Protein AF-A0A7S2K2I8-F1 (afdb_monomer_lite)

pLDDT: mean 87.07, std 15.79, range [25.47, 98.31]

Secondary structure (DSSP, 8-state):
---------S--PPPP---------------SS-HHHHHHHHHHHHH-B--SSSSSPPB-EEHHHHHHHHHHHHHTTSS----EEEEEEETTEEEEEEE-HHHHHHHHHHHHTTSEEEEEEE-TTS-EEEEEEE-HHHHHHHTTS-HHHHHHHHHHHB-TTT-PBEEEEE-SSSEEEEESSS--EEE-STT-PPP--EEEEE---GGG--S-SPPP--GGGTTGGG--S----S-S------EEES-EEEEEEE----HHHHHHHHHHTTTTSSS--EEE-----TTTTSS-----S--EEEEEEEEETTTEEEEEEEE-PPPPTT--EE--EEEEEETTSEEEEEEEEEEETTEESS-EEHHHHHHHHHHHHHHHHHHHHHHS-HHHHHHHHHHTTT-GGG---EEEEEESEEES---TTTT-SSSHHHHHHHHHH-S--EEEESSSS-EEEE-SSEEEEESTTGGGGHHHHHHHHHHHHHHHHHHHHHHHHHHHHHHHH-

Radius of gyration: 26.12 Å; chains: 1; bounding box: 78×54×84 Å

Organism: NCBI:txid163516

Sequence (502 aa):
MISWDKKFTENNKLPSTITEEIDDSSQEQNTNLTDNQNRLLYLVDLHTRSSEGNESAEKWIRKPALAVLIYEGVVSNAFDYDYAPQSALIENRRVWINISQEGQSDVEFLREEELLHGLQISSRSYKPVICYQLSPKGRGLLKKVPRNDREAVDDFAFKSDSKELLKPVWDGSEYWLHGSFSGHKQASTITDTEDVSYVSSAYIPQCLRYGGRPTMSNAHRAHESGEAARHNLRDQDLDEVITLNSVSVIVAEYIPFGANQIVQLNNNVGSTERVQGGFISPAVDDDAAGTSMELSPDLTSVEILDYTLTNHLNFEAEINLPEDPGIVQVETFGISLNAEGTCFYGMQIEAVMERIKDNISLDHLARILVDVQQDSSEIVDSVISNYQRDLLNIIFLGDAPNRNKVNLIIANEITPHLTAEEYMDKGEYENELQQVIGDAKAAYDISEHDTLIFGAHGLLVVGPNSRRHEPLLCAYLQFITIDIFLQNYFARLWMLNDDLSN

Foldseek 3Di:
DDDDDDDDDDDDDDPPDPPDPDDPDDDLLCLVDDLQLLLLLLLQAVQWDDDPDDPDDTGWAWPVQSQLLVVLLVLLVLDPFDWFWDFDCDQQFTATFTGGLVNVLSVVVCVVVVQKDWDWDADPLRDIIIIIHGDPVVVVSNVSRDPVSVVSSQVRQADPPPSFGWTWDDPPHFTWTAGPPPRDIDTRCRRVQFAFAFAKWADDQVLLDPFFDDTDDPLVVGCVRQVQPDDRDSDPDPPFDKWFFFKKKKKKAFFQAAQVQLLQLCVQQVVVPPDGWAWFALDDPPCPVDDDDDDDPFTKGWAWGDDDNGFKTWIKIDTDDDDDRRHHYHDIWTWIDTRLGMIMTMITTQHIHNRGRTRHTLSSVLSVVVVSLQVVLRVVSRRGDPVSVVVLCLLSVNNSSRAAIAMEMEGADMPPDDAQVVCVVSDDSVSSVCSNHNAWDGKHDPDPFWIWTHHPRYIYIYHNCRSVCVVVRVVVRSVVNVVSSVVSNVSSVVVVVVVVVD

InterPro domains:
  IPR059588 MJ1567-like domain [PF27231] (36-188)
  IPR059590 MJ1566-like, N-terminal domain [PF27230] (237-465)

Structure (mmCIF, N/CA/C/O backbone):
data_AF-A0A7S2K2I8-F1
#
_entry.id   AF-A0A7S2K2I8-F1
#
loop_
_atom_site.group_PDB
_atom_site.id
_atom_site.type_symbol
_atom_site.label_atom_id
_atom_site.label_alt_id
_atom_site.label_comp_id
_atom_site.label_asym_id
_atom_site.label_entity_id
_atom_site.label_seq_id
_atom_site.pdbx_PDB_ins_code
_atom_site.Cartn_x
_atom_site.Cartn_y
_atom_site.Cartn_z
_atom_site.occupancy
_atom_site.B_iso_or_equiv
_atom_site.auth_seq_id
_atom_site.auth_comp_id
_atom_site.auth_asym_id
_atom_site.auth_atom_id
_atom_site.pdbx_PDB_model_num
ATOM 1 N N . MET A 1 1 ? 23.294 15.154 52.394 1.00 35.03 1 MET A N 1
ATOM 2 C CA . MET A 1 1 ? 22.438 16.150 53.079 1.00 35.03 1 MET A CA 1
ATOM 3 C C . MET A 1 1 ? 21.564 16.749 51.993 1.00 35.03 1 MET A C 1
ATOM 5 O O . MET A 1 1 ? 22.086 17.500 51.194 1.00 35.03 1 MET A O 1
ATOM 9 N N . ILE A 1 2 ? 20.330 16.313 51.770 1.00 30.77 2 ILE A N 1
ATOM 10 C CA . ILE A 1 2 ? 19.184 16.334 52.689 1.00 30.77 2 ILE A CA 1
ATOM 11 C C . ILE A 1 2 ? 18.416 14.999 52.613 1.00 30.77 2 ILE A C 1
ATOM 13 O O . ILE A 1 2 ? 18.410 14.326 51.590 1.00 30.77 2 ILE A O 1
ATOM 17 N N . SER A 1 3 ? 17.873 14.610 53.765 1.00 25.47 3 SER A N 1
ATOM 18 C CA . SER A 1 3 ? 17.321 13.303 54.126 1.00 25.47 3 SER A CA 1
ATOM 19 C C . SER A 1 3 ? 15.985 12.993 53.452 1.00 25.47 3 SER A C 1
ATOM 21 O O . SER A 1 3 ? 15.069 13.810 53.486 1.00 25.47 3 SER A O 1
ATOM 23 N N . TRP A 1 4 ? 15.862 11.763 52.959 1.00 27.89 4 TRP A N 1
ATOM 24 C CA . TRP A 1 4 ? 14.600 11.031 52.885 1.00 27.89 4 TRP A CA 1
ATOM 25 C C . TRP A 1 4 ? 14.200 10.603 54.302 1.00 27.89 4 TRP A C 1
ATOM 27 O O . TRP A 1 4 ? 15.069 10.121 55.025 1.00 27.89 4 TRP A O 1
ATOM 37 N N . ASP A 1 5 ? 12.945 10.818 54.714 1.00 28.28 5 ASP A N 1
ATOM 38 C CA . ASP A 1 5 ? 12.161 9.822 55.465 1.00 28.28 5 ASP A CA 1
ATOM 39 C C . ASP A 1 5 ? 10.748 10.304 55.856 1.00 28.28 5 ASP A C 1
ATOM 41 O O . ASP A 1 5 ? 10.562 11.377 56.426 1.00 28.28 5 ASP A O 1
ATOM 45 N N . LYS A 1 6 ? 9.795 9.382 55.654 1.00 28.53 6 LYS A N 1
ATOM 46 C CA . LYS A 1 6 ? 8.524 9.173 56.379 1.00 28.53 6 LYS A CA 1
ATOM 47 C C . LYS A 1 6 ? 7.390 10.196 56.229 1.00 28.53 6 LYS A C 1
ATOM 49 O O . LYS A 1 6 ? 7.303 11.168 56.974 1.00 28.53 6 LYS A O 1
ATOM 54 N N . LYS A 1 7 ? 6.387 9.805 55.429 1.00 26.31 7 LYS A N 1
ATOM 55 C CA . LYS A 1 7 ? 5.009 9.495 55.889 1.00 26.31 7 LYS A CA 1
ATOM 56 C C . LYS A 1 7 ? 4.148 9.015 54.709 1.00 26.31 7 LYS A C 1
ATOM 58 O O . LYS A 1 7 ? 3.517 9.814 54.035 1.00 26.31 7 LYS A O 1
ATOM 63 N N . PHE A 1 8 ? 4.105 7.705 54.489 1.00 26.23 8 PHE A N 1
ATOM 64 C CA . PHE A 1 8 ? 3.016 7.048 53.765 1.00 26.23 8 PHE A CA 1
ATOM 65 C C . PHE A 1 8 ? 2.672 5.777 54.535 1.00 26.23 8 PHE A C 1
ATOM 67 O O . PHE A 1 8 ? 3.324 4.747 54.403 1.00 26.23 8 PHE A O 1
ATOM 74 N N . THR A 1 9 ? 1.677 5.892 55.403 1.00 26.56 9 THR A N 1
ATOM 75 C CA . THR A 1 9 ? 0.982 4.767 56.020 1.00 26.56 9 THR A CA 1
ATOM 76 C C . THR A 1 9 ? -0.501 5.093 55.991 1.00 26.56 9 THR A C 1
ATOM 78 O O . THR A 1 9 ? -0.890 6.181 56.406 1.00 26.56 9 THR A O 1
ATOM 81 N N . GLU A 1 10 ? -1.272 4.111 55.522 1.00 25.89 10 GLU A N 1
ATOM 82 C CA . GLU A 1 10 ? -2.716 3.941 55.719 1.00 25.89 10 GLU A CA 1
ATOM 83 C C . GLU A 1 10 ? -3.656 4.828 54.887 1.00 25.89 10 GLU A C 1
ATOM 85 O O . GLU A 1 10 ? -4.092 5.892 55.313 1.00 25.89 10 GLU A O 1
ATOM 90 N N . ASN A 1 11 ? -4.027 4.328 53.700 1.00 27.08 11 ASN A N 1
ATOM 91 C CA . ASN A 1 11 ? -5.423 4.023 53.332 1.00 27.08 11 ASN A CA 1
ATOM 92 C C . ASN A 1 11 ? -5.511 3.616 51.849 1.00 27.08 11 ASN A C 1
ATOM 94 O O . ASN A 1 11 ? -5.934 4.396 51.008 1.00 27.08 11 ASN A O 1
ATOM 98 N N . ASN A 1 12 ? -5.148 2.370 51.534 1.00 25.88 12 ASN A N 1
ATOM 99 C CA . ASN A 1 12 ? -5.577 1.718 50.295 1.00 25.88 12 ASN A CA 1
ATOM 100 C C . ASN A 1 12 ? -6.495 0.560 50.682 1.00 25.88 12 ASN A C 1
ATOM 102 O O . ASN A 1 12 ? -6.057 -0.571 50.886 1.00 25.88 12 ASN A O 1
ATOM 106 N N . LYS A 1 13 ? -7.784 0.869 50.845 1.00 26.58 13 LYS A N 1
ATOM 107 C CA . LYS A 1 13 ? -8.818 -0.157 50.735 1.00 26.58 13 LYS A CA 1
ATOM 108 C C . LYS A 1 13 ? -8.866 -0.571 49.267 1.00 26.58 13 LYS A C 1
ATOM 110 O O . LYS A 1 13 ? -8.938 0.293 48.397 1.00 26.58 13 LYS A O 1
ATOM 115 N N . LEU A 1 14 ? -8.792 -1.879 49.020 1.00 27.44 14 LEU A N 1
ATOM 116 C CA . LEU A 1 14 ? -9.088 -2.472 47.719 1.00 27.44 14 LEU A CA 1
ATOM 117 C C . LEU A 1 14 ? -10.418 -1.907 47.187 1.00 27.44 14 LEU A C 1
ATOM 119 O O . LEU A 1 14 ? -11.327 -1.693 48.000 1.00 27.44 14 LEU A O 1
ATOM 123 N N . PRO A 1 15 ? -10.576 -1.694 45.868 1.00 28.84 15 PRO A N 1
ATOM 124 C CA . PRO A 1 15 ? -11.894 -1.458 45.304 1.00 28.84 15 PRO A CA 1
ATOM 125 C C . PRO A 1 15 ? -12.763 -2.659 45.669 1.00 28.84 15 PRO A C 1
ATOM 127 O O . PRO A 1 15 ? -12.421 -3.801 45.362 1.00 28.84 15 PRO A O 1
ATOM 130 N N . SER A 1 16 ? -13.844 -2.402 46.397 1.00 27.33 16 SER A N 1
ATOM 131 C CA . SER A 1 16 ? -14.864 -3.397 46.685 1.00 27.33 16 SER A CA 1
ATOM 132 C C . SER A 1 16 ? -15.385 -3.938 45.362 1.00 27.33 16 SER A C 1
ATOM 134 O O . SER A 1 16 ? -15.955 -3.185 44.573 1.00 27.33 16 SER A O 1
ATOM 136 N N . THR A 1 17 ? -15.185 -5.232 45.143 1.00 27.81 17 THR A N 1
ATOM 137 C CA . THR A 1 17 ? -15.898 -6.028 44.153 1.00 27.81 17 THR A CA 1
ATOM 138 C C . THR A 1 17 ? -17.388 -5.755 44.338 1.00 27.81 17 THR A C 1
ATOM 140 O O . THR A 1 17 ? -17.969 -6.145 45.351 1.00 27.81 17 THR A O 1
ATOM 143 N N . ILE A 1 18 ? -17.994 -5.019 43.408 1.00 32.59 18 ILE A N 1
ATOM 144 C CA . ILE A 1 18 ? -19.447 -4.890 43.334 1.00 32.59 18 ILE A CA 1
ATOM 145 C C . ILE A 1 18 ? -19.935 -6.217 42.756 1.00 32.59 18 ILE A C 1
ATOM 147 O O . ILE A 1 18 ? -20.038 -6.390 41.548 1.00 32.59 18 ILE A O 1
ATOM 151 N N . THR A 1 19 ? -20.152 -7.196 43.630 1.00 30.81 19 THR A N 1
ATOM 152 C CA . THR A 1 19 ? -21.046 -8.319 43.352 1.00 30.81 19 THR A CA 1
ATOM 153 C C . THR A 1 19 ? -22.468 -7.807 43.550 1.00 30.81 19 THR A C 1
ATOM 155 O O . THR A 1 19 ? -23.037 -7.954 44.631 1.00 30.81 19 THR A O 1
ATOM 158 N N . GLU A 1 20 ? -23.012 -7.132 42.540 1.00 30.31 20 GLU A N 1
ATOM 159 C CA . GLU A 1 20 ? -24.462 -7.051 42.389 1.00 30.31 20 GLU A CA 1
ATOM 160 C C . GLU A 1 20 ? -24.904 -8.358 41.728 1.00 30.31 20 GLU A C 1
ATOM 162 O O . GLU A 1 20 ? -24.499 -8.675 40.611 1.00 30.31 20 GLU A O 1
ATOM 167 N N . GLU A 1 21 ? -25.667 -9.156 42.476 1.00 29.98 21 GLU A N 1
ATOM 168 C CA . GLU A 1 21 ? -26.416 -10.294 41.954 1.00 29.98 21 GLU A CA 1
ATOM 169 C C . GLU A 1 21 ? -27.370 -9.767 40.874 1.00 29.98 21 GLU A C 1
ATOM 171 O O . GLU A 1 21 ? -28.364 -9.105 41.175 1.00 29.98 21 GLU A O 1
ATOM 176 N N . ILE A 1 22 ? -27.025 -10.000 39.606 1.00 37.75 22 ILE A N 1
ATOM 177 C CA . ILE A 1 22 ? -27.904 -9.714 38.475 1.00 37.75 22 ILE A CA 1
ATOM 178 C C . ILE A 1 22 ? -28.904 -10.864 38.390 1.00 37.75 22 ILE A C 1
ATOM 180 O O . ILE A 1 22 ? -28.534 -12.016 38.172 1.00 37.75 22 ILE A O 1
ATOM 184 N N . ASP A 1 23 ? -30.162 -10.506 38.622 1.00 29.17 23 ASP A N 1
ATOM 185 C CA . ASP A 1 23 ? -31.353 -11.331 38.473 1.00 29.17 23 ASP A CA 1
ATOM 186 C C . ASP A 1 23 ? -31.401 -11.955 37.068 1.00 29.17 23 ASP A C 1
ATOM 188 O O . ASP A 1 23 ? -31.413 -11.251 36.054 1.00 29.17 23 ASP A O 1
ATOM 192 N N . ASP A 1 24 ? -31.399 -13.286 37.032 1.00 34.22 24 ASP A N 1
ATOM 193 C CA . ASP A 1 24 ? -31.353 -14.142 35.845 1.00 34.22 24 ASP A CA 1
ATOM 194 C C . ASP A 1 24 ? -32.738 -14.203 35.177 1.00 34.22 24 ASP A C 1
ATOM 196 O O . ASP A 1 24 ? -33.418 -15.231 35.140 1.00 34.22 24 ASP A O 1
ATOM 200 N N . SER A 1 25 ? -33.195 -13.048 34.687 1.00 33.25 25 SER A N 1
ATOM 201 C CA . SER A 1 25 ? -34.334 -12.958 33.779 1.00 33.25 25 SER A CA 1
ATOM 202 C C . SER A 1 25 ? -33.857 -12.459 32.420 1.00 33.25 25 SER A C 1
ATOM 204 O O . SER A 1 25 ? -33.592 -11.280 32.191 1.00 33.25 25 SER A O 1
ATOM 206 N N . SER A 1 26 ? -33.725 -13.422 31.517 1.00 39.03 26 SER A N 1
ATOM 207 C CA . SER A 1 26 ? -33.438 -13.302 30.094 1.00 39.03 26 SER A CA 1
ATOM 208 C C . SER A 1 26 ? -34.439 -12.388 29.376 1.00 39.03 26 SER A C 1
ATOM 210 O O . SER A 1 26 ? -35.390 -12.825 28.732 1.00 39.03 26 SER A O 1
ATOM 212 N N . GLN A 1 27 ? -34.212 -11.081 29.470 1.00 42.69 27 GLN A N 1
ATOM 213 C CA . GLN A 1 27 ? -34.575 -10.149 28.413 1.00 42.69 27 GLN A CA 1
ATOM 214 C C . GLN A 1 27 ? -33.313 -9.913 27.595 1.00 42.69 27 GLN A C 1
ATOM 216 O O . GLN A 1 27 ? -32.361 -9.333 28.110 1.00 42.69 27 GLN A O 1
ATOM 221 N N . GLU A 1 28 ? -33.296 -10.379 26.347 1.00 45.53 28 GLU A N 1
ATOM 222 C CA . GLU A 1 28 ? -32.308 -9.968 25.348 1.00 45.53 28 GLU A CA 1
ATOM 223 C C . GLU A 1 28 ? -32.259 -8.434 25.338 1.00 45.53 28 GLU A C 1
ATOM 225 O O . GLU A 1 28 ? -33.166 -7.760 24.842 1.00 45.53 28 GLU A O 1
ATOM 230 N N . GLN A 1 29 ? -31.244 -7.856 25.983 1.00 55.69 29 GLN A N 1
ATOM 231 C CA . GLN A 1 29 ? -31.059 -6.413 26.006 1.00 55.69 29 GLN A CA 1
ATOM 232 C C . GLN A 1 29 ? -30.447 -6.024 24.665 1.00 55.69 29 GLN A C 1
ATOM 234 O O . GLN A 1 29 ? -29.238 -5.907 24.535 1.00 55.69 29 GLN A O 1
ATOM 239 N N . ASN A 1 30 ? -31.297 -5.870 23.652 1.00 70.00 30 ASN A N 1
ATOM 240 C CA . ASN A 1 30 ? -30.849 -5.558 22.304 1.00 70.00 30 ASN A CA 1
ATOM 241 C C . ASN A 1 30 ? -30.191 -4.164 22.278 1.00 70.00 30 ASN A C 1
ATOM 243 O O . ASN A 1 30 ? -30.848 -3.145 22.531 1.00 70.00 30 ASN A O 1
ATOM 247 N N . THR A 1 31 ? -28.882 -4.126 22.028 1.00 77.81 31 THR A N 1
ATOM 248 C CA . THR A 1 31 ? -28.109 -2.893 21.834 1.00 77.81 31 THR A CA 1
ATOM 249 C C . THR A 1 31 ? -28.303 -2.307 20.435 1.00 77.81 31 THR A C 1
ATOM 251 O O . THR A 1 31 ? -27.935 -1.153 20.230 1.00 77.81 31 THR A O 1
ATOM 254 N N . ASN A 1 32 ? -28.928 -3.054 19.511 1.00 87.50 32 ASN A N 1
ATOM 255 C CA . ASN A 1 32 ? -28.979 -2.802 18.065 1.00 87.50 32 ASN A CA 1
ATOM 256 C C . ASN A 1 32 ? -27.590 -2.702 17.404 1.00 87.50 32 ASN A C 1
ATOM 258 O O . ASN A 1 32 ? -27.486 -2.160 16.309 1.00 87.50 32 ASN A O 1
ATOM 262 N N . LEU A 1 33 ? -26.545 -3.197 18.071 1.00 92.44 33 LEU A N 1
ATOM 263 C CA . LEU A 1 33 ? -25.184 -3.289 17.547 1.00 92.44 33 LEU A CA 1
ATOM 264 C C . LEU A 1 33 ? -24.860 -4.749 17.230 1.00 92.44 33 LEU A C 1
ATOM 266 O O . LEU A 1 33 ? -25.403 -5.646 17.883 1.00 92.44 33 LEU A O 1
ATOM 270 N N . THR A 1 34 ? -23.959 -4.973 16.276 1.00 94.62 34 THR A N 1
ATOM 271 C CA . THR A 1 34 ? -23.386 -6.305 16.028 1.00 94.62 34 THR A CA 1
ATOM 272 C C . THR A 1 34 ? -22.541 -6.765 17.223 1.00 94.62 34 THR A C 1
ATOM 274 O O . THR A 1 34 ? -22.152 -5.960 18.079 1.00 94.62 34 THR A O 1
ATOM 277 N N . ASP A 1 35 ? -22.238 -8.061 17.298 1.00 95.06 35 ASP A N 1
ATOM 278 C CA . ASP A 1 35 ? -21.373 -8.618 18.346 1.00 95.06 35 ASP A CA 1
ATOM 279 C C . ASP A 1 35 ? -19.990 -7.941 18.325 1.00 95.06 35 ASP A C 1
ATOM 281 O O . ASP A 1 35 ? -19.512 -7.456 19.352 1.00 95.06 35 ASP A O 1
ATOM 285 N N . ASN A 1 36 ? -19.404 -7.785 17.136 1.00 96.06 36 ASN A N 1
ATOM 286 C CA . ASN A 1 36 ? -18.148 -7.072 16.897 1.00 96.06 36 ASN A CA 1
ATOM 287 C C . ASN A 1 36 ? -18.184 -5.612 17.399 1.00 96.06 36 ASN A C 1
ATOM 289 O O . ASN A 1 36 ? -17.316 -5.194 18.175 1.00 96.06 36 ASN A O 1
ATOM 293 N N . GLN A 1 37 ? -19.243 -4.858 17.091 1.00 96.81 37 GLN A N 1
ATOM 294 C CA . GLN A 1 37 ? -19.430 -3.483 17.574 1.00 96.81 37 GLN A CA 1
ATOM 295 C C . GLN A 1 37 ? -19.596 -3.409 19.099 1.00 96.81 37 GLN A C 1
ATOM 297 O O . GLN A 1 37 ? -19.047 -2.513 19.749 1.00 96.81 37 GLN A O 1
ATOM 302 N N . ASN A 1 38 ? -20.329 -4.354 19.700 1.00 96.75 38 ASN A N 1
ATOM 303 C CA . ASN A 1 38 ? -20.480 -4.460 21.153 1.00 96.75 38 ASN A CA 1
ATOM 304 C C . ASN A 1 38 ? -19.128 -4.730 21.838 1.00 96.75 38 ASN A C 1
ATOM 306 O O . ASN A 1 38 ? -18.791 -4.070 22.830 1.00 96.75 38 ASN A O 1
ATOM 310 N N . ARG A 1 39 ? -18.342 -5.666 21.294 1.00 97.50 39 ARG A N 1
ATOM 311 C CA . ARG A 1 39 ? -16.996 -6.017 21.770 1.00 97.50 39 ARG A CA 1
ATOM 312 C C . ARG A 1 39 ? -16.036 -4.838 21.648 1.00 97.50 39 ARG A C 1
ATOM 314 O O . ARG A 1 39 ? -15.352 -4.501 22.614 1.00 97.50 39 ARG A O 1
ATOM 321 N N . LEU A 1 40 ? -16.047 -4.139 20.515 1.00 97.31 40 LEU A N 1
ATOM 322 C CA . LEU A 1 40 ? -15.222 -2.955 20.272 1.00 97.31 40 LEU A CA 1
ATOM 323 C C . LEU A 1 40 ? -15.557 -1.817 21.245 1.00 97.31 40 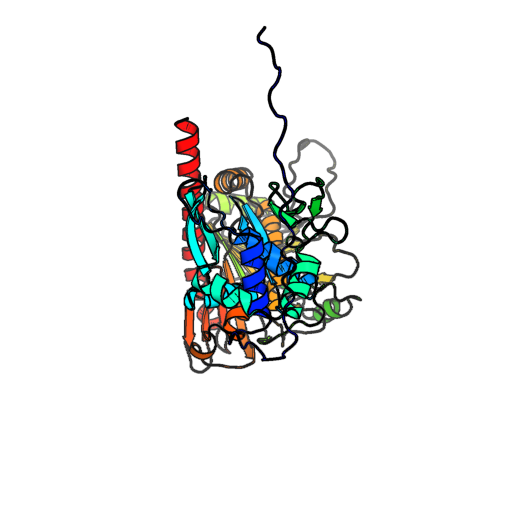LEU A C 1
ATOM 325 O O . LEU A 1 40 ? -14.659 -1.195 21.819 1.00 97.31 40 LEU A O 1
ATOM 329 N N . LEU A 1 41 ? -16.846 -1.567 21.490 1.00 96.44 41 LEU A N 1
ATOM 330 C CA . LEU A 1 41 ? -17.292 -0.563 22.454 1.00 96.44 41 LEU A CA 1
ATOM 331 C C . LEU A 1 41 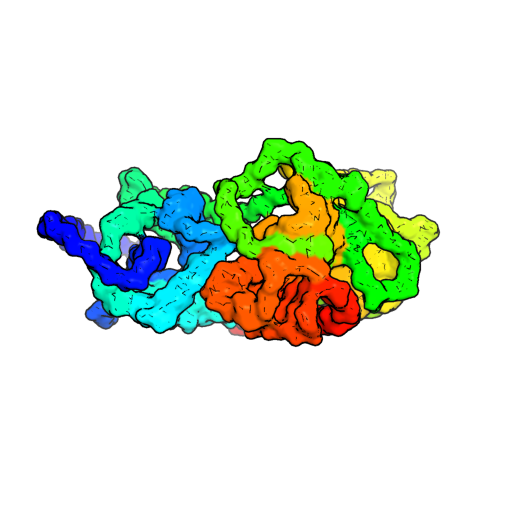? -16.783 -0.878 23.871 1.00 96.44 41 LEU A C 1
ATOM 333 O O . LEU A 1 41 ? -16.322 0.023 24.580 1.00 96.44 41 LEU A O 1
ATOM 337 N N . TYR A 1 42 ? -16.839 -2.153 24.273 1.00 97.12 42 TYR A N 1
ATOM 338 C CA . TYR A 1 42 ? -16.323 -2.610 25.562 1.00 97.12 42 TYR A CA 1
ATOM 339 C C . TYR A 1 42 ? -14.794 -2.507 25.650 1.00 97.12 42 TYR A C 1
ATOM 341 O O . TYR A 1 42 ? -14.271 -1.975 26.631 1.00 97.12 42 TYR A O 1
ATOM 349 N N . LEU A 1 43 ? -14.075 -2.906 24.600 1.00 97.19 43 LEU A N 1
ATOM 350 C CA . LEU A 1 43 ? -12.624 -2.761 24.501 1.00 97.19 43 LEU A CA 1
ATOM 351 C C . LEU A 1 43 ? -12.195 -1.295 24.683 1.00 97.19 43 LEU A C 1
ATOM 353 O O . LEU A 1 43 ? -11.308 -0.989 25.481 1.00 97.19 43 LEU A O 1
ATOM 357 N N . VAL A 1 44 ? -12.858 -0.348 24.012 1.00 96.94 44 VAL A N 1
ATOM 358 C CA . VAL A 1 44 ? -12.542 1.082 24.161 1.00 96.94 44 VAL A CA 1
ATOM 359 C C . VAL A 1 44 ? -12.795 1.576 25.594 1.00 96.94 44 VAL A C 1
ATOM 361 O O . VAL A 1 44 ? -12.007 2.380 26.104 1.00 96.94 44 VAL A O 1
ATOM 364 N N . ASP A 1 45 ? -13.830 1.089 26.287 1.00 95.44 45 ASP A N 1
ATOM 365 C CA . ASP A 1 45 ? -14.083 1.416 27.702 1.00 95.44 45 ASP A CA 1
ATOM 366 C C . ASP A 1 45 ? -12.940 0.958 28.615 1.00 95.44 45 ASP A C 1
ATOM 368 O O . ASP A 1 45 ? -12.431 1.757 29.404 1.00 95.44 45 ASP A O 1
ATOM 372 N N . LEU A 1 46 ? -12.452 -0.278 28.445 1.00 94.31 46 LEU A N 1
ATOM 373 C CA . LEU A 1 46 ? -11.331 -0.818 29.229 1.00 94.31 46 LEU A CA 1
ATOM 374 C C . LEU A 1 46 ? -10.085 0.081 29.149 1.00 94.31 46 LEU A C 1
ATOM 376 O O . LEU A 1 46 ? -9.352 0.271 30.131 1.00 94.31 46 LEU A O 1
ATOM 380 N N . HIS A 1 47 ? -9.847 0.685 27.983 1.00 93.62 47 HIS A N 1
ATOM 381 C CA . HIS A 1 47 ? -8.665 1.505 27.739 1.00 93.62 47 HIS A CA 1
ATOM 382 C C . HIS A 1 47 ? -8.848 3.000 28.007 1.00 93.62 47 HIS A C 1
ATOM 384 O O . HIS A 1 47 ? -7.835 3.713 28.070 1.00 93.62 47 HIS A O 1
ATOM 390 N N . THR A 1 48 ? -10.065 3.485 28.247 1.00 93.06 48 THR A N 1
ATOM 391 C CA . THR A 1 48 ? -10.366 4.922 28.345 1.00 93.06 48 THR A CA 1
ATOM 392 C C . THR A 1 48 ? -10.996 5.301 29.687 1.00 93.06 48 THR A C 1
ATOM 394 O O . THR A 1 48 ? -11.329 4.462 30.518 1.00 93.06 48 THR A O 1
ATOM 397 N N . ARG A 1 49 ? -11.045 6.603 29.991 1.00 88.69 49 ARG A N 1
ATOM 398 C CA . ARG A 1 49 ? -11.704 7.122 31.199 1.00 88.69 49 ARG A CA 1
ATOM 399 C C . ARG A 1 49 ? -12.092 8.581 30.996 1.00 88.69 49 ARG A C 1
ATOM 401 O O . ARG A 1 49 ? -11.213 9.440 30.988 1.00 88.69 49 ARG A O 1
ATOM 408 N N . SER A 1 50 ? -13.393 8.851 30.903 1.00 80.00 50 SER A N 1
ATOM 409 C CA . SER A 1 50 ? -13.932 10.213 31.022 1.00 80.00 50 SER A CA 1
ATOM 410 C C . SER A 1 50 ? -13.817 10.691 32.468 1.00 80.00 50 SER A C 1
ATOM 412 O O . SER A 1 50 ? -14.112 9.928 33.392 1.00 80.00 50 SER A O 1
ATOM 414 N N . SER A 1 51 ? -13.411 11.942 32.671 1.00 74.38 51 SER A N 1
ATOM 415 C CA . SER A 1 51 ? -13.408 12.552 33.998 1.00 74.38 51 SER A CA 1
ATOM 416 C C . SER A 1 51 ? -14.840 12.886 34.422 1.00 74.38 51 SER A C 1
ATOM 418 O O . SER A 1 51 ? -15.596 13.460 33.644 1.00 74.38 51 SER A O 1
ATOM 420 N N . GLU A 1 52 ? -15.221 12.542 35.653 1.00 64.69 52 GLU A N 1
ATOM 421 C CA . GLU A 1 52 ? -16.513 12.932 36.248 1.00 64.69 52 GLU A CA 1
ATOM 422 C C . GLU A 1 52 ? -16.367 14.163 37.176 1.00 64.69 52 GLU A C 1
ATOM 424 O O . GLU A 1 52 ? -17.308 14.543 37.872 1.00 64.69 52 GLU A O 1
ATOM 429 N N . GLY A 1 53 ? -15.193 14.823 37.180 1.00 57.41 53 GLY A N 1
ATOM 430 C CA . GLY A 1 53 ? -14.911 16.021 37.984 1.00 57.41 53 GLY A CA 1
ATOM 431 C C . GLY A 1 53 ? -13.624 16.774 37.598 1.00 57.41 53 GLY A C 1
ATOM 432 O O . GLY A 1 53 ? -12.936 16.422 36.647 1.00 57.41 53 GLY A O 1
ATOM 433 N N . ASN A 1 54 ? -13.267 17.822 38.350 1.00 57.88 54 ASN A N 1
ATOM 434 C CA . ASN A 1 54 ? -12.136 18.712 38.017 1.00 57.88 54 ASN A CA 1
ATOM 435 C C . ASN A 1 54 ? -10.734 18.162 38.372 1.00 57.88 54 ASN A C 1
ATOM 437 O O . ASN A 1 54 ? -9.745 18.826 38.076 1.00 57.88 54 ASN A O 1
ATOM 441 N N . GLU A 1 55 ? -10.621 16.995 39.020 1.00 59.50 55 GLU A N 1
ATOM 442 C CA . GLU A 1 55 ? -9.342 16.504 39.579 1.00 59.50 55 GLU A CA 1
ATOM 443 C C . GLU A 1 55 ? -8.803 15.212 38.941 1.00 59.50 55 GLU A C 1
ATOM 445 O O . GLU A 1 55 ? -7.624 14.899 39.114 1.00 59.50 55 GLU A O 1
ATOM 450 N N . SER A 1 56 ? -9.609 14.458 38.184 1.00 66.31 56 SER A N 1
ATOM 451 C CA . SER A 1 56 ? -9.133 13.252 37.493 1.00 66.31 56 SER A CA 1
ATOM 452 C C . SER A 1 56 ? -8.712 13.550 36.058 1.00 66.31 56 SER A C 1
ATOM 454 O O . SER A 1 56 ? -9.470 14.129 35.288 1.00 66.31 56 SER A O 1
ATOM 456 N N . ALA A 1 57 ? -7.509 13.114 35.681 1.00 77.56 57 ALA A N 1
ATOM 457 C CA . ALA A 1 57 ? -7.060 13.188 34.297 1.00 77.56 57 ALA A CA 1
ATOM 458 C C . ALA A 1 57 ? -7.901 12.259 33.409 1.00 77.56 57 ALA A C 1
ATOM 460 O O . ALA A 1 57 ? -8.116 11.089 33.742 1.00 77.56 57 ALA A O 1
ATOM 461 N N . GLU A 1 58 ? -8.347 12.782 32.271 1.00 87.50 58 GLU A N 1
ATOM 462 C CA . GLU A 1 58 ? -8.999 11.988 31.238 1.00 87.50 58 GLU A CA 1
ATOM 463 C C . GLU A 1 58 ? -8.005 11.055 30.552 1.00 87.50 58 GLU A C 1
ATOM 465 O O . GLU A 1 58 ? -6.829 11.381 30.367 1.00 87.50 58 GLU A O 1
ATOM 470 N N . LYS A 1 59 ? -8.498 9.892 30.131 1.00 91.69 59 LYS A N 1
ATOM 471 C CA . LYS A 1 59 ? -7.714 8.913 29.386 1.00 91.69 59 LYS A CA 1
ATOM 472 C C . LYS A 1 59 ? -8.379 8.608 28.052 1.00 91.69 59 LYS A C 1
ATOM 474 O O . LYS A 1 59 ? -9.558 8.257 28.007 1.00 91.69 59 LYS A O 1
ATOM 479 N N . TRP A 1 60 ? -7.581 8.709 27.000 1.00 94.88 60 TRP A N 1
ATOM 480 C CA . TRP A 1 60 ? -7.953 8.494 25.607 1.00 94.88 60 TRP A CA 1
ATOM 481 C C . TRP A 1 60 ? -7.042 7.413 25.014 1.00 94.88 60 TRP A C 1
ATOM 483 O O . TRP A 1 60 ? -5.866 7.336 25.387 1.00 94.88 60 TRP A O 1
ATOM 493 N N . ILE A 1 61 ? -7.559 6.586 24.107 1.00 95.62 61 ILE A N 1
ATOM 494 C CA . ILE A 1 61 ? -6.759 5.609 23.357 1.00 95.62 61 ILE A CA 1
ATOM 495 C C . ILE A 1 61 ? -6.408 6.185 21.985 1.00 95.62 61 ILE A C 1
ATOM 497 O O . ILE A 1 61 ? -7.258 6.775 21.334 1.00 95.62 61 ILE A O 1
ATOM 501 N N . ARG A 1 62 ? -5.154 6.062 21.543 1.00 94.44 62 ARG A N 1
ATOM 502 C CA . ARG A 1 62 ? -4.720 6.550 20.219 1.00 94.44 62 ARG A CA 1
ATOM 503 C C . ARG A 1 62 ? -5.135 5.563 19.126 1.00 94.44 62 ARG A C 1
ATOM 505 O O . ARG A 1 62 ? -5.048 4.365 19.374 1.00 94.44 62 ARG A O 1
ATOM 512 N N . LYS A 1 63 ? -5.471 6.043 17.921 1.00 94.44 63 LYS A N 1
ATOM 513 C CA . LYS A 1 63 ? -5.840 5.198 16.765 1.00 94.44 63 LYS A CA 1
ATOM 514 C C . LYS A 1 63 ? -4.848 4.043 16.514 1.00 94.44 63 LYS A C 1
ATOM 516 O O . LYS A 1 63 ? -5.318 2.913 16.484 1.00 94.44 63 LYS A O 1
ATOM 521 N N . PRO A 1 64 ? -3.512 4.252 16.463 1.00 93.44 64 PRO A N 1
ATOM 522 C CA . PRO A 1 64 ? -2.575 3.139 16.268 1.00 93.44 64 PRO A CA 1
ATOM 523 C C . PRO A 1 64 ? -2.628 2.096 17.390 1.00 93.44 64 PRO A C 1
ATOM 525 O O . PRO A 1 64 ? -2.601 0.906 17.129 1.00 93.44 64 PRO A O 1
ATOM 528 N N . ALA A 1 65 ? -2.776 2.527 18.647 1.00 94.75 65 ALA A N 1
ATOM 529 C CA . ALA A 1 65 ? -2.889 1.596 19.770 1.00 94.75 65 ALA A CA 1
ATOM 530 C C . ALA A 1 65 ? -4.215 0.820 19.751 1.00 94.75 65 ALA A C 1
ATOM 532 O O . ALA A 1 65 ? -4.248 -0.331 20.167 1.00 94.75 65 ALA A O 1
ATOM 533 N N . LEU A 1 66 ? -5.305 1.436 19.283 1.00 96.88 66 LEU A N 1
ATOM 534 C CA . LEU A 1 66 ? -6.573 0.733 19.100 1.00 96.88 66 LEU A CA 1
ATOM 535 C C . LEU A 1 66 ? -6.477 -0.294 17.963 1.00 96.88 66 LEU A C 1
ATOM 537 O O . LEU A 1 66 ? -6.947 -1.407 18.147 1.00 96.88 66 LEU A O 1
ATOM 541 N N . ALA A 1 67 ? -5.809 0.041 16.853 1.00 96.69 67 ALA A N 1
ATOM 542 C CA . ALA A 1 67 ? -5.560 -0.901 15.758 1.00 96.69 67 ALA A CA 1
ATOM 543 C C . ALA A 1 67 ? -4.796 -2.150 16.235 1.00 96.69 67 ALA A C 1
ATOM 545 O O . ALA A 1 67 ? -5.202 -3.258 15.909 1.00 96.69 67 ALA A O 1
ATOM 546 N N . VAL A 1 68 ? -3.780 -1.978 17.097 1.00 96.81 68 VAL A N 1
ATOM 547 C CA . VAL A 1 68 ? -3.074 -3.101 17.751 1.00 96.81 68 VAL A CA 1
ATOM 548 C C . VAL A 1 68 ? -4.040 -4.010 18.505 1.00 96.81 68 VAL A C 1
ATOM 550 O O . VAL A 1 68 ? -3.988 -5.221 18.349 1.00 96.81 68 VAL A O 1
ATOM 553 N N . LEU A 1 69 ? -4.931 -3.446 19.320 1.00 97.31 69 LEU A N 1
ATOM 554 C CA . LEU A 1 69 ? -5.865 -4.256 20.107 1.00 97.31 69 LEU A CA 1
ATOM 555 C C . LEU A 1 69 ? -6.924 -4.950 19.250 1.00 97.31 69 LEU A C 1
ATOM 557 O O . LEU A 1 69 ? -7.336 -6.048 19.602 1.00 97.31 69 LEU A O 1
ATOM 561 N N . ILE A 1 70 ? -7.372 -4.314 18.166 1.00 97.44 70 ILE A N 1
ATOM 562 C CA . ILE A 1 70 ? -8.304 -4.931 17.218 1.00 97.44 70 ILE A CA 1
ATOM 563 C C . ILE A 1 70 ? -7.625 -6.134 16.561 1.00 97.44 70 ILE A C 1
ATOM 565 O O . ILE A 1 70 ? -8.164 -7.230 16.645 1.00 97.44 70 ILE A O 1
ATOM 569 N N . TYR A 1 71 ? -6.419 -5.957 16.012 1.00 96.19 71 TYR A N 1
ATOM 570 C CA . TYR A 1 71 ? -5.644 -7.039 15.399 1.00 96.19 71 TYR A CA 1
ATOM 571 C C . TYR A 1 71 ? -5.393 -8.205 16.371 1.00 96.19 71 TYR A C 1
ATOM 573 O O . TYR A 1 71 ? -5.681 -9.352 16.053 1.00 96.19 71 TYR A O 1
ATOM 581 N N . GLU A 1 72 ? -4.923 -7.930 17.592 1.00 95.44 72 GLU A N 1
ATOM 582 C CA . GLU A 1 72 ? -4.687 -8.987 18.590 1.00 95.44 72 GLU A CA 1
ATOM 583 C C . GLU A 1 72 ? -5.991 -9.684 19.018 1.00 95.44 72 GLU A C 1
ATOM 585 O O . GLU A 1 72 ? -5.985 -10.868 19.363 1.00 95.44 72 GLU A O 1
ATOM 590 N N . GLY A 1 73 ? -7.117 -8.966 18.974 1.00 95.25 73 GLY A N 1
ATOM 591 C CA . GLY A 1 73 ? -8.443 -9.538 19.173 1.00 95.25 73 GLY A CA 1
ATOM 592 C C . GLY A 1 73 ? -8.878 -10.444 18.017 1.00 95.25 73 GLY A C 1
ATOM 593 O O . GLY A 1 73 ? -9.433 -11.503 18.294 1.00 95.25 73 GLY A O 1
ATOM 594 N N . VAL A 1 74 ? -8.574 -10.097 16.760 1.00 94.44 74 VAL A N 1
ATOM 595 C CA . VAL A 1 74 ? -8.797 -10.971 15.588 1.00 94.44 74 VAL A CA 1
ATOM 596 C C . VAL A 1 74 ? -7.968 -12.251 15.711 1.00 94.44 74 VAL A C 1
ATOM 598 O O . VAL A 1 74 ? -8.523 -13.343 15.716 1.00 94.44 74 VAL A O 1
ATOM 601 N N . VAL A 1 75 ? -6.658 -12.140 15.970 1.00 92.56 75 VAL A N 1
ATOM 602 C CA . VAL A 1 75 ? -5.762 -13.303 16.164 1.00 92.56 75 VAL A CA 1
ATOM 603 C C . VAL A 1 75 ? -6.226 -14.209 17.317 1.00 92.56 75 VAL A C 1
ATOM 605 O O . VAL A 1 75 ? -6.013 -15.423 17.304 1.00 92.56 75 VAL A O 1
ATOM 608 N N . SER A 1 76 ? -6.884 -13.632 18.324 1.00 92.31 76 SER A N 1
ATOM 609 C CA . SER A 1 76 ? -7.452 -14.369 19.459 1.00 92.31 76 SER A CA 1
ATOM 610 C C . SER A 1 76 ? -8.870 -14.906 19.206 1.00 92.31 76 SER A C 1
ATOM 612 O O . SER A 1 76 ? -9.445 -15.508 20.112 1.00 92.31 76 SER A O 1
ATOM 614 N N . ASN A 1 77 ? -9.435 -14.723 18.006 1.00 92.50 77 ASN A N 1
ATOM 615 C CA . ASN A 1 77 ? -10.822 -15.038 17.625 1.00 92.50 77 ASN A CA 1
ATOM 616 C C . ASN A 1 77 ? -11.886 -14.316 18.480 1.00 92.50 77 ASN A C 1
ATOM 618 O O . ASN A 1 77 ? -13.007 -14.797 18.657 1.00 92.50 77 ASN A O 1
ATOM 622 N N . ALA A 1 78 ? -11.529 -13.169 19.062 1.00 94.50 78 ALA A N 1
ATOM 623 C CA . ALA A 1 78 ? -12.451 -12.300 19.788 1.00 94.50 78 ALA A CA 1
ATOM 624 C C . ALA A 1 78 ? -13.183 -11.331 18.850 1.00 94.50 78 ALA A C 1
ATOM 626 O O . ALA A 1 78 ? -14.284 -10.891 19.177 1.00 94.50 78 ALA A O 1
ATOM 627 N N . PHE A 1 79 ? -12.598 -11.016 17.698 1.00 94.94 79 PHE A N 1
ATOM 628 C CA . PHE A 1 79 ? -13.264 -10.327 16.599 1.00 94.94 79 PHE A CA 1
ATOM 629 C C . PHE A 1 79 ? -13.289 -11.231 15.377 1.00 94.94 79 PHE A C 1
ATOM 631 O O . PHE A 1 79 ? -12.340 -11.977 15.155 1.00 94.94 79 PHE A O 1
ATOM 638 N N . ASP A 1 80 ? -14.377 -11.131 14.629 1.00 92.75 80 ASP A N 1
ATOM 639 C CA . ASP A 1 80 ? -14.578 -11.787 13.338 1.00 92.75 80 ASP A CA 1
ATOM 640 C C . ASP A 1 80 ? -14.438 -10.703 12.265 1.00 92.75 80 ASP A C 1
ATOM 642 O O . ASP A 1 80 ? -15.438 -10.160 11.809 1.00 92.75 80 ASP A O 1
ATOM 646 N N . TYR A 1 81 ? -13.208 -10.232 12.061 1.00 93.25 81 TYR A N 1
ATOM 647 C CA . TYR A 1 81 ? -12.857 -9.246 11.039 1.00 93.25 81 TYR A CA 1
ATOM 648 C C . TYR A 1 81 ? -11.635 -9.760 10.284 1.00 93.25 81 TYR A C 1
ATOM 650 O O . TYR A 1 81 ? -10.747 -10.316 10.935 1.00 93.25 81 TYR A O 1
ATOM 658 N N . ASP A 1 82 ? -11.496 -9.424 9.005 1.00 91.06 82 ASP A N 1
ATOM 659 C CA . ASP A 1 82 ? -10.240 -9.648 8.283 1.00 91.06 82 ASP A CA 1
ATOM 660 C C . ASP A 1 82 ? -9.207 -8.537 8.587 1.00 91.06 82 ASP A C 1
ATOM 662 O O . ASP A 1 82 ? -9.532 -7.440 9.080 1.00 91.06 82 ASP A O 1
ATOM 666 N N . TYR A 1 83 ? -7.933 -8.802 8.297 1.00 93.75 83 TYR A N 1
ATOM 667 C CA . TYR A 1 83 ? -6.846 -7.835 8.294 1.00 93.75 83 TYR A CA 1
ATOM 668 C C . TYR A 1 83 ? -5.915 -7.996 7.088 1.00 93.75 83 TYR A C 1
ATOM 670 O O . TYR A 1 83 ? -5.555 -9.086 6.648 1.00 93.75 83 TYR A O 1
ATOM 678 N N . ALA A 1 84 ? -5.376 -6.863 6.645 1.00 93.69 84 ALA A N 1
ATOM 679 C CA . ALA A 1 84 ? -4.341 -6.823 5.623 1.00 93.69 84 ALA A CA 1
ATOM 680 C C . ALA A 1 84 ? -3.196 -5.886 6.039 1.00 93.69 84 ALA A C 1
ATOM 682 O O . ALA A 1 84 ? -3.412 -4.933 6.805 1.00 93.69 84 ALA A O 1
ATOM 683 N N . PRO A 1 85 ? -1.965 -6.125 5.558 1.00 94.56 85 PRO A N 1
ATOM 684 C CA . PRO A 1 85 ? -0.844 -5.248 5.850 1.00 94.56 85 PRO A CA 1
ATOM 685 C C . PRO A 1 85 ? -1.025 -3.881 5.182 1.00 94.56 85 PRO A C 1
ATOM 687 O O . PRO A 1 85 ? -1.313 -3.767 3.993 1.00 94.56 85 PRO A O 1
ATOM 690 N N . GLN A 1 86 ? -0.799 -2.812 5.946 1.00 92.94 86 GLN A N 1
ATOM 691 C CA . GLN A 1 86 ? -0.849 -1.441 5.452 1.00 92.94 86 GLN A CA 1
ATOM 692 C C . GLN A 1 86 ? 0.274 -0.593 6.060 1.00 92.94 86 GLN A C 1
ATOM 694 O O . GLN A 1 86 ? 0.601 -0.687 7.245 1.00 92.94 86 GLN A O 1
ATOM 699 N N . SER A 1 87 ? 0.862 0.288 5.250 1.00 90.88 87 SER A N 1
ATOM 700 C CA . SER A 1 87 ? 1.907 1.206 5.707 1.00 90.88 87 SER A CA 1
ATOM 701 C C . SER A 1 87 ? 1.308 2.344 6.539 1.00 90.88 87 SER A C 1
ATOM 703 O O . SER A 1 87 ? 0.733 3.300 6.006 1.00 90.88 87 SER A O 1
ATOM 705 N N . ALA A 1 88 ? 1.486 2.300 7.858 1.00 89.12 88 ALA A N 1
ATOM 706 C CA . ALA A 1 88 ? 0.999 3.320 8.780 1.00 89.12 88 ALA A CA 1
ATOM 707 C C . ALA A 1 88 ? 2.119 4.255 9.250 1.00 89.12 88 ALA A C 1
ATOM 709 O O . ALA A 1 88 ? 3.276 3.866 9.395 1.00 89.12 88 ALA A O 1
ATOM 710 N N . LEU A 1 89 ? 1.773 5.517 9.517 1.00 86.06 89 LEU A N 1
ATOM 711 C CA . LEU A 1 89 ? 2.698 6.469 10.130 1.00 86.06 89 LEU A CA 1
ATOM 712 C C . LEU A 1 89 ? 2.631 6.346 11.657 1.00 86.06 89 LEU A C 1
ATOM 714 O O . LEU A 1 89 ? 1.656 6.781 12.277 1.00 86.06 89 LEU A O 1
ATOM 718 N N . ILE A 1 90 ? 3.685 5.805 12.264 1.00 87.12 90 ILE A N 1
ATOM 719 C CA . ILE A 1 90 ? 3.840 5.712 13.716 1.00 87.12 90 ILE A CA 1
ATOM 720 C C . ILE A 1 90 ? 4.972 6.645 14.129 1.00 87.12 90 ILE A C 1
ATOM 722 O O . ILE A 1 90 ? 6.128 6.480 13.747 1.00 87.12 90 ILE A O 1
ATOM 726 N N . GLU A 1 91 ? 4.618 7.669 14.905 1.00 82.69 91 GLU A N 1
ATOM 727 C CA . GLU A 1 91 ? 5.501 8.794 15.228 1.00 82.69 91 GLU A CA 1
ATOM 728 C C . GLU A 1 91 ? 6.005 9.513 13.964 1.00 82.69 91 GLU A C 1
ATOM 730 O O . GLU A 1 91 ? 5.306 10.377 13.436 1.00 82.69 91 GLU A O 1
ATOM 735 N N . ASN A 1 92 ? 7.203 9.164 13.497 1.00 79.62 92 ASN A N 1
ATOM 736 C CA . ASN A 1 92 ? 7.866 9.721 12.316 1.00 79.62 92 ASN A CA 1
ATOM 737 C C . ASN A 1 92 ? 8.332 8.651 11.330 1.00 79.62 92 ASN A C 1
ATOM 739 O O . ASN A 1 92 ? 9.021 8.981 10.369 1.00 79.62 92 ASN A O 1
ATOM 743 N N . ARG A 1 93 ? 7.987 7.391 11.591 1.00 85.69 93 ARG A N 1
ATOM 744 C CA . ARG A 1 93 ? 8.415 6.245 10.802 1.00 85.69 93 ARG A CA 1
ATOM 745 C C . ARG A 1 93 ? 7.216 5.618 10.126 1.00 85.69 93 ARG A C 1
ATOM 747 O O . ARG A 1 93 ? 6.117 5.602 10.691 1.00 85.69 93 ARG A O 1
ATOM 754 N N . ARG A 1 94 ? 7.421 5.137 8.909 1.00 88.19 94 ARG A N 1
ATOM 755 C CA . ARG A 1 94 ? 6.434 4.307 8.230 1.00 88.19 94 ARG A CA 1
ATOM 756 C C . ARG A 1 94 ? 6.713 2.866 8.603 1.00 88.19 94 ARG A C 1
ATOM 758 O O . ARG A 1 94 ? 7.839 2.396 8.508 1.00 88.19 94 ARG A O 1
ATOM 765 N N . VAL A 1 95 ? 5.677 2.206 9.088 1.00 91.06 95 VAL A N 1
ATOM 766 C CA . VAL A 1 95 ? 5.751 0.844 9.599 1.00 91.06 95 VAL A CA 1
ATOM 767 C C . VAL A 1 95 ? 4.604 0.083 8.968 1.00 91.06 95 VAL A C 1
ATOM 769 O O . VAL A 1 95 ? 3.464 0.554 8.995 1.00 91.06 95 VAL A O 1
ATOM 772 N N . TRP A 1 96 ? 4.915 -1.065 8.382 1.00 92.62 96 TRP A N 1
ATOM 773 C CA . TRP A 1 96 ? 3.898 -2.001 7.941 1.00 92.62 96 TRP A CA 1
ATOM 774 C C . TRP A 1 96 ? 3.253 -2.636 9.165 1.00 92.62 96 TRP A C 1
ATOM 776 O O . TRP A 1 96 ? 3.936 -3.169 10.037 1.00 92.62 96 TRP A O 1
ATOM 786 N N . ILE A 1 97 ? 1.937 -2.489 9.262 1.00 94.50 97 ILE A N 1
ATOM 787 C CA . ILE A 1 97 ? 1.135 -3.092 10.317 1.00 94.50 97 ILE A CA 1
ATOM 788 C C . ILE A 1 97 ? -0.104 -3.728 9.705 1.00 94.50 97 ILE A C 1
ATOM 790 O O . ILE A 1 97 ? -0.688 -3.177 8.774 1.00 94.50 97 ILE A O 1
ATOM 794 N N . ASN A 1 98 ? -0.521 -4.858 10.254 1.00 95.19 98 ASN A N 1
ATOM 795 C CA . ASN A 1 98 ? -1.784 -5.490 9.911 1.00 95.19 98 ASN A CA 1
ATOM 796 C C . ASN A 1 98 ? -2.945 -4.649 10.461 1.00 95.19 98 ASN A C 1
ATOM 798 O O . ASN A 1 98 ? -3.037 -4.398 11.667 1.00 95.19 98 ASN A O 1
ATOM 802 N N . ILE A 1 99 ? -3.810 -4.167 9.569 1.00 95.12 99 ILE A N 1
ATOM 803 C CA . ILE A 1 99 ? -4.967 -3.333 9.900 1.00 95.12 99 ILE A CA 1
ATOM 804 C C . ILE A 1 99 ? -6.229 -4.028 9.409 1.00 95.12 99 ILE A C 1
ATOM 806 O O . ILE A 1 99 ? -6.343 -4.373 8.237 1.00 95.12 99 ILE A O 1
ATOM 810 N N . SER A 1 100 ? -7.203 -4.157 10.307 1.00 95.38 100 SER A N 1
ATOM 811 C CA . SER A 1 100 ? -8.568 -4.523 9.941 1.00 95.38 100 SER A CA 1
ATOM 812 C C . SER A 1 100 ? -9.339 -3.288 9.477 1.00 95.38 100 SER A C 1
ATOM 814 O O . SER A 1 100 ? -9.547 -2.361 10.271 1.00 95.38 100 SER A O 1
ATOM 816 N N . GLN A 1 101 ? -9.733 -3.258 8.200 1.00 94.94 101 GLN A N 1
ATOM 817 C CA . GLN A 1 101 ? -10.544 -2.165 7.645 1.00 94.94 101 GLN A CA 1
ATOM 818 C C . GLN A 1 101 ? -11.971 -2.213 8.192 1.00 94.94 101 GLN A C 1
ATOM 820 O O . GLN A 1 101 ? -12.493 -1.182 8.604 1.00 94.94 101 GLN A O 1
ATOM 825 N N . GLU A 1 102 ? -12.547 -3.405 8.350 1.00 94.69 102 GLU A N 1
ATOM 826 C CA . GLU A 1 102 ? -13.830 -3.591 9.036 1.00 94.69 102 GLU A CA 1
ATOM 827 C C . GLU A 1 102 ? -13.800 -3.043 10.464 1.00 94.69 102 GLU A C 1
ATOM 829 O O . GLU A 1 102 ? -14.671 -2.267 10.859 1.00 94.69 102 GLU A O 1
ATOM 834 N N . GLY A 1 103 ? -12.742 -3.349 11.222 1.00 95.88 103 GLY A N 1
ATOM 835 C CA . GLY A 1 103 ? -12.560 -2.806 12.562 1.00 95.88 103 GLY A CA 1
ATOM 836 C C . GLY A 1 103 ? -12.429 -1.278 12.585 1.00 95.88 103 GLY A C 1
ATOM 837 O O . GLY A 1 103 ? -12.895 -0.642 13.533 1.00 95.88 103 GLY A O 1
ATOM 838 N N . GLN A 1 104 ? -11.824 -0.654 11.565 1.00 95.31 104 GLN A N 1
ATOM 839 C CA . GLN A 1 104 ? -11.814 0.811 11.430 1.00 95.31 104 GLN A CA 1
ATOM 840 C C . GLN A 1 104 ? -13.208 1.354 11.105 1.00 95.31 104 GLN A C 1
ATOM 842 O O . GLN A 1 104 ? -13.645 2.302 11.762 1.00 95.31 104 GLN A O 1
ATOM 847 N N . SER A 1 105 ? -13.914 0.734 10.164 1.00 95.25 105 SER A N 1
ATOM 848 C CA . SER A 1 105 ? -15.275 1.102 9.771 1.00 95.25 105 SER A CA 1
ATOM 849 C C . SER A 1 105 ? -16.246 1.005 10.949 1.00 95.25 105 SER A C 1
ATOM 851 O O . SER A 1 105 ? -17.025 1.930 11.179 1.00 95.25 105 SER A O 1
ATOM 853 N N . ASP A 1 106 ? -16.114 -0.008 11.807 1.00 96.94 106 ASP A N 1
ATOM 854 C CA . ASP A 1 106 ? -16.898 -0.111 13.040 1.00 96.94 106 ASP A CA 1
ATOM 855 C C . ASP A 1 106 ? -16.523 0.967 14.074 1.00 96.94 106 ASP A C 1
ATOM 857 O O . ASP A 1 106 ? -17.403 1.526 14.738 1.00 96.94 106 ASP A O 1
ATOM 861 N N . VAL A 1 107 ? -15.245 1.356 14.197 1.00 97.00 107 VAL A N 1
ATOM 862 C CA . VAL A 1 107 ? -14.862 2.523 15.021 1.00 97.00 107 VAL A CA 1
ATOM 863 C C . VAL A 1 107 ? -15.525 3.798 14.493 1.00 97.00 107 VAL A C 1
ATOM 865 O O . VAL A 1 107 ? -15.974 4.633 15.286 1.00 97.00 107 VAL A O 1
ATOM 868 N N . GLU A 1 108 ? -15.575 3.980 13.177 1.00 94.75 108 GLU A N 1
ATOM 869 C CA . GLU A 1 108 ? -16.194 5.139 12.536 1.00 94.75 108 GLU A CA 1
ATOM 870 C C . GLU A 1 108 ? -17.711 5.144 12.708 1.00 94.75 108 GLU A C 1
ATOM 872 O O . GLU A 1 108 ? -18.255 6.158 13.151 1.00 94.75 108 GLU A O 1
ATOM 877 N N . PHE A 1 109 ? -18.371 4.004 12.513 1.00 95.81 109 PHE A N 1
ATOM 878 C CA . PHE A 1 109 ? -19.792 3.817 12.790 1.00 95.81 109 PHE A CA 1
ATOM 879 C C . PHE A 1 109 ? -20.137 4.171 14.244 1.00 95.81 109 PHE A C 1
ATOM 881 O O . PHE A 1 109 ? -21.023 4.986 14.504 1.00 95.81 109 PHE A O 1
ATOM 888 N N . LEU A 1 110 ? -19.378 3.657 15.221 1.00 96.62 110 LEU A N 1
ATOM 889 C CA . LEU A 1 110 ? -19.590 3.979 16.637 1.00 96.62 110 LEU A CA 1
ATOM 890 C C . LEU A 1 110 ? -19.393 5.477 16.944 1.00 96.62 110 LEU A C 1
ATOM 892 O O . LEU A 1 110 ? -19.952 5.993 17.919 1.00 96.62 110 LEU A O 1
ATOM 896 N N . ARG A 1 111 ? -18.598 6.198 16.145 1.00 96.19 111 ARG A N 1
ATOM 897 C CA . ARG A 1 111 ? -18.466 7.659 16.250 1.00 96.19 111 ARG A CA 1
ATOM 898 C C . ARG A 1 111 ? -19.626 8.397 15.602 1.00 96.19 111 ARG A C 1
ATOM 900 O O . ARG A 1 111 ? -20.089 9.369 16.197 1.00 96.19 111 ARG A O 1
ATOM 907 N N . GLU A 1 112 ? -20.076 7.964 14.426 1.00 95.06 112 GLU A N 1
ATOM 908 C CA . GLU A 1 112 ? -21.256 8.517 13.748 1.00 95.06 112 GLU A CA 1
ATOM 909 C C . GLU A 1 112 ? -22.505 8.366 14.633 1.00 95.06 112 GLU A C 1
ATOM 911 O O . GLU A 1 112 ? -23.264 9.319 14.803 1.00 95.06 112 GLU A O 1
ATOM 916 N N . GLU A 1 113 ? -22.630 7.234 15.330 1.00 95.81 113 GLU A N 1
ATOM 917 C CA . GLU A 1 113 ? -23.689 6.967 16.309 1.00 95.81 113 GLU A CA 1
ATOM 918 C C . GLU A 1 113 ? -23.476 7.646 17.677 1.00 95.81 113 GLU A C 1
ATOM 920 O O . GLU A 1 113 ? -24.220 7.398 18.634 1.00 95.81 113 GLU A O 1
ATOM 925 N N . GLU A 1 114 ? -22.482 8.528 17.813 1.00 96.12 114 GLU A N 1
ATOM 926 C CA . GLU A 1 114 ? -22.160 9.282 19.035 1.00 96.12 114 GLU A CA 1
ATOM 927 C C . GLU A 1 114 ? -21.856 8.398 20.266 1.00 96.12 114 GLU A C 1
ATOM 929 O O . GLU A 1 114 ? -21.953 8.846 21.417 1.00 96.12 114 GLU A O 1
ATOM 934 N N . LEU A 1 115 ? -21.495 7.128 20.066 1.00 96.44 115 LEU A N 1
ATOM 935 C CA . LEU A 1 115 ? -21.111 6.196 21.134 1.00 96.44 115 LEU A CA 1
ATOM 936 C C . LEU A 1 115 ? -19.643 6.380 21.543 1.00 96.44 115 LEU A C 1
ATOM 938 O O . LEU A 1 115 ? -19.286 6.148 22.702 1.00 96.44 115 LEU A O 1
ATOM 942 N N . LEU A 1 116 ? -18.819 6.880 20.621 1.00 96.69 116 LEU A N 1
ATOM 943 C CA . LEU A 1 116 ? -17.429 7.263 20.845 1.00 96.69 116 LEU A CA 1
ATOM 944 C C . LEU A 1 116 ? -17.203 8.752 20.562 1.00 96.69 116 LEU A C 1
ATOM 946 O O . LEU A 1 116 ? -17.710 9.321 19.598 1.00 96.69 116 LEU A O 1
ATOM 950 N N . HIS A 1 117 ? -16.370 9.386 21.381 1.00 95.88 117 HIS A N 1
ATOM 951 C CA . HIS A 1 117 ? -15.803 10.700 21.103 1.00 95.88 117 HIS A CA 1
ATOM 952 C C . HIS A 1 117 ? -14.457 10.562 20.393 1.00 95.88 117 HIS A C 1
ATOM 954 O O . HIS A 1 117 ? -13.652 9.694 20.728 1.00 95.88 117 HIS A O 1
ATOM 960 N N . GLY A 1 118 ? -14.202 11.456 19.435 1.00 95.38 118 GLY A N 1
ATOM 961 C CA . GLY A 1 118 ? -12.905 11.605 18.778 1.00 95.38 118 GLY A CA 1
ATOM 962 C C . GLY A 1 118 ? -12.208 12.886 19.228 1.00 95.38 118 GLY A C 1
ATOM 963 O O . GLY A 1 118 ? -12.820 13.952 19.244 1.00 95.38 118 GLY A O 1
ATOM 964 N N . LEU A 1 119 ? -10.928 12.782 19.560 1.00 94.19 119 LEU A N 1
ATOM 965 C CA . LEU A 1 119 ? -10.046 13.895 19.889 1.00 94.19 119 LEU A CA 1
ATOM 966 C C . LEU A 1 119 ? -8.901 13.930 18.877 1.00 94.19 119 LEU A C 1
ATOM 968 O O . LEU A 1 119 ? -8.200 12.937 18.702 1.00 94.19 119 LEU A O 1
ATOM 972 N N . GLN A 1 120 ? -8.679 15.082 18.250 1.00 93.94 120 GLN A N 1
ATOM 973 C CA . GLN A 1 120 ? -7.549 15.299 17.351 1.00 93.94 120 GLN A CA 1
ATOM 974 C C . GLN A 1 120 ? -6.514 16.197 18.033 1.00 93.94 120 GLN A C 1
ATOM 976 O O . GLN A 1 120 ? -6.829 17.307 18.461 1.00 93.94 120 GLN A O 1
ATOM 981 N N . ILE A 1 121 ? -5.278 15.710 18.141 1.00 90.06 121 ILE A N 1
ATOM 982 C CA . ILE A 1 121 ? -4.140 16.435 18.727 1.00 90.06 121 ILE A CA 1
ATOM 983 C C . ILE A 1 121 ? -2.943 16.395 17.784 1.00 90.06 121 ILE A C 1
ATOM 985 O O . ILE A 1 121 ? -2.841 15.498 16.956 1.00 90.06 121 ILE A O 1
ATOM 989 N N . SER A 1 122 ? -2.007 17.328 17.921 1.00 85.94 122 SER A N 1
ATOM 990 C CA . SER A 1 122 ? -0.744 17.276 17.179 1.00 85.94 122 SER A CA 1
ATOM 991 C C . SER A 1 122 ? 0.310 16.480 17.951 1.00 85.94 122 SER A C 1
ATOM 993 O O . SER A 1 122 ? 0.462 16.643 19.164 1.00 85.94 122 SER A O 1
ATOM 995 N N . SER A 1 123 ? 1.059 15.630 17.251 1.00 81.56 123 SER A N 1
ATOM 996 C CA . SER A 1 123 ? 2.274 14.999 17.763 1.00 81.56 123 SER A CA 1
ATOM 997 C C . SER A 1 123 ? 3.395 16.034 17.942 1.00 81.56 123 SER A C 1
ATOM 999 O O . SER A 1 123 ? 3.302 17.174 17.482 1.00 81.56 123 SER A O 1
ATOM 1001 N N . ARG A 1 124 ? 4.513 15.614 18.555 1.00 74.81 124 ARG A N 1
ATOM 1002 C CA . ARG A 1 124 ? 5.749 16.422 18.601 1.00 74.81 124 ARG A CA 1
ATOM 1003 C C . ARG A 1 124 ? 6.311 16.745 17.216 1.00 74.81 124 ARG A C 1
ATOM 1005 O O . ARG A 1 124 ? 7.038 17.714 17.073 1.00 74.81 124 ARG A O 1
ATOM 1012 N N . SER A 1 125 ? 5.972 15.940 16.218 1.00 69.88 125 SER A N 1
ATOM 1013 C CA . SER A 1 125 ? 6.346 16.130 14.821 1.00 69.88 125 SER A CA 1
ATOM 1014 C C . SER A 1 125 ? 5.280 16.854 14.000 1.00 69.88 125 SER A C 1
ATOM 1016 O O . SER A 1 125 ? 5.290 16.783 12.774 1.00 69.88 125 SER A O 1
ATOM 1018 N N . TYR A 1 126 ? 4.345 17.543 14.664 1.00 75.62 126 TYR A N 1
ATOM 1019 C CA . TYR A 1 126 ? 3.270 18.314 14.032 1.00 75.62 126 TYR A CA 1
ATOM 1020 C C . TYR A 1 126 ? 2.322 17.485 13.153 1.00 75.62 126 TYR A C 1
ATOM 1022 O O . TYR A 1 126 ? 1.581 18.037 12.340 1.00 75.62 126 TYR A O 1
ATOM 1030 N N . LYS A 1 127 ? 2.300 16.161 13.330 1.00 79.38 127 LYS A N 1
ATOM 1031 C CA . LYS A 1 127 ? 1.368 15.269 12.639 1.00 79.38 127 LYS A CA 1
ATOM 1032 C C . LYS A 1 127 ? 0.080 15.134 13.457 1.00 79.38 127 LYS A C 1
ATOM 1034 O O . LYS A 1 127 ? 0.158 15.014 14.682 1.00 79.38 127 LYS A O 1
ATOM 1039 N N . PRO A 1 128 ? -1.105 15.162 12.828 1.00 84.38 128 PRO A N 1
ATOM 1040 C CA . PRO A 1 128 ? -2.352 14.933 13.542 1.00 84.38 128 PRO A CA 1
ATOM 1041 C C . PRO A 1 128 ? -2.412 13.487 14.051 1.00 84.38 128 PRO A C 1
ATOM 1043 O O . PRO A 1 128 ? -2.115 12.543 13.326 1.00 84.38 128 PRO A O 1
ATOM 1046 N N . VAL A 1 129 ? -2.819 13.321 15.304 1.00 88.38 129 VAL A N 1
ATOM 1047 C CA . VAL A 1 129 ? -3.064 12.042 15.969 1.00 88.38 129 VAL A CA 1
ATOM 1048 C C . VAL A 1 129 ? -4.513 12.035 16.426 1.00 88.38 129 VAL A C 1
ATOM 1050 O O . VAL A 1 129 ? -4.956 12.948 17.128 1.00 88.38 129 VAL A O 1
ATOM 1053 N N . ILE A 1 130 ? -5.239 10.994 16.031 1.00 93.69 130 ILE A N 1
ATOM 1054 C CA . ILE A 1 130 ? -6.620 10.767 16.446 1.00 93.69 130 ILE A CA 1
ATOM 1055 C C . ILE A 1 130 ? -6.615 9.874 17.685 1.00 93.69 130 ILE A C 1
ATOM 1057 O O . ILE A 1 130 ? -5.901 8.867 17.750 1.00 93.69 130 ILE A O 1
ATOM 1061 N N . CYS A 1 131 ? -7.421 10.252 18.667 1.00 95.56 131 CYS A N 1
ATOM 1062 C CA . CYS A 1 131 ? -7.672 9.489 19.873 1.00 95.56 131 CYS A CA 1
ATOM 1063 C C . CYS A 1 131 ? -9.176 9.280 20.067 1.00 95.56 131 CYS A C 1
ATOM 1065 O O . CYS A 1 131 ? -9.974 10.144 19.706 1.00 95.56 131 CYS A O 1
ATOM 1067 N N . TYR A 1 132 ? -9.549 8.177 20.704 1.00 97.12 132 TYR A N 1
ATOM 1068 C CA . TYR A 1 132 ? -10.929 7.809 20.987 1.00 97.12 132 TYR A CA 1
ATOM 1069 C C . TYR A 1 132 ? -11.173 7.684 22.493 1.00 97.12 132 TYR A C 1
ATOM 1071 O O . TYR A 1 132 ? -10.266 7.369 23.273 1.00 97.12 132 TYR A O 1
ATOM 1079 N N . GLN A 1 133 ? -12.406 7.957 22.905 1.00 96.06 133 GLN A N 1
ATOM 1080 C CA . GLN A 1 133 ? -12.897 7.758 24.266 1.00 96.06 133 GLN A CA 1
ATOM 1081 C C . GLN A 1 133 ? -14.380 7.402 24.232 1.00 96.06 133 GLN A C 1
ATOM 1083 O O . GLN A 1 133 ? -15.119 7.906 23.390 1.00 96.06 133 GLN A O 1
ATOM 1088 N N . LEU A 1 134 ? -14.823 6.561 25.166 1.00 95.06 134 LEU A N 1
ATOM 1089 C CA . LEU A 1 134 ? -16.237 6.231 25.307 1.00 95.06 134 LEU A CA 1
ATOM 1090 C C . LEU A 1 134 ? -17.075 7.468 25.674 1.00 95.06 134 LEU A C 1
ATOM 1092 O O . LEU A 1 134 ? -16.742 8.191 26.617 1.00 95.06 134 LEU A O 1
ATOM 1096 N N . SER A 1 135 ? -18.186 7.686 24.968 1.00 94.38 135 SER A N 1
ATOM 1097 C CA . SER A 1 135 ? -19.124 8.766 25.281 1.00 94.38 135 SER A CA 1
ATOM 1098 C C . SER A 1 135 ? -20.057 8.398 26.449 1.00 94.38 135 SER A C 1
ATOM 1100 O O . SER A 1 135 ? -20.222 7.218 26.780 1.00 94.38 135 SER A O 1
ATOM 1102 N N . PRO A 1 136 ? -20.753 9.371 27.070 1.00 91.88 136 PRO A N 1
ATOM 1103 C CA . PRO A 1 136 ? -21.804 9.073 28.045 1.00 91.88 136 PRO A CA 1
ATOM 1104 C C . PRO A 1 136 ? -22.926 8.184 27.479 1.00 91.88 136 PRO A C 1
ATOM 1106 O O . PRO A 1 136 ? -23.454 7.333 28.200 1.00 91.88 136 PRO A O 1
ATOM 1109 N N . LYS A 1 137 ? -23.266 8.348 26.188 1.00 93.38 137 LYS A N 1
ATOM 1110 C CA . LYS A 1 137 ? -24.244 7.511 25.469 1.00 93.38 137 LYS A CA 1
ATOM 1111 C C . LYS A 1 137 ? -23.718 6.078 25.338 1.00 93.38 137 LYS A C 1
ATOM 1113 O O . LYS A 1 137 ? -24.422 5.145 25.725 1.00 93.38 137 LYS A O 1
ATOM 1118 N N . GLY A 1 138 ? -22.460 5.921 24.914 1.00 93.31 138 GLY A N 1
ATOM 1119 C CA . GLY A 1 138 ? -21.764 4.633 24.846 1.00 93.31 138 GLY A CA 1
ATOM 1120 C C . GLY A 1 138 ? -21.723 3.917 26.196 1.00 93.31 138 GLY A C 1
ATOM 1121 O O . GLY A 1 138 ? -22.096 2.753 26.291 1.00 93.31 138 GLY A O 1
ATOM 1122 N N . ARG A 1 139 ? -21.403 4.630 27.284 1.00 91.25 139 ARG A N 1
ATOM 1123 C CA . ARG A 1 139 ? -21.402 4.073 28.651 1.00 91.25 139 ARG A CA 1
ATOM 1124 C C . ARG A 1 139 ? -22.782 3.603 29.112 1.00 91.25 139 ARG A C 1
ATOM 1126 O O . ARG A 1 139 ? -22.894 2.615 29.837 1.00 91.25 139 ARG A O 1
ATOM 1133 N N . GLY A 1 140 ? -23.840 4.308 28.712 1.00 91.12 140 GLY A N 1
ATOM 1134 C CA . GLY A 1 140 ? -25.216 3.879 28.963 1.00 91.12 140 GLY A CA 1
ATOM 1135 C C . GLY A 1 140 ? -25.546 2.559 28.264 1.00 91.12 140 GLY A C 1
ATOM 1136 O O . GLY A 1 140 ? -26.167 1.687 28.875 1.00 91.12 140 GLY A O 1
ATOM 1137 N N . LEU A 1 141 ? -25.094 2.406 27.016 1.00 92.69 141 LEU A N 1
ATOM 1138 C CA . LEU A 1 141 ? -25.293 1.202 26.210 1.00 92.69 141 LEU A CA 1
ATOM 1139 C C . LEU A 1 141 ? -24.436 0.028 26.692 1.00 92.69 141 LEU A C 1
ATOM 1141 O O . LEU A 1 141 ? -24.909 -1.103 26.699 1.00 92.69 141 LEU A O 1
ATOM 1145 N N . LEU A 1 142 ? -23.233 0.303 27.202 1.00 90.81 142 LEU A N 1
ATOM 1146 C CA . LEU A 1 142 ? -22.295 -0.708 27.685 1.00 90.81 142 LEU A CA 1
ATOM 1147 C C . LEU A 1 142 ? -22.914 -1.615 28.752 1.00 90.81 142 LEU A C 1
ATOM 1149 O O . LEU A 1 142 ? -22.644 -2.809 28.771 1.00 90.81 142 LEU A O 1
ATOM 1153 N N . LYS A 1 143 ? -23.821 -1.091 29.591 1.00 89.25 143 LYS A N 1
ATOM 1154 C CA . LYS A 1 143 ? -24.570 -1.870 30.599 1.00 89.25 143 LYS A CA 1
ATOM 1155 C C . LYS A 1 143 ? -25.418 -3.000 30.011 1.00 89.25 143 LYS A C 1
ATOM 1157 O O . LYS A 1 143 ? -25.725 -3.933 30.741 1.00 89.25 143 LYS A O 1
ATOM 1162 N N . LYS A 1 144 ? -25.789 -2.882 28.737 1.00 91.81 144 LYS A N 1
ATOM 1163 C CA . LYS A 1 144 ? -26.630 -3.823 27.997 1.00 91.81 144 LYS A CA 1
ATOM 1164 C C . LYS A 1 144 ? -25.839 -4.804 27.136 1.00 91.81 144 LYS A C 1
ATOM 1166 O O . LYS A 1 144 ? -26.436 -5.731 26.606 1.00 91.81 144 LYS A O 1
ATOM 1171 N N . VAL A 1 145 ? -24.526 -4.601 26.998 1.00 92.06 145 VAL A N 1
ATOM 1172 C CA . VAL A 1 145 ? -23.656 -5.502 26.233 1.00 92.06 145 VAL A CA 1
ATOM 1173 C C . VAL A 1 145 ? -23.724 -6.909 26.841 1.00 92.06 145 VAL A C 1
ATOM 1175 O O . VAL A 1 145 ? -23.547 -7.029 28.063 1.00 92.06 145 VAL A O 1
ATOM 1178 N N . PRO A 1 146 ? -23.972 -7.951 26.026 1.00 93.12 146 PRO A N 1
ATOM 1179 C CA . PRO A 1 146 ? -24.031 -9.331 26.484 1.00 93.12 146 PRO A CA 1
ATOM 1180 C C . PRO A 1 146 ? -22.777 -9.758 27.243 1.00 93.12 146 PRO A C 1
ATOM 1182 O O . PRO A 1 146 ? -21.659 -9.318 26.972 1.00 93.12 146 PRO A O 1
ATOM 1185 N N . ARG A 1 147 ? -22.957 -10.666 28.205 1.00 92.69 147 ARG A N 1
ATOM 1186 C CA . ARG A 1 147 ? -21.840 -11.196 28.991 1.00 92.69 147 ARG A CA 1
ATOM 1187 C C . ARG A 1 147 ? -20.829 -11.947 28.119 1.00 92.69 147 ARG A C 1
ATOM 1189 O O . ARG A 1 147 ? -19.639 -11.771 28.337 1.00 92.69 147 ARG A O 1
ATOM 1196 N N . ASN A 1 148 ? -21.302 -12.709 27.133 1.00 93.69 148 ASN A N 1
ATOM 1197 C CA . ASN A 1 148 ? -20.444 -13.482 26.232 1.00 93.69 148 ASN A CA 1
ATOM 1198 C C . ASN A 1 148 ? -19.476 -12.579 25.449 1.00 93.69 148 ASN A C 1
ATOM 1200 O O . ASN A 1 148 ? -18.300 -12.899 25.350 1.00 93.69 148 ASN A O 1
ATOM 1204 N N . ASP A 1 149 ? -19.941 -11.422 24.968 1.00 93.88 149 ASP A N 1
ATOM 1205 C CA . ASP A 1 149 ? -19.090 -10.462 24.253 1.00 93.88 149 ASP A CA 1
ATOM 1206 C C . ASP A 1 149 ? -18.032 -9.837 25.161 1.00 93.88 149 ASP A C 1
ATOM 1208 O O . ASP A 1 149 ? -16.891 -9.633 24.754 1.00 93.88 149 ASP A O 1
ATOM 1212 N N . ARG A 1 150 ? -18.384 -9.556 26.420 1.00 94.69 150 ARG A N 1
ATOM 1213 C CA . ARG A 1 150 ? -17.401 -9.071 27.396 1.00 94.69 150 ARG A CA 1
ATOM 1214 C C . ARG A 1 150 ? -16.360 -10.128 27.725 1.00 94.69 150 ARG A C 1
ATOM 1216 O O . ARG A 1 150 ? -15.191 -9.787 27.808 1.00 94.69 150 ARG A O 1
ATOM 1223 N N . GLU A 1 151 ? -16.783 -11.378 27.902 1.00 94.19 151 GLU A N 1
ATOM 1224 C CA . GLU A 1 151 ? -15.877 -12.498 28.174 1.00 94.19 151 GLU A CA 1
ATOM 1225 C C . GLU A 1 151 ? -14.905 -12.711 27.005 1.00 94.19 151 GLU A C 1
ATOM 1227 O O . GLU A 1 151 ? -13.706 -12.798 27.244 1.00 94.19 151 GLU A O 1
ATOM 1232 N N . ALA A 1 152 ? -15.383 -12.650 25.755 1.00 94.25 152 ALA A N 1
ATOM 1233 C CA . ALA A 1 152 ? -14.525 -12.734 24.571 1.00 94.25 152 ALA A CA 1
ATOM 1234 C C . ALA A 1 152 ? -13.439 -11.643 24.547 1.00 94.25 152 ALA A C 1
ATOM 1236 O O . ALA A 1 152 ? -12.283 -11.920 24.237 1.00 94.25 152 ALA A O 1
ATOM 1237 N N . VAL A 1 153 ? -13.786 -10.402 24.911 1.00 95.69 153 VAL A N 1
ATOM 1238 C CA . VAL A 1 153 ? -12.805 -9.308 25.007 1.00 95.69 153 VAL A CA 1
ATOM 1239 C C . VAL A 1 153 ? -11.876 -9.484 26.203 1.00 95.69 153 VAL A C 1
ATOM 1241 O O . VAL A 1 153 ? -10.672 -9.257 26.088 1.00 95.69 153 VAL A O 1
ATOM 1244 N N . ASP A 1 154 ? -12.415 -9.880 27.354 1.00 94.69 154 ASP A N 1
ATOM 1245 C CA . ASP A 1 154 ? -11.639 -10.054 28.578 1.00 94.69 154 ASP A CA 1
ATOM 1246 C C . ASP A 1 154 ? -10.546 -11.119 28.408 1.00 94.69 154 ASP A C 1
ATOM 1248 O O . ASP A 1 154 ? -9.435 -10.937 28.917 1.00 94.69 154 ASP A O 1
ATOM 1252 N N . ASP A 1 155 ? -10.844 -12.190 27.669 1.00 92.62 155 ASP A N 1
ATOM 1253 C CA . ASP A 1 155 ? -9.950 -13.327 27.452 1.00 92.62 155 ASP A CA 1
ATOM 1254 C C . ASP A 1 155 ? -8.628 -12.939 26.766 1.00 92.62 155 ASP A C 1
ATOM 1256 O O . ASP A 1 155 ? -7.587 -13.510 27.104 1.00 92.62 155 ASP A O 1
ATOM 1260 N N . PHE A 1 156 ? -8.635 -11.942 25.868 1.00 92.44 156 PHE A N 1
ATOM 1261 C CA . PHE A 1 156 ? -7.414 -11.448 25.211 1.00 92.44 156 PHE A CA 1
ATOM 1262 C C . PHE A 1 156 ? -6.901 -10.120 25.790 1.00 92.44 156 PHE A C 1
ATOM 1264 O O . PHE A 1 156 ? -5.692 -9.882 25.832 1.00 92.44 156 PHE A O 1
ATOM 1271 N N . ALA A 1 157 ? -7.788 -9.236 26.263 1.00 92.56 157 ALA A N 1
ATOM 1272 C CA . ALA A 1 157 ? -7.396 -7.921 26.772 1.00 92.56 157 ALA A CA 1
ATOM 1273 C C . ALA A 1 157 ? -6.701 -8.004 28.140 1.00 92.56 157 ALA A C 1
ATOM 1275 O O . ALA A 1 157 ? -5.931 -7.107 28.514 1.00 92.56 157 ALA A O 1
ATOM 1276 N N . PHE A 1 158 ? -6.953 -9.071 28.903 1.00 91.75 158 PHE A N 1
ATOM 1277 C CA . PHE A 1 158 ? -6.325 -9.312 30.194 1.00 91.75 158 PHE A CA 1
ATOM 1278 C C . PHE A 1 158 ? -5.369 -10.496 30.156 1.00 91.75 158 PHE A C 1
ATOM 1280 O O . PHE A 1 158 ? -5.641 -11.552 29.597 1.00 91.75 158 PHE A O 1
ATOM 1287 N N . LYS A 1 159 ? -4.255 -10.367 30.879 1.00 82.94 159 LYS A N 1
ATOM 1288 C CA . LYS A 1 159 ? -3.358 -11.501 31.098 1.00 82.94 159 LYS A CA 1
ATOM 1289 C C . LYS A 1 159 ? -4.067 -12.605 31.894 1.00 82.94 159 LYS A C 1
ATOM 1291 O O . LYS A 1 159 ? -4.508 -12.351 33.019 1.00 82.94 159 LYS A O 1
ATOM 1296 N N . SER A 1 160 ? -4.043 -13.833 31.376 1.00 76.00 160 SER A N 1
ATOM 1297 C CA . SER A 1 160 ? -4.769 -14.998 31.911 1.00 76.00 160 SER A CA 1
ATOM 1298 C C . SER A 1 160 ? -4.500 -15.271 33.401 1.00 76.00 160 SER A C 1
ATOM 1300 O O . SER A 1 160 ? -5.420 -15.589 34.152 1.00 76.00 160 SER A O 1
ATOM 1302 N N . ASP A 1 161 ? -3.259 -15.077 33.862 1.00 76.06 161 ASP A N 1
ATOM 1303 C CA . ASP A 1 161 ? -2.870 -15.381 35.249 1.00 76.06 161 ASP A CA 1
ATOM 1304 C C . ASP A 1 161 ? -3.147 -14.244 36.243 1.00 76.06 161 ASP A C 1
ATOM 1306 O O . ASP A 1 161 ? -3.532 -14.486 37.388 1.00 76.06 161 ASP A O 1
ATOM 1310 N N . SER A 1 162 ? -2.891 -12.993 35.847 1.00 78.06 162 SER A N 1
ATOM 1311 C CA . SER A 1 162 ? -2.890 -11.845 36.768 1.00 78.06 162 SER A CA 1
ATOM 1312 C C . SER A 1 162 ? -4.103 -10.933 36.624 1.00 78.06 162 SER A C 1
ATOM 1314 O O . SER A 1 162 ? -4.260 -10.021 37.437 1.00 78.06 162 SER A O 1
ATOM 1316 N N . LYS A 1 163 ? -4.957 -11.167 35.615 1.00 82.62 163 LYS A N 1
ATOM 1317 C CA . LYS A 1 163 ? -6.075 -10.286 35.245 1.00 82.62 163 LYS A CA 1
ATOM 1318 C C . LYS A 1 163 ? -5.637 -8.829 35.107 1.00 82.62 163 LYS A C 1
ATOM 1320 O O . LYS A 1 163 ? -6.335 -7.896 35.504 1.00 82.62 163 LYS A O 1
ATOM 1325 N N . GLU A 1 164 ? -4.434 -8.628 34.581 1.00 88.94 164 GLU A N 1
ATOM 1326 C CA . GLU A 1 164 ? -3.910 -7.301 34.294 1.00 88.94 164 GLU A CA 1
ATOM 1327 C C . GLU A 1 164 ? -4.257 -6.903 32.871 1.00 88.94 164 GLU A C 1
ATOM 1329 O O . GLU A 1 164 ? -3.943 -7.641 31.941 1.00 88.94 164 GLU A O 1
ATOM 1334 N N . LEU A 1 165 ? -4.846 -5.715 32.716 1.00 92.06 165 LEU A N 1
ATOM 1335 C CA . LEU A 1 165 ? -5.143 -5.151 31.405 1.00 92.06 165 LEU A CA 1
ATOM 1336 C C . LEU A 1 165 ? -3.839 -4.892 30.642 1.00 92.06 165 LEU A C 1
ATOM 1338 O O . LEU A 1 165 ? -2.972 -4.145 31.133 1.00 92.06 165 LEU A O 1
ATOM 1342 N N . LEU A 1 166 ? -3.741 -5.487 29.456 1.00 93.62 166 LEU A N 1
ATOM 1343 C CA . LEU A 1 166 ? -2.624 -5.372 28.529 1.00 93.62 166 LEU A CA 1
ATOM 1344 C C . LEU A 1 166 ? -2.709 -4.057 27.760 1.00 93.62 166 LEU A C 1
ATOM 1346 O O . LEU A 1 166 ? -3.749 -3.706 27.228 1.00 93.62 166 LEU A O 1
ATOM 1350 N N . LYS A 1 167 ? -1.625 -3.284 27.708 1.00 93.94 167 LYS A N 1
ATOM 1351 C CA . LYS A 1 167 ? -1.592 -1.987 27.017 1.00 93.94 167 LYS A CA 1
ATOM 1352 C C . LYS A 1 167 ? -0.583 -2.020 25.876 1.00 93.94 167 LYS A C 1
ATOM 1354 O O . LYS A 1 167 ? 0.577 -2.312 26.162 1.00 93.94 167 LYS A O 1
ATOM 1359 N N . PRO A 1 168 ? -0.972 -1.635 24.650 1.00 94.75 168 PRO A N 1
ATOM 1360 C CA . PRO A 1 168 ? -0.032 -1.467 23.554 1.00 94.75 168 PRO A CA 1
ATOM 1361 C C . PRO A 1 168 ? 0.943 -0.328 23.847 1.00 94.75 168 PRO A C 1
ATOM 1363 O O . PRO A 1 168 ? 0.539 0.791 24.186 1.00 94.75 168 PRO A O 1
ATOM 1366 N N . VAL A 1 169 ? 2.230 -0.613 23.707 1.00 93.75 169 VAL A N 1
ATOM 1367 C CA . VAL A 1 169 ? 3.331 0.334 23.863 1.00 93.75 169 VAL A CA 1
ATOM 1368 C C . VAL A 1 169 ? 4.261 0.171 22.671 1.00 93.75 169 VAL A C 1
ATOM 1370 O O . VAL A 1 169 ? 4.748 -0.922 22.414 1.00 93.75 169 VAL A O 1
ATOM 1373 N N . TRP A 1 170 ? 4.495 1.268 21.958 1.00 92.31 170 TRP A N 1
ATOM 1374 C CA . TRP A 1 170 ? 5.509 1.350 20.911 1.00 92.31 170 TRP A CA 1
ATOM 1375 C C . TRP A 1 170 ? 6.881 1.569 21.549 1.00 92.31 170 TRP A C 1
ATOM 1377 O O . TRP A 1 170 ? 7.006 2.443 22.413 1.00 92.31 170 TRP A O 1
ATOM 1387 N N . ASP A 1 171 ? 7.893 0.801 21.149 1.00 90.38 171 ASP A N 1
ATOM 1388 C CA . ASP A 1 171 ? 9.262 0.947 21.665 1.00 90.38 171 ASP A CA 1
ATOM 1389 C C . ASP A 1 171 ? 10.246 1.627 20.696 1.00 90.38 171 ASP A C 1
ATOM 1391 O O . ASP A 1 171 ? 11.398 1.863 21.063 1.00 90.38 171 ASP A O 1
ATOM 1395 N N . GLY A 1 172 ? 9.779 2.000 19.500 1.00 87.06 172 GLY A N 1
ATOM 1396 C CA . GLY A 1 172 ? 10.588 2.589 18.429 1.00 87.06 172 GLY A CA 1
ATOM 1397 C C . GLY A 1 172 ? 10.714 1.696 17.192 1.00 87.06 172 GLY A C 1
ATOM 1398 O O . GLY A 1 172 ? 11.038 2.210 16.114 1.00 87.06 172 GLY A O 1
ATOM 1399 N N . SER A 1 173 ? 10.434 0.398 17.336 1.00 86.81 173 SER A N 1
ATOM 1400 C CA . SER A 1 173 ? 10.465 -0.592 16.252 1.00 86.81 173 SER A CA 1
ATOM 1401 C C . SER A 1 173 ? 9.253 -1.513 16.232 1.00 86.81 173 SER A C 1
ATOM 1403 O O . SER A 1 173 ? 8.771 -1.825 15.151 1.00 86.81 173 SER A O 1
ATOM 1405 N N . GLU A 1 174 ? 8.755 -1.931 17.395 1.00 91.44 174 GLU A N 1
ATOM 1406 C CA . GLU A 1 174 ? 7.689 -2.926 17.504 1.00 91.44 174 GLU A CA 1
ATOM 1407 C C . GLU A 1 174 ? 6.655 -2.511 18.556 1.00 91.44 174 GLU A C 1
ATOM 1409 O O . GLU A 1 174 ? 6.907 -1.701 19.464 1.00 91.44 174 GLU A O 1
ATOM 1414 N N . TYR A 1 175 ? 5.458 -3.088 18.448 1.00 94.12 175 TYR A N 1
ATOM 1415 C CA . TYR A 1 175 ? 4.445 -2.967 19.487 1.00 94.12 175 TYR A CA 1
ATOM 1416 C C . TYR A 1 175 ? 4.579 -4.072 20.524 1.00 94.12 175 TYR A C 1
ATOM 1418 O O . TYR A 1 175 ? 4.750 -5.247 20.220 1.00 94.12 175 TYR A O 1
ATOM 1426 N N . TRP A 1 176 ? 4.402 -3.686 21.782 1.00 94.69 176 TRP A N 1
ATOM 1427 C CA . TRP A 1 176 ? 4.406 -4.604 22.906 1.00 94.69 176 TRP A CA 1
ATOM 1428 C C . TRP A 1 176 ? 3.157 -4.441 23.757 1.00 94.69 176 TRP A C 1
ATOM 1430 O O . TRP A 1 176 ? 2.751 -3.329 24.092 1.00 94.69 176 TRP A O 1
ATOM 1440 N N . LEU A 1 177 ? 2.591 -5.561 24.186 1.00 94.06 177 LEU A N 1
ATOM 1441 C CA . LEU A 1 177 ? 1.498 -5.634 25.142 1.00 94.06 177 LEU A CA 1
ATOM 1442 C C . LEU A 1 177 ? 2.068 -5.671 26.564 1.00 94.06 177 LEU A C 1
ATOM 1444 O O . LEU A 1 177 ? 2.673 -6.653 26.999 1.00 94.06 177 LEU A O 1
ATOM 1448 N N . HIS A 1 178 ? 1.906 -4.567 27.293 1.00 92.75 178 HIS A N 1
ATOM 1449 C CA . HIS A 1 178 ? 2.410 -4.401 28.655 1.00 92.75 178 HIS A CA 1
ATOM 1450 C C . HIS A 1 178 ? 1.313 -4.613 29.702 1.00 92.75 178 HIS A C 1
ATOM 1452 O O . HIS A 1 178 ? 0.295 -3.916 29.702 1.00 92.75 178 HIS A O 1
ATOM 1458 N N . GLY A 1 179 ? 1.567 -5.501 30.663 1.00 88.00 179 GLY A N 1
ATOM 1459 C CA . GLY A 1 179 ? 0.763 -5.636 31.877 1.00 88.00 179 GLY A CA 1
ATOM 1460 C C . GLY A 1 179 ? 0.953 -4.437 32.808 1.00 88.00 179 GLY A C 1
ATOM 1461 O O . GLY A 1 179 ? 2.050 -3.895 32.952 1.00 88.00 179 GLY A O 1
ATOM 1462 N N . SER A 1 180 ? -0.126 -3.995 33.453 1.00 76.31 180 SER A N 1
ATOM 1463 C CA . SER A 1 180 ? -0.117 -2.740 34.214 1.00 76.31 180 SER A CA 1
ATOM 1464 C C . SER A 1 180 ? 0.699 -2.774 35.518 1.00 76.31 180 SER A C 1
ATOM 1466 O O . SER A 1 180 ? 1.073 -1.700 35.990 1.00 76.31 180 SER A O 1
ATOM 1468 N N . PHE A 1 181 ? 0.974 -3.947 36.109 1.00 77.31 181 PHE A N 1
ATOM 1469 C CA . PHE A 1 181 ? 1.626 -4.033 37.430 1.00 77.31 181 PHE A CA 1
ATOM 1470 C C . PHE A 1 181 ? 2.707 -5.117 37.540 1.00 77.31 181 PHE A C 1
ATOM 1472 O O . PHE A 1 181 ? 3.697 -4.915 38.240 1.00 77.31 181 PHE A O 1
ATOM 1479 N N . SER A 1 182 ? 2.559 -6.240 36.840 1.00 76.12 182 SER A N 1
ATOM 1480 C CA . SER A 1 182 ? 3.474 -7.389 36.905 1.00 76.12 182 SER A CA 1
ATOM 1481 C C . SER A 1 182 ? 4.779 -7.207 36.126 1.00 76.12 182 SER A C 1
ATOM 1483 O O . SER A 1 182 ? 5.656 -8.066 36.204 1.00 76.12 182 SER A O 1
ATOM 1485 N N . GLY A 1 183 ? 4.907 -6.127 35.344 1.00 79.00 183 GLY A N 1
ATOM 1486 C CA . GLY A 1 183 ? 6.023 -5.938 34.412 1.00 79.00 183 GLY A CA 1
ATOM 1487 C C . GLY A 1 183 ? 6.008 -6.921 33.236 1.00 79.00 183 GLY A C 1
ATOM 1488 O O . GLY A 1 183 ? 6.998 -7.022 32.518 1.00 79.00 183 GLY A O 1
ATOM 1489 N N . HIS A 1 184 ? 4.905 -7.655 33.045 1.00 84.94 184 HIS A N 1
ATOM 1490 C CA . HIS A 1 184 ? 4.719 -8.521 31.890 1.00 84.94 184 HIS A CA 1
ATOM 1491 C C . HIS A 1 184 ? 4.777 -7.706 30.596 1.00 84.94 184 HIS A C 1
ATOM 1493 O O . HIS A 1 184 ? 4.192 -6.625 30.512 1.00 84.94 184 HIS A O 1
ATOM 1499 N N . LYS A 1 185 ? 5.484 -8.245 29.607 1.00 88.69 185 LYS A N 1
ATOM 1500 C CA . LYS A 1 185 ? 5.689 -7.657 28.292 1.00 88.69 185 LYS A CA 1
ATOM 1501 C C . LYS A 1 185 ? 5.666 -8.804 27.277 1.00 88.69 185 LYS A C 1
ATOM 1503 O O . LYS A 1 185 ? 6.418 -9.763 27.447 1.00 88.69 185 LYS A O 1
ATOM 1508 N N . GLN A 1 186 ? 4.793 -8.713 26.282 1.00 91.44 186 GLN A N 1
ATOM 1509 C CA . GLN A 1 186 ? 4.666 -9.662 25.171 1.00 91.44 186 GLN A CA 1
ATOM 1510 C C . GLN A 1 186 ? 4.715 -8.884 23.857 1.00 91.44 186 GLN A C 1
ATOM 1512 O O . GLN A 1 186 ? 4.131 -7.805 23.782 1.00 91.44 186 GLN A O 1
ATOM 1517 N N . ALA A 1 187 ? 5.453 -9.378 22.864 1.00 93.56 187 ALA A N 1
ATOM 1518 C CA . ALA A 1 187 ? 5.499 -8.745 21.550 1.00 93.56 187 ALA A CA 1
ATOM 1519 C C . ALA A 1 187 ? 4.148 -8.946 20.855 1.00 93.56 187 ALA A C 1
ATOM 1521 O O . ALA A 1 187 ? 3.599 -10.049 20.896 1.00 93.56 187 ALA A O 1
ATOM 1522 N N . SER A 1 188 ? 3.602 -7.872 20.293 1.00 94.69 188 SER A N 1
ATOM 1523 C CA . SER A 1 188 ? 2.459 -7.946 19.387 1.00 94.69 188 SER A CA 1
ATOM 1524 C C . SER A 1 188 ? 2.966 -8.390 18.025 1.00 94.69 188 SER A C 1
ATOM 1526 O O . SER A 1 188 ? 4.036 -7.964 17.603 1.00 94.69 188 SER A O 1
ATOM 1528 N N . THR A 1 189 ? 2.186 -9.215 17.338 1.00 93.81 189 THR A N 1
ATOM 1529 C CA . THR A 1 189 ? 2.556 -9.718 16.005 1.00 93.81 189 THR A CA 1
ATOM 1530 C C . THR A 1 189 ? 2.018 -8.833 14.880 1.00 93.81 189 THR A C 1
ATOM 1532 O O . THR A 1 189 ? 2.063 -9.212 13.715 1.00 93.81 189 THR A O 1
ATOM 1535 N N . ILE A 1 190 ? 1.497 -7.645 15.215 1.00 94.75 190 ILE A N 1
ATOM 1536 C CA . ILE A 1 190 ? 0.876 -6.720 14.259 1.00 94.75 190 ILE A CA 1
ATOM 1537 C C . ILE A 1 190 ? 1.844 -6.232 13.175 1.00 94.75 190 ILE A C 1
ATOM 1539 O O . ILE A 1 190 ? 1.410 -5.909 12.076 1.00 94.75 190 ILE A O 1
ATOM 1543 N N . THR A 1 191 ? 3.136 -6.138 13.485 1.00 93.19 191 THR A N 1
ATOM 1544 C CA . THR A 1 191 ? 4.185 -5.728 12.538 1.00 93.19 191 THR A CA 1
ATOM 1545 C C . THR A 1 191 ? 4.699 -6.881 11.682 1.00 93.19 191 THR A C 1
ATOM 1547 O O . THR A 1 191 ? 5.490 -6.642 10.777 1.00 93.19 191 THR A O 1
ATOM 1550 N N . ASP A 1 192 ? 4.273 -8.112 11.965 1.00 91.62 192 ASP A N 1
ATOM 1551 C CA . ASP A 1 192 ? 4.669 -9.282 11.192 1.00 91.62 192 ASP A CA 1
ATOM 1552 C C . ASP A 1 192 ? 3.730 -9.389 9.986 1.00 91.62 192 ASP A C 1
ATOM 1554 O O . ASP A 1 192 ? 2.600 -9.880 10.096 1.00 91.62 192 ASP A O 1
ATOM 1558 N N . THR A 1 193 ? 4.178 -8.880 8.844 1.00 89.12 193 THR A N 1
ATOM 1559 C CA . THR A 1 193 ? 3.482 -9.054 7.569 1.00 89.12 193 THR A CA 1
ATOM 1560 C C . THR A 1 193 ? 3.695 -10.475 7.068 1.00 89.12 193 THR A C 1
ATOM 1562 O O . THR A 1 193 ? 4.790 -11.014 7.173 1.00 89.12 193 THR A O 1
ATOM 1565 N N . GLU A 1 194 ? 2.633 -11.106 6.586 1.00 87.44 194 GLU A N 1
ATOM 1566 C CA . GLU A 1 194 ? 2.694 -12.477 6.086 1.00 87.44 194 GLU A CA 1
ATOM 1567 C C . GLU A 1 194 ? 3.047 -12.479 4.604 1.00 87.44 194 GLU A C 1
ATOM 1569 O O . GLU A 1 194 ? 2.414 -11.762 3.826 1.00 87.44 194 GLU A O 1
ATOM 1574 N N . ASP A 1 195 ? 3.974 -13.349 4.217 1.00 86.62 195 ASP A N 1
ATOM 1575 C CA . ASP A 1 195 ? 4.379 -13.488 2.823 1.00 86.62 195 ASP A CA 1
ATOM 1576 C C . ASP A 1 195 ? 3.479 -14.471 2.074 1.00 86.62 195 ASP A C 1
ATOM 1578 O O . ASP A 1 195 ? 2.982 -15.470 2.616 1.00 86.62 195 ASP A O 1
ATOM 1582 N N . VAL A 1 196 ? 3.301 -14.204 0.783 1.00 90.25 196 VAL A N 1
ATOM 1583 C CA . VAL A 1 196 ? 2.570 -15.070 -0.145 1.00 90.25 196 VAL A CA 1
ATOM 1584 C C . VAL A 1 196 ? 3.499 -15.494 -1.269 1.00 90.25 196 VAL A C 1
ATOM 1586 O O . VAL A 1 196 ? 4.380 -14.748 -1.681 1.00 90.25 196 VAL A O 1
ATOM 1589 N N . SER A 1 197 ? 3.310 -16.708 -1.784 1.00 92.62 197 SER A N 1
ATOM 1590 C CA . SER A 1 197 ? 4.074 -17.157 -2.950 1.00 92.62 197 SER A CA 1
ATOM 1591 C C . SER A 1 197 ? 3.483 -16.554 -4.218 1.00 92.62 197 SER A C 1
ATOM 1593 O O . SER A 1 197 ? 2.272 -16.640 -4.434 1.00 92.62 197 SER A O 1
ATOM 1595 N N . TYR A 1 198 ? 4.310 -15.968 -5.079 1.00 94.38 198 TYR A N 1
ATOM 1596 C CA . TYR A 1 198 ? 3.848 -15.343 -6.316 1.00 94.38 198 TYR A CA 1
ATOM 1597 C C . TYR A 1 198 ? 4.912 -15.327 -7.414 1.00 94.38 198 TYR A C 1
ATOM 1599 O O . TYR A 1 198 ? 6.107 -15.500 -7.186 1.00 94.38 198 TYR A O 1
ATOM 1607 N N . VAL A 1 199 ? 4.446 -15.138 -8.646 1.00 95.56 199 VAL A N 1
ATOM 1608 C CA . VAL A 1 199 ? 5.289 -14.976 -9.831 1.00 95.56 199 VAL A CA 1
ATOM 1609 C C . VAL A 1 199 ? 4.897 -13.687 -10.527 1.00 95.56 199 VAL A C 1
ATOM 1611 O O . VAL A 1 199 ? 3.719 -13.464 -10.825 1.00 95.56 199 VAL A O 1
ATOM 1614 N N . SER A 1 200 ? 5.888 -12.859 -10.832 1.00 96.62 200 SER A N 1
ATOM 1615 C CA . SER A 1 200 ? 5.710 -11.606 -11.546 1.00 96.62 200 SER A CA 1
ATOM 1616 C C . SER A 1 200 ? 6.671 -11.477 -12.730 1.00 96.62 200 SER A C 1
ATOM 1618 O O . SER A 1 200 ? 7.743 -12.083 -12.783 1.00 96.62 200 SER A O 1
ATOM 1620 N N . SER A 1 201 ? 6.253 -10.707 -13.732 1.00 97.38 201 SER A N 1
ATOM 1621 C CA . SER A 1 201 ? 7.066 -10.331 -14.892 1.00 97.38 201 SER A CA 1
ATOM 1622 C C . SER A 1 201 ? 7.314 -8.829 -14.892 1.00 97.38 201 SER A C 1
ATOM 1624 O O . SER A 1 201 ? 6.431 -8.059 -14.508 1.00 97.38 201 SER A O 1
ATOM 1626 N N . ALA A 1 202 ? 8.450 -8.390 -15.435 1.00 97.00 202 ALA A N 1
ATOM 1627 C CA . ALA A 1 202 ? 8.739 -6.968 -15.577 1.00 97.00 202 ALA A CA 1
ATOM 1628 C C . ALA A 1 202 ? 7.665 -6.248 -16.408 1.00 97.00 202 ALA A C 1
ATOM 1630 O O . ALA A 1 202 ? 7.324 -6.655 -17.526 1.00 97.00 202 ALA A O 1
ATOM 1631 N N . TYR A 1 203 ? 7.166 -5.128 -15.883 1.00 96.88 203 TYR A N 1
ATOM 1632 C CA . TYR A 1 203 ? 6.173 -4.305 -16.561 1.00 96.88 203 TYR A CA 1
ATOM 1633 C C . TYR A 1 203 ? 6.604 -2.844 -16.612 1.00 96.88 203 TYR A C 1
ATOM 1635 O O . TYR A 1 203 ? 6.848 -2.217 -15.589 1.00 96.88 203 TYR A O 1
ATOM 1643 N N . ILE A 1 204 ? 6.659 -2.270 -17.814 1.00 97.12 204 ILE A N 1
ATOM 1644 C CA . ILE A 1 204 ? 6.840 -0.828 -18.003 1.00 97.12 204 ILE A CA 1
ATOM 1645 C C . ILE A 1 204 ? 5.768 -0.349 -18.984 1.00 97.12 204 ILE A C 1
ATOM 1647 O O . ILE A 1 204 ? 5.780 -0.798 -20.137 1.00 97.12 204 ILE A O 1
ATOM 1651 N N . PRO A 1 205 ? 4.873 0.573 -18.574 1.00 95.31 205 PRO A N 1
ATOM 1652 C CA . PRO A 1 205 ? 3.894 1.187 -19.461 1.00 95.31 205 PRO A CA 1
ATOM 1653 C C . PRO A 1 205 ? 4.519 1.684 -20.757 1.00 95.31 205 PRO A C 1
ATOM 1655 O O . PRO A 1 205 ? 5.558 2.347 -20.756 1.00 95.31 205 PRO A O 1
ATOM 1658 N N . GLN A 1 206 ? 3.854 1.428 -21.883 1.00 93.25 206 GLN A N 1
ATOM 1659 C CA . GLN A 1 206 ? 4.400 1.764 -23.200 1.00 93.25 206 GLN A CA 1
ATOM 1660 C C . GLN A 1 206 ? 4.665 3.271 -23.363 1.00 93.25 206 GLN A C 1
ATOM 1662 O O . GLN A 1 206 ? 5.528 3.661 -24.146 1.00 93.25 206 GLN A O 1
ATOM 1667 N N . CYS A 1 207 ? 3.949 4.118 -22.616 1.00 94.50 207 CYS A N 1
ATOM 1668 C CA . CYS A 1 207 ? 4.145 5.568 -22.592 1.00 94.50 207 CYS A CA 1
ATOM 1669 C C . CYS A 1 207 ? 5.472 6.014 -21.954 1.00 94.50 207 CYS A C 1
ATOM 1671 O O . CYS A 1 207 ? 5.916 7.127 -22.226 1.00 94.50 207 CYS A O 1
ATOM 1673 N N . LEU A 1 208 ? 6.112 5.161 -21.149 1.00 94.81 208 LEU A N 1
ATOM 1674 C CA . LEU A 1 208 ? 7.422 5.406 -20.535 1.00 94.81 208 LEU A CA 1
ATOM 1675 C C . LEU A 1 208 ? 8.577 4.825 -21.365 1.00 94.81 208 LEU A C 1
ATOM 1677 O O . LEU A 1 208 ? 9.749 5.036 -21.052 1.00 94.81 208 LEU A O 1
ATOM 1681 N N . ARG A 1 209 ? 8.252 4.093 -22.435 1.00 93.56 209 ARG A N 1
ATOM 1682 C CA . ARG A 1 209 ? 9.210 3.409 -23.300 1.00 93.56 209 ARG A CA 1
ATOM 1683 C C . ARG A 1 209 ? 9.489 4.209 -24.565 1.00 93.56 209 ARG A C 1
ATOM 1685 O O . ARG A 1 209 ? 8.572 4.644 -25.260 1.00 93.56 209 ARG A O 1
ATOM 1692 N N . TYR A 1 210 ? 10.761 4.304 -24.930 1.00 89.00 210 TYR A N 1
ATOM 1693 C CA . TYR A 1 210 ? 11.250 5.012 -26.115 1.00 89.00 210 TYR A CA 1
ATOM 1694 C C . TYR A 1 210 ? 11.870 4.057 -27.148 1.00 89.00 210 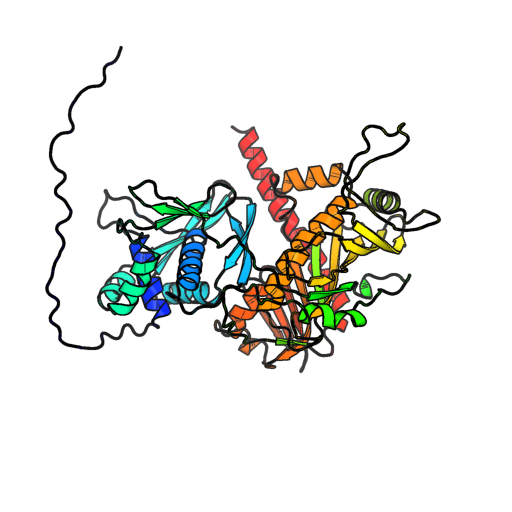TYR A C 1
ATOM 1696 O O . TYR A 1 210 ? 12.569 4.484 -28.070 1.00 89.00 210 TYR A O 1
ATOM 1704 N N . GLY A 1 211 ? 11.572 2.761 -27.026 1.00 86.25 211 GLY A N 1
ATOM 1705 C CA . GLY A 1 211 ? 12.046 1.686 -27.892 1.00 86.25 211 GLY A CA 1
ATOM 1706 C C . GLY A 1 211 ? 12.722 0.585 -27.077 1.00 86.25 211 GLY A C 1
ATOM 1707 O O . GLY A 1 211 ? 12.268 0.242 -25.985 1.00 86.25 211 GLY A O 1
ATOM 1708 N N . GLY A 1 212 ? 13.800 0.024 -27.628 1.00 87.94 212 GLY A N 1
ATOM 1709 C CA . GLY A 1 212 ? 14.646 -0.936 -26.919 1.00 87.94 212 GLY A CA 1
ATOM 1710 C C . GLY A 1 212 ? 14.185 -2.389 -26.968 1.00 87.94 212 GLY A C 1
ATOM 1711 O O . GLY A 1 212 ? 13.376 -2.782 -27.812 1.00 87.94 212 GLY A O 1
ATOM 1712 N N . ARG A 1 213 ? 14.759 -3.198 -26.074 1.00 90.38 213 ARG A N 1
ATOM 1713 C CA . ARG A 1 213 ? 14.455 -4.633 -25.941 1.00 90.38 213 ARG A CA 1
ATOM 1714 C C . ARG A 1 213 ? 13.085 -4.830 -25.295 1.00 90.38 213 ARG A C 1
ATOM 1716 O O . ARG A 1 213 ? 12.775 -4.082 -24.380 1.00 90.38 213 ARG A O 1
ATOM 1723 N N . PRO A 1 214 ? 12.243 -5.780 -25.729 1.00 91.56 214 PRO A N 1
ATOM 1724 C CA . PRO A 1 214 ? 10.982 -6.060 -25.038 1.00 91.56 214 PRO A CA 1
ATOM 1725 C C . PRO A 1 214 ? 11.241 -6.527 -23.602 1.00 91.56 214 PRO A C 1
ATOM 1727 O O . PRO A 1 214 ? 12.341 -6.991 -23.316 1.00 91.56 214 PRO A O 1
ATOM 1730 N N . THR A 1 215 ? 10.233 -6.411 -22.734 1.00 93.38 215 THR A N 1
ATOM 1731 C CA . THR A 1 215 ? 10.337 -7.021 -21.409 1.00 93.38 215 THR A CA 1
ATOM 1732 C C . THR A 1 215 ? 10.247 -8.548 -21.491 1.00 93.38 215 THR A C 1
ATOM 1734 O O . THR A 1 215 ? 9.616 -9.082 -22.415 1.00 93.38 215 THR A O 1
ATOM 1737 N N . MET A 1 216 ? 10.881 -9.256 -20.559 1.00 91.38 216 MET A N 1
ATOM 1738 C CA . MET A 1 216 ? 10.779 -10.709 -20.420 1.00 91.38 216 MET A CA 1
ATOM 1739 C C . MET A 1 216 ? 9.552 -11.108 -19.591 1.00 91.38 216 MET A C 1
ATOM 1741 O O . MET A 1 216 ? 9.045 -10.335 -18.782 1.00 91.38 216 MET A O 1
ATOM 1745 N N . SER A 1 217 ? 9.046 -12.325 -19.819 1.00 94.12 217 SER A N 1
ATOM 1746 C CA . SER A 1 217 ? 7.881 -12.855 -19.102 1.00 94.12 217 SER A CA 1
ATOM 1747 C C . SER A 1 217 ? 8.201 -14.155 -18.375 1.00 94.12 217 SER A C 1
ATOM 1749 O O . SER A 1 217 ? 8.668 -15.135 -18.969 1.00 94.12 217 SER A O 1
ATOM 1751 N N . ASN A 1 218 ? 7.838 -14.176 -17.098 1.00 95.88 218 ASN A N 1
ATOM 1752 C CA . ASN A 1 218 ? 7.888 -15.323 -16.207 1.00 95.88 218 ASN A CA 1
ATOM 1753 C C . ASN A 1 218 ? 6.581 -16.130 -16.203 1.00 95.88 218 ASN A C 1
ATOM 1755 O O . ASN A 1 218 ? 6.448 -17.059 -15.417 1.00 95.88 218 ASN A O 1
ATOM 1759 N N . ALA A 1 219 ? 5.641 -15.886 -17.125 1.00 94.75 219 ALA A N 1
ATOM 1760 C CA . ALA A 1 219 ? 4.375 -16.631 -17.195 1.00 94.75 219 ALA A CA 1
ATOM 1761 C C . ALA A 1 219 ? 4.557 -18.162 -17.293 1.00 94.75 219 ALA A C 1
ATOM 1763 O O . ALA A 1 219 ? 3.717 -18.934 -16.843 1.00 94.75 219 ALA A O 1
ATOM 1764 N N . HIS A 1 220 ? 5.672 -18.627 -17.864 1.00 95.19 220 HIS A N 1
ATOM 1765 C CA . HIS A 1 220 ? 6.006 -20.054 -17.933 1.00 95.19 220 HIS A CA 1
ATOM 1766 C C . HIS A 1 220 ? 6.341 -20.674 -16.561 1.00 95.19 220 HIS A C 1
ATOM 1768 O O . HIS A 1 220 ? 6.206 -21.886 -16.388 1.00 95.19 220 HIS A O 1
ATOM 1774 N N . ARG A 1 221 ? 6.739 -19.841 -15.595 1.00 94.38 221 ARG A N 1
ATOM 1775 C CA . ARG A 1 221 ? 7.068 -20.179 -14.204 1.00 94.38 221 ARG A CA 1
ATOM 1776 C C . ARG A 1 221 ? 5.885 -20.012 -13.256 1.00 94.38 221 ARG A C 1
ATOM 1778 O O . ARG A 1 221 ? 5.992 -20.396 -12.108 1.00 94.38 221 ARG A O 1
ATOM 1785 N N . ALA A 1 222 ? 4.739 -19.520 -13.731 1.00 93.44 222 ALA A N 1
ATOM 1786 C CA . ALA A 1 222 ? 3.549 -19.239 -12.918 1.00 93.44 222 ALA A CA 1
ATOM 1787 C C . ALA A 1 222 ? 3.065 -20.410 -12.038 1.00 93.44 222 ALA A C 1
ATOM 1789 O O . ALA A 1 222 ? 2.396 -20.193 -11.041 1.00 93.44 222 ALA A O 1
ATOM 1790 N N . HIS A 1 223 ? 3.389 -21.654 -12.396 1.00 92.06 223 HIS A N 1
ATOM 1791 C CA . HIS A 1 223 ? 3.051 -22.825 -11.587 1.00 92.06 223 HIS A CA 1
ATOM 1792 C C . HIS A 1 223 ? 3.878 -22.932 -10.294 1.00 92.06 223 HIS A C 1
ATOM 1794 O O . HIS A 1 223 ? 3.405 -23.542 -9.341 1.00 92.06 223 HIS A O 1
ATOM 1800 N N . GLU A 1 224 ? 5.073 -22.330 -10.242 1.00 91.38 224 GLU A N 1
ATOM 1801 C CA . GLU A 1 224 ? 5.999 -22.406 -9.105 1.00 91.38 224 GLU A CA 1
ATOM 1802 C C . GLU A 1 224 ? 5.386 -21.814 -7.820 1.00 91.38 224 GLU A C 1
ATOM 1804 O O . GLU A 1 224 ? 5.616 -22.355 -6.740 1.00 91.38 224 GLU A O 1
ATOM 1809 N N . SER A 1 225 ? 4.533 -20.781 -7.917 1.00 89.00 225 SER A N 1
ATOM 1810 C CA . SER A 1 225 ? 3.863 -20.189 -6.743 1.00 89.00 225 SER A CA 1
ATOM 1811 C C . SER A 1 225 ? 2.864 -21.132 -6.067 1.00 89.00 225 SER A C 1
ATOM 1813 O O . SER A 1 225 ? 2.607 -20.993 -4.875 1.00 89.00 225 SER A O 1
ATOM 1815 N N . GLY A 1 226 ? 2.297 -22.088 -6.810 1.00 83.88 226 GLY A N 1
ATOM 1816 C CA . GLY A 1 226 ? 1.330 -23.061 -6.294 1.00 83.88 226 GLY A CA 1
ATOM 1817 C C . GLY A 1 226 ? 1.970 -24.336 -5.739 1.00 83.88 226 GLY A C 1
ATOM 1818 O O . GLY A 1 226 ? 1.290 -25.137 -5.106 1.00 83.88 226 GLY A O 1
ATOM 1819 N N . GLU A 1 227 ? 3.269 -24.555 -5.971 1.00 79.06 227 GLU A N 1
ATOM 1820 C CA . GLU A 1 227 ? 4.001 -25.722 -5.450 1.00 79.06 227 GLU A CA 1
ATOM 1821 C C . GLU A 1 227 ? 4.462 -25.535 -3.992 1.00 79.06 227 GLU A C 1
ATOM 1823 O O . GLU A 1 227 ? 4.898 -26.493 -3.342 1.00 79.06 227 GLU A O 1
ATOM 1828 N N . ALA A 1 228 ? 4.340 -24.315 -3.464 1.00 65.31 228 ALA A N 1
ATOM 1829 C CA . ALA A 1 228 ? 4.616 -23.971 -2.078 1.00 65.31 228 ALA A CA 1
ATOM 1830 C C . ALA A 1 228 ? 3.737 -24.790 -1.112 1.00 65.31 228 ALA A C 1
ATOM 1832 O O . ALA A 1 228 ? 2.512 -24.814 -1.187 1.00 65.31 228 ALA A O 1
ATOM 1833 N N . ALA A 1 229 ? 4.375 -25.498 -0.175 1.00 48.19 229 ALA A N 1
ATOM 1834 C CA . ALA A 1 229 ? 3.730 -26.528 0.643 1.00 48.19 229 ALA A CA 1
ATOM 1835 C C . ALA A 1 229 ? 2.875 -25.998 1.817 1.00 48.19 229 ALA A C 1
ATOM 1837 O O . ALA A 1 229 ? 2.377 -26.811 2.605 1.00 48.19 229 ALA A O 1
ATOM 1838 N N . ARG A 1 230 ? 2.755 -24.674 2.008 1.00 55.56 230 ARG A N 1
ATOM 1839 C CA . ARG A 1 230 ? 2.072 -24.068 3.164 1.00 55.56 230 ARG A CA 1
ATOM 1840 C C . ARG A 1 230 ? 1.374 -22.754 2.811 1.00 55.56 230 ARG A C 1
ATOM 1842 O O . ARG A 1 230 ? 1.992 -21.860 2.250 1.00 55.56 230 ARG A O 1
ATOM 1849 N N . HIS A 1 231 ? 0.120 -22.622 3.243 1.00 60.38 231 HIS A N 1
ATOM 1850 C CA . HIS A 1 231 ? -0.462 -21.314 3.531 1.00 60.38 231 HIS A CA 1
ATOM 1851 C C . HIS A 1 231 ? 0.216 -20.772 4.796 1.00 60.38 231 HIS A C 1
ATOM 1853 O O . HIS A 1 231 ? 0.150 -21.414 5.845 1.00 60.38 231 HIS A O 1
ATOM 1859 N N . ASN A 1 232 ? 0.898 -19.632 4.679 1.00 64.31 232 ASN A N 1
ATOM 1860 C CA . ASN A 1 232 ? 1.541 -18.943 5.805 1.00 64.31 232 ASN A CA 1
ATOM 1861 C C . ASN A 1 232 ? 0.638 -17.876 6.447 1.00 64.31 232 ASN A C 1
ATOM 1863 O O . ASN A 1 232 ? 1.033 -17.246 7.426 1.00 64.31 232 ASN A O 1
ATOM 1867 N N . LEU A 1 233 ? -0.575 -17.717 5.918 1.00 68.62 233 LEU A N 1
ATOM 1868 C CA . LEU A 1 233 ? -1.608 -16.846 6.459 1.00 68.62 233 LEU A CA 1
ATOM 1869 C C . LEU A 1 233 ? -2.078 -17.394 7.811 1.00 68.62 233 LEU A C 1
ATOM 1871 O O . LEU A 1 233 ? -2.420 -18.575 7.932 1.00 68.62 233 LEU A O 1
ATOM 1875 N N . ARG A 1 234 ? -2.021 -16.556 8.846 1.00 67.69 234 ARG A N 1
ATOM 1876 C CA . ARG A 1 234 ? -2.500 -16.878 10.195 1.00 67.69 234 ARG A CA 1
ATOM 1877 C C . ARG A 1 234 ? -4.019 -16.868 10.227 1.00 67.69 234 ARG A C 1
ATOM 1879 O O . ARG A 1 234 ? -4.588 -17.680 10.956 1.00 67.69 234 ARG A O 1
ATOM 1886 N N . ASP A 1 235 ? -4.635 -16.010 9.420 1.00 63.25 235 ASP A N 1
ATOM 1887 C CA . ASP A 1 235 ? -6.039 -16.142 9.076 1.00 63.25 235 ASP A CA 1
ATOM 1888 C C . ASP A 1 235 ? -6.221 -17.271 8.052 1.00 63.25 235 ASP A C 1
ATOM 1890 O O . ASP A 1 235 ? -5.564 -17.301 7.007 1.00 63.25 235 ASP A O 1
ATOM 1894 N N . GLN A 1 236 ? -7.050 -18.253 8.396 1.00 56.16 236 GLN A N 1
ATOM 1895 C CA . GLN A 1 236 ? -7.308 -19.417 7.546 1.00 56.16 236 GLN A CA 1
ATOM 1896 C C . GLN A 1 236 ? -8.523 -19.213 6.640 1.00 56.16 236 GLN A C 1
ATOM 1898 O O . GLN A 1 236 ? -8.649 -19.948 5.659 1.00 56.16 236 GLN A O 1
ATOM 1903 N N . ASP A 1 237 ? -9.362 -18.220 6.940 1.00 63.09 237 ASP A N 1
ATOM 1904 C CA . ASP A 1 237 ? -10.637 -17.967 6.283 1.00 63.09 237 ASP A CA 1
ATOM 1905 C C . ASP A 1 237 ? -10.676 -16.500 5.809 1.00 63.09 237 ASP A C 1
ATOM 1907 O O . ASP A 1 237 ? -11.417 -15.689 6.345 1.00 63.09 237 ASP A O 1
ATOM 1911 N N . LEU A 1 238 ? -9.858 -16.155 4.800 1.00 73.06 238 LEU A N 1
ATOM 1912 C CA . LEU A 1 238 ? -9.940 -14.839 4.145 1.00 73.06 238 LEU A CA 1
ATOM 1913 C C . LEU A 1 238 ? -11.323 -14.666 3.498 1.00 73.06 238 LEU A C 1
ATOM 1915 O O . LEU A 1 238 ? -11.689 -15.438 2.598 1.00 73.06 238 LEU A O 1
ATOM 1919 N N . ASP A 1 239 ? -12.057 -13.635 3.909 1.00 79.44 239 ASP A N 1
ATOM 1920 C CA . ASP A 1 239 ? -13.368 -13.288 3.357 1.00 79.44 239 ASP A CA 1
ATOM 1921 C C . ASP A 1 239 ? -13.194 -12.442 2.087 1.00 79.44 239 ASP A C 1
ATOM 1923 O O . ASP A 1 239 ? -13.415 -11.235 2.041 1.00 79.44 239 ASP A O 1
ATOM 1927 N N . GLU A 1 240 ? -12.778 -13.109 1.009 1.00 85.44 240 GLU A N 1
ATOM 1928 C CA . GLU A 1 240 ? -12.493 -12.455 -0.268 1.00 85.44 240 GLU A CA 1
ATOM 1929 C C . GLU A 1 240 ? -13.776 -12.011 -0.984 1.00 85.44 240 GLU A C 1
ATOM 1931 O O . GLU A 1 240 ? -14.554 -12.834 -1.491 1.00 85.44 240 GLU A O 1
ATOM 1936 N N . VAL A 1 241 ? -13.969 -10.698 -1.103 1.00 90.81 241 VAL A N 1
ATOM 1937 C CA . VAL A 1 241 ? -15.163 -10.109 -1.721 1.00 90.81 241 VAL A CA 1
ATOM 1938 C C . VAL A 1 241 ? -14.886 -9.627 -3.157 1.00 90.81 241 VAL A C 1
ATOM 1940 O O . VAL A 1 241 ? -15.785 -9.669 -4.009 1.00 90.81 241 VAL A O 1
ATOM 1943 N N . ILE A 1 242 ? -13.641 -9.261 -3.479 1.00 95.31 242 ILE A N 1
ATOM 1944 C CA . ILE A 1 242 ? -13.203 -8.688 -4.749 1.00 95.31 242 ILE A CA 1
ATOM 1945 C C . ILE A 1 242 ? -12.006 -9.468 -5.286 1.00 95.31 242 ILE A C 1
ATOM 1947 O O . ILE A 1 242 ? -10.948 -9.612 -4.676 1.00 95.31 242 ILE A O 1
ATOM 1951 N N . THR A 1 243 ? -12.129 -9.888 -6.541 1.00 97.00 243 THR A N 1
ATOM 1952 C CA . THR A 1 243 ? -11.014 -10.474 -7.287 1.00 97.00 243 THR A CA 1
ATOM 1953 C C . THR A 1 243 ? -10.765 -9.744 -8.598 1.00 97.00 243 THR A C 1
ATOM 1955 O O . THR A 1 243 ? -11.679 -9.215 -9.239 1.00 97.00 243 THR A O 1
ATOM 1958 N N . LEU A 1 244 ? -9.497 -9.708 -9.002 1.00 97.81 244 LEU A N 1
ATOM 1959 C CA . LEU A 1 244 ? -9.016 -9.024 -10.194 1.00 97.81 244 LEU A CA 1
ATOM 1960 C C . LEU A 1 244 ? -8.409 -10.004 -11.202 1.00 97.81 244 LEU A C 1
ATOM 1962 O O . LEU A 1 244 ? -7.734 -10.972 -10.841 1.00 97.81 244 LEU A O 1
ATOM 1966 N N . ASN A 1 245 ? -8.581 -9.690 -12.488 1.00 97.31 245 ASN A N 1
ATOM 1967 C CA . ASN A 1 245 ? -8.014 -10.462 -13.594 1.00 97.31 245 ASN A CA 1
ATOM 1968 C C . ASN A 1 245 ? -6.936 -9.681 -14.345 1.00 97.31 245 ASN A C 1
ATOM 1970 O O . ASN A 1 245 ? -7.110 -8.499 -14.673 1.00 97.31 245 ASN A O 1
ATOM 1974 N N . SER A 1 246 ? -5.853 -10.375 -14.711 1.00 96.62 246 SER A N 1
ATOM 1975 C CA . SER A 1 246 ? -4.738 -9.831 -15.495 1.00 96.62 246 SER A CA 1
ATOM 1976 C C . SER A 1 246 ? -4.178 -8.525 -14.912 1.00 96.62 246 SER A C 1
ATOM 1978 O O . SER A 1 246 ? -4.190 -7.478 -15.573 1.00 96.62 246 SER A O 1
ATOM 1980 N N . VAL A 1 247 ? -3.699 -8.609 -13.670 1.00 97.94 247 VAL A N 1
ATOM 1981 C CA . VAL A 1 247 ? -3.297 -7.471 -12.830 1.00 97.94 247 VAL A CA 1
ATOM 1982 C C . VAL A 1 247 ? -1.884 -6.994 -13.155 1.00 97.94 247 VAL A C 1
ATOM 1984 O O . VAL A 1 247 ? -0.940 -7.779 -13.166 1.00 97.94 247 VAL A O 1
ATOM 1987 N N . SER A 1 248 ? -1.723 -5.698 -13.388 1.00 97.69 248 SER A N 1
ATOM 1988 C CA . SER A 1 248 ? -0.434 -5.011 -13.430 1.00 97.69 248 SER A CA 1
ATOM 1989 C C . SER A 1 248 ? -0.365 -4.038 -12.253 1.00 97.69 248 SER A C 1
ATOM 1991 O O . SER A 1 248 ? -1.296 -3.264 -12.031 1.00 97.69 248 SER A O 1
ATOM 1993 N N . VAL A 1 249 ? 0.736 -4.057 -11.512 1.00 97.75 249 VAL A N 1
ATOM 1994 C CA . VAL A 1 249 ? 0.997 -3.147 -10.393 1.00 97.75 249 VAL A CA 1
ATOM 1995 C C . VAL A 1 249 ? 2.115 -2.204 -10.797 1.00 97.75 249 VAL A C 1
ATOM 1997 O O . VAL A 1 249 ? 3.115 -2.635 -11.361 1.00 97.75 249 VAL A O 1
ATOM 2000 N N . ILE A 1 250 ? 1.951 -0.916 -10.514 1.00 98.00 250 ILE A N 1
ATOM 2001 C CA . ILE A 1 250 ? 3.000 0.092 -10.625 1.00 98.00 250 ILE A CA 1
ATOM 2002 C C . ILE A 1 250 ? 3.094 0.809 -9.288 1.00 98.00 250 ILE A C 1
ATOM 2004 O O . ILE A 1 250 ? 2.159 1.488 -8.876 1.00 98.00 250 ILE A O 1
ATOM 2008 N N . VAL A 1 251 ? 4.239 0.706 -8.634 1.00 97.38 251 VAL A N 1
ATOM 2009 C CA . VAL A 1 251 ? 4.575 1.516 -7.469 1.00 97.38 251 VAL A CA 1
ATOM 2010 C C . VAL A 1 251 ? 5.428 2.683 -7.942 1.00 97.38 251 VAL A C 1
ATOM 2012 O O . VAL A 1 251 ? 6.408 2.497 -8.660 1.00 97.38 251 VAL A O 1
ATOM 2015 N N . ALA A 1 252 ? 5.048 3.899 -7.568 1.00 97.31 252 ALA A N 1
ATOM 2016 C CA . ALA A 1 252 ? 5.773 5.101 -7.946 1.00 97.31 252 ALA A CA 1
ATOM 2017 C C . ALA A 1 252 ? 6.258 5.879 -6.729 1.00 97.31 252 ALA A C 1
ATOM 2019 O O . ALA A 1 252 ? 5.580 5.972 -5.704 1.00 97.31 252 ALA A O 1
ATOM 2020 N N . GLU A 1 253 ? 7.421 6.501 -6.880 1.00 96.12 253 GLU A N 1
ATOM 2021 C CA . GLU A 1 253 ? 7.967 7.426 -5.897 1.00 96.12 253 GLU A CA 1
ATOM 2022 C C . GLU A 1 253 ? 8.707 8.583 -6.559 1.00 96.12 253 GLU A C 1
ATOM 2024 O O . GLU A 1 253 ? 8.937 8.595 -7.771 1.00 96.12 253 GLU A O 1
ATOM 2029 N N . TYR A 1 254 ? 9.068 9.572 -5.746 1.00 95.81 254 TYR A N 1
ATOM 2030 C CA . TYR A 1 254 ? 9.878 10.694 -6.183 1.00 95.81 254 TYR A CA 1
ATOM 2031 C C . TYR A 1 254 ? 11.214 10.701 -5.447 1.00 95.81 254 TYR A C 1
ATOM 2033 O O . TYR A 1 254 ? 11.267 10.816 -4.220 1.00 95.81 254 TYR A O 1
ATOM 2041 N N . ILE A 1 255 ? 12.294 10.651 -6.219 1.00 94.81 255 ILE A N 1
ATOM 2042 C CA . ILE A 1 255 ? 13.664 10.855 -5.761 1.00 94.81 255 ILE A CA 1
ATOM 2043 C C . ILE A 1 255 ? 14.224 12.032 -6.557 1.00 94.81 255 ILE A C 1
ATOM 2045 O O . ILE A 1 255 ? 14.171 12.007 -7.782 1.00 94.81 255 ILE A O 1
ATOM 2049 N N . PRO A 1 256 ? 14.800 13.066 -5.922 1.00 90.62 256 PRO A N 1
ATOM 2050 C CA . PRO A 1 256 ? 15.366 14.190 -6.658 1.00 90.62 256 PRO A CA 1
ATOM 2051 C C . PRO A 1 256 ? 16.424 13.740 -7.680 1.00 90.62 256 PRO A C 1
ATOM 2053 O O . PRO A 1 256 ? 17.550 13.373 -7.323 1.00 90.62 256 PRO A O 1
ATOM 2056 N N . PHE A 1 257 ? 16.052 13.801 -8.961 1.00 86.19 257 PHE A N 1
ATOM 2057 C CA . PHE A 1 257 ? 16.932 13.597 -10.103 1.00 86.19 257 PHE A CA 1
ATOM 2058 C C . PHE A 1 257 ? 17.157 14.908 -10.854 1.00 86.19 257 PHE A C 1
ATOM 2060 O O . PHE A 1 257 ? 16.469 15.915 -10.695 1.00 86.19 257 PHE A O 1
ATOM 2067 N N . GLY A 1 258 ? 18.177 14.865 -11.692 1.00 90.12 258 GLY A N 1
ATOM 2068 C CA . GLY A 1 258 ? 18.419 15.804 -12.765 1.00 90.12 258 GLY A CA 1
ATOM 2069 C C . GLY A 1 258 ? 19.227 15.089 -13.838 1.00 90.12 258 GLY A C 1
ATOM 2070 O O . GLY A 1 258 ? 19.652 13.944 -13.661 1.00 90.12 258 GLY A O 1
ATOM 2071 N N . ALA A 1 259 ? 19.492 15.773 -14.948 1.00 92.06 259 ALA A N 1
ATOM 2072 C CA . ALA A 1 259 ? 20.237 15.182 -16.058 1.00 92.06 259 ALA A CA 1
ATOM 2073 C C . ALA A 1 259 ? 21.594 14.590 -15.628 1.00 92.06 259 ALA A C 1
ATOM 2075 O O . ALA A 1 259 ? 21.990 13.537 -16.117 1.00 92.06 259 ALA A O 1
ATOM 2076 N N . ASN A 1 260 ? 22.284 15.225 -14.674 1.00 91.31 260 ASN A N 1
ATOM 2077 C CA . ASN A 1 260 ? 23.568 14.737 -14.163 1.00 91.31 260 ASN A CA 1
ATOM 2078 C C . ASN A 1 260 ? 23.425 13.418 -13.394 1.00 91.31 260 ASN A C 1
ATOM 2080 O O . ASN A 1 260 ? 24.263 12.533 -13.540 1.00 91.31 260 ASN A O 1
ATOM 2084 N N . GLN A 1 261 ? 22.363 13.275 -12.600 1.00 92.19 261 GLN A N 1
ATOM 2085 C CA . GLN A 1 261 ? 22.078 12.047 -11.869 1.00 92.19 261 GLN A CA 1
ATOM 2086 C C . GLN A 1 261 ? 21.689 10.916 -12.827 1.00 92.19 261 GLN A C 1
ATOM 2088 O O . GLN A 1 261 ? 22.112 9.790 -12.610 1.00 92.19 261 GLN A O 1
ATOM 2093 N N . ILE A 1 262 ? 20.982 11.205 -13.927 1.00 93.75 262 ILE A N 1
ATOM 2094 C CA . ILE A 1 262 ? 20.701 10.203 -14.972 1.00 93.75 262 ILE A CA 1
ATOM 2095 C C . ILE A 1 262 ? 21.978 9.776 -15.707 1.00 93.75 262 ILE A C 1
ATOM 2097 O O . ILE A 1 262 ? 22.161 8.591 -15.983 1.00 93.75 262 ILE A O 1
ATOM 2101 N N . VAL A 1 263 ? 22.898 10.705 -15.988 1.00 92.50 263 VAL A N 1
ATOM 2102 C CA . VAL A 1 263 ? 24.216 10.354 -16.546 1.00 92.50 263 VAL A CA 1
ATOM 2103 C C . VAL A 1 263 ? 24.972 9.434 -15.586 1.00 92.50 263 VAL A C 1
ATOM 2105 O O . VAL A 1 263 ? 25.539 8.432 -16.015 1.00 92.50 263 VAL A O 1
ATOM 2108 N N . GLN A 1 264 ? 24.963 9.751 -14.290 1.00 90.38 264 GLN A N 1
ATOM 2109 C CA . GLN A 1 264 ? 25.597 8.918 -13.273 1.00 90.38 264 GLN A CA 1
ATOM 2110 C C . GLN A 1 264 ? 24.937 7.538 -13.171 1.00 90.38 264 GLN A C 1
ATOM 2112 O O . GLN A 1 264 ? 25.654 6.547 -13.180 1.00 90.38 264 GLN A O 1
ATOM 2117 N N . LEU A 1 265 ? 23.603 7.465 -13.157 1.00 90.81 265 LEU A N 1
ATOM 2118 C CA . LEU A 1 265 ? 22.850 6.208 -13.164 1.00 90.81 265 LEU A CA 1
ATOM 2119 C C . LEU A 1 265 ? 23.240 5.327 -14.350 1.00 90.81 265 LEU A C 1
ATOM 2121 O O . LEU A 1 265 ? 23.585 4.168 -14.160 1.00 90.81 265 LEU A O 1
ATOM 2125 N N . ASN A 1 266 ? 23.268 5.891 -15.561 1.00 91.88 266 ASN A N 1
ATOM 2126 C CA . ASN A 1 266 ? 23.680 5.166 -16.764 1.00 91.88 266 ASN A CA 1
ATOM 2127 C C . ASN A 1 266 ? 25.107 4.608 -16.675 1.00 91.88 266 ASN A C 1
ATOM 2129 O O . ASN A 1 266 ? 25.377 3.555 -17.246 1.00 91.88 266 ASN A O 1
ATOM 2133 N N . ASN A 1 267 ? 26.015 5.299 -15.984 1.00 89.00 267 ASN A N 1
ATOM 2134 C CA . ASN A 1 267 ? 27.362 4.787 -15.744 1.00 89.00 267 ASN A CA 1
ATOM 2135 C C . ASN A 1 267 ? 27.364 3.699 -14.661 1.00 89.00 267 ASN A C 1
ATOM 2137 O O . ASN A 1 267 ? 28.026 2.684 -14.842 1.00 89.00 267 ASN A O 1
ATOM 2141 N N . ASN A 1 268 ? 26.607 3.886 -13.574 1.00 86.88 268 ASN A N 1
ATOM 2142 C CA . ASN A 1 268 ? 26.508 2.927 -12.472 1.00 86.88 268 ASN A CA 1
ATOM 2143 C C . ASN A 1 268 ? 25.969 1.568 -12.944 1.00 86.88 268 ASN A C 1
ATOM 2145 O O . ASN A 1 268 ? 26.500 0.537 -12.549 1.00 86.88 268 ASN A O 1
ATOM 2149 N N . VAL A 1 269 ? 24.952 1.564 -13.814 1.00 87.75 269 VAL A N 1
ATOM 2150 C CA . VAL A 1 269 ? 24.343 0.325 -14.338 1.00 87.75 269 VAL A CA 1
ATOM 2151 C C . VAL A 1 269 ? 25.002 -0.196 -15.623 1.00 87.75 269 VAL A C 1
ATOM 2153 O O . VAL A 1 269 ? 24.549 -1.176 -16.214 1.00 87.75 269 VAL A O 1
ATOM 2156 N N . GLY A 1 270 ? 26.047 0.481 -16.110 1.00 89.94 270 GLY A N 1
ATOM 2157 C CA . GLY A 1 270 ? 26.754 0.087 -17.329 1.00 89.94 270 GLY A CA 1
ATOM 2158 C C . GLY A 1 270 ? 25.940 0.236 -18.622 1.00 89.94 270 GLY A C 1
ATOM 2159 O O . GLY A 1 270 ? 26.220 -0.449 -19.603 1.00 89.94 270 GLY A O 1
ATOM 2160 N N . SER A 1 271 ? 24.949 1.133 -18.686 1.00 88.69 271 SER A N 1
ATOM 2161 C CA . SER A 1 271 ? 24.152 1.370 -19.905 1.00 88.69 271 SER A CA 1
ATOM 2162 C C . SER A 1 271 ? 25.007 1.798 -21.098 1.00 88.69 271 SER A C 1
ATOM 2164 O O . SER A 1 271 ? 24.685 1.497 -22.245 1.00 88.69 271 SER A O 1
ATOM 2166 N N . THR A 1 272 ? 26.095 2.527 -20.848 1.00 88.19 272 THR A N 1
ATOM 2167 C CA . THR A 1 272 ? 27.011 3.036 -21.883 1.00 88.19 272 THR A CA 1
ATOM 2168 C C . THR A 1 272 ? 28.096 2.037 -22.280 1.00 88.19 272 THR A C 1
ATOM 2170 O O . THR A 1 272 ? 28.825 2.283 -23.247 1.00 88.19 272 THR A O 1
ATOM 2173 N N . GLU A 1 273 ? 28.191 0.913 -21.572 1.00 88.88 273 GLU A N 1
ATOM 2174 C CA . GLU A 1 273 ? 29.208 -0.102 -21.794 1.00 88.88 273 GLU A CA 1
ATOM 2175 C C . GLU A 1 273 ? 28.886 -0.993 -22.995 1.00 88.88 273 GLU A C 1
ATOM 2177 O O . GLU A 1 273 ? 27.756 -1.098 -23.477 1.00 88.88 273 GLU A O 1
ATOM 2182 N N . ARG A 1 274 ? 29.915 -1.681 -23.502 1.00 83.94 274 ARG A N 1
ATOM 2183 C CA . ARG A 1 274 ? 29.748 -2.636 -24.611 1.00 83.94 274 ARG A CA 1
ATOM 2184 C C . ARG A 1 274 ? 28.898 -3.848 -24.209 1.00 83.94 274 ARG A C 1
ATOM 2186 O O . ARG A 1 274 ? 28.239 -4.434 -25.067 1.00 83.94 274 ARG A O 1
ATOM 2193 N N . VAL A 1 275 ? 28.973 -4.242 -22.941 1.00 85.19 275 VAL A N 1
ATOM 2194 C CA . VAL A 1 275 ? 28.142 -5.276 -22.321 1.00 85.19 275 VAL A CA 1
ATOM 2195 C C . VAL A 1 275 ? 27.320 -4.559 -21.260 1.00 85.19 275 VAL A C 1
ATOM 2197 O O . VAL A 1 275 ? 27.883 -4.085 -20.282 1.00 85.19 275 VAL A O 1
ATOM 2200 N N . GLN A 1 276 ? 26.027 -4.410 -21.526 1.00 88.06 276 GLN A N 1
ATOM 2201 C CA . GLN A 1 276 ? 25.110 -3.635 -20.693 1.00 88.06 276 GLN A CA 1
ATOM 2202 C C . GLN A 1 276 ? 24.495 -4.509 -19.602 1.00 88.06 276 GLN A C 1
ATOM 2204 O O . GLN A 1 276 ? 24.191 -5.675 -19.867 1.00 88.06 276 GLN A O 1
ATOM 2209 N N . GLY A 1 277 ? 24.244 -3.915 -18.434 1.00 86.88 277 GLY A N 1
ATOM 2210 C CA . GLY A 1 277 ? 23.636 -4.597 -17.293 1.00 86.88 277 GLY A CA 1
ATOM 2211 C C . GLY A 1 277 ? 24.606 -5.521 -16.552 1.00 86.88 277 GLY A C 1
ATOM 2212 O O . GLY A 1 277 ? 25.826 -5.379 -16.652 1.00 86.88 277 GLY A O 1
ATOM 2213 N N . GLY A 1 278 ? 24.049 -6.480 -15.816 1.00 89.25 278 GLY A N 1
ATOM 2214 C CA . GLY A 1 278 ? 24.779 -7.409 -14.955 1.00 89.25 278 GLY A CA 1
ATOM 2215 C C . GLY A 1 278 ? 24.372 -7.271 -13.491 1.00 89.25 278 GLY A C 1
ATOM 2216 O O . GLY A 1 278 ? 23.307 -6.745 -13.186 1.00 89.25 278 GLY A O 1
ATOM 2217 N N . PHE A 1 279 ? 25.221 -7.760 -12.590 1.00 88.50 279 PHE A N 1
ATOM 2218 C CA . PHE A 1 279 ? 24.976 -7.674 -11.154 1.00 88.50 279 PHE A CA 1
ATOM 2219 C C . PHE A 1 279 ? 25.420 -6.325 -10.593 1.00 88.50 279 PHE A C 1
ATOM 2221 O O . PHE A 1 279 ? 26.543 -5.884 -10.851 1.00 88.50 279 PHE A O 1
ATOM 2228 N N . ILE A 1 280 ? 24.552 -5.699 -9.803 1.00 85.44 280 ILE A N 1
ATOM 2229 C CA . ILE A 1 280 ? 24.777 -4.405 -9.159 1.00 85.44 280 ILE A CA 1
ATOM 2230 C C . ILE A 1 280 ? 24.676 -4.578 -7.643 1.00 85.44 280 ILE A C 1
ATOM 2232 O O . ILE A 1 280 ? 23.894 -5.386 -7.144 1.00 85.44 280 ILE A O 1
ATOM 2236 N N . SER A 1 281 ? 25.505 -3.832 -6.911 1.00 82.25 281 SER A N 1
ATOM 2237 C CA . SER A 1 281 ? 25.519 -3.814 -5.451 1.00 82.25 281 SER A CA 1
ATOM 2238 C C . SER A 1 281 ? 25.754 -2.391 -4.935 1.00 82.25 281 SER A C 1
ATOM 2240 O O . SER A 1 281 ? 26.559 -1.663 -5.523 1.00 82.25 281 SER A O 1
ATOM 2242 N N . PRO A 1 282 ? 25.124 -1.992 -3.813 1.00 76.12 282 PRO A N 1
ATOM 2243 C CA . PRO A 1 282 ? 25.410 -0.723 -3.144 1.00 76.12 282 PRO A CA 1
ATOM 2244 C C . PRO A 1 282 ? 26.757 -0.707 -2.394 1.00 76.12 282 PRO A C 1
ATOM 2246 O O . PRO A 1 282 ? 27.103 0.335 -1.820 1.00 76.12 282 PRO A O 1
ATOM 2249 N N . ALA A 1 283 ? 27.483 -1.834 -2.351 1.00 79.25 283 ALA A N 1
ATOM 2250 C CA . ALA A 1 283 ? 28.755 -1.983 -1.649 1.00 79.25 283 ALA A CA 1
ATOM 2251 C C . ALA A 1 283 ? 29.842 -1.034 -2.186 1.00 79.25 283 ALA A C 1
ATOM 2253 O O . ALA A 1 283 ? 29.940 -0.770 -3.385 1.00 79.25 283 ALA A O 1
ATOM 2254 N N . VAL A 1 284 ? 30.680 -0.525 -1.280 1.00 78.94 284 VAL A N 1
ATOM 2255 C CA . VAL A 1 284 ? 31.796 0.372 -1.609 1.00 78.94 284 VAL A CA 1
ATOM 2256 C C . VAL A 1 284 ? 33.101 -0.417 -1.577 1.00 78.94 284 VAL A C 1
ATOM 2258 O O . VAL A 1 284 ? 33.392 -1.096 -0.596 1.00 78.94 284 VAL A O 1
ATOM 2261 N N . ASP A 1 285 ? 33.890 -0.310 -2.648 1.00 82.38 285 ASP A N 1
ATOM 2262 C CA . ASP A 1 285 ? 35.231 -0.891 -2.709 1.00 82.38 285 ASP A CA 1
ATOM 2263 C C . ASP A 1 285 ? 36.249 -0.026 -1.951 1.00 82.38 285 ASP A C 1
ATOM 2265 O O . ASP A 1 285 ? 36.743 0.978 -2.475 1.00 82.38 285 ASP A O 1
ATOM 2269 N N . ASP A 1 286 ? 36.574 -0.414 -0.718 1.00 83.62 286 ASP A N 1
ATOM 2270 C CA . ASP A 1 286 ? 37.616 0.247 0.078 1.00 83.62 286 ASP A CA 1
ATOM 2271 C C . ASP A 1 286 ? 39.049 -0.143 -0.355 1.00 83.62 286 ASP A C 1
ATOM 2273 O O . ASP A 1 286 ? 40.011 0.521 0.046 1.00 83.62 286 ASP A O 1
ATOM 2277 N N . ASP A 1 287 ? 39.218 -1.178 -1.192 1.00 86.75 287 ASP A N 1
ATOM 2278 C CA . ASP A 1 287 ? 40.507 -1.629 -1.737 1.00 86.75 287 ASP A CA 1
ATOM 2279 C C . ASP A 1 287 ? 40.465 -1.743 -3.268 1.00 86.75 287 ASP A C 1
ATOM 2281 O O . ASP A 1 287 ? 40.740 -2.785 -3.862 1.00 86.75 287 ASP A O 1
ATOM 2285 N N . ALA A 1 288 ? 40.207 -0.612 -3.928 1.00 83.75 288 ALA A N 1
ATOM 2286 C CA . ALA A 1 288 ? 40.131 -0.522 -5.390 1.00 83.75 288 ALA A CA 1
ATOM 2287 C C . ALA A 1 288 ? 41.408 -0.962 -6.145 1.00 83.75 288 ALA A C 1
ATOM 2289 O O . ALA A 1 288 ? 41.392 -1.096 -7.370 1.00 83.75 288 ALA A O 1
ATOM 2290 N N . ALA A 1 289 ? 42.541 -1.133 -5.452 1.00 88.31 289 ALA A N 1
ATOM 2291 C CA . ALA A 1 289 ? 43.791 -1.633 -6.030 1.00 88.31 289 ALA A CA 1
ATOM 2292 C C . ALA A 1 289 ? 43.999 -3.147 -5.817 1.00 88.31 289 ALA A C 1
ATOM 2294 O O . ALA A 1 289 ? 44.986 -3.703 -6.318 1.00 88.31 289 ALA A O 1
ATOM 2295 N N . GLY A 1 290 ? 43.104 -3.800 -5.074 1.00 86.25 290 GLY A N 1
ATOM 2296 C CA . GLY A 1 290 ? 43.105 -5.228 -4.796 1.00 86.25 290 GLY A CA 1
ATOM 2297 C C . GLY A 1 290 ? 42.888 -6.091 -6.045 1.00 86.25 290 GLY A C 1
ATOM 2298 O O . GLY A 1 290 ? 42.593 -5.619 -7.140 1.00 86.25 290 GLY A O 1
ATOM 2299 N N . THR A 1 291 ? 43.088 -7.404 -5.900 1.00 88.31 291 THR A N 1
ATOM 2300 C CA . THR A 1 291 ? 42.915 -8.376 -7.006 1.00 88.31 291 THR A CA 1
ATOM 2301 C C . THR A 1 291 ? 41.520 -9.006 -7.035 1.00 88.31 291 THR A C 1
ATOM 2303 O O . THR A 1 291 ? 41.100 -9.521 -8.069 1.00 88.31 291 THR A O 1
ATOM 2306 N N . SER A 1 292 ? 40.815 -9.003 -5.905 1.00 85.44 292 SER A N 1
ATOM 2307 C CA . SER A 1 292 ? 39.523 -9.665 -5.732 1.00 85.44 292 SER A CA 1
ATOM 2308 C C . SER A 1 292 ? 38.720 -8.990 -4.628 1.00 85.44 292 SER A C 1
ATOM 2310 O O . SER A 1 292 ? 39.304 -8.534 -3.647 1.00 85.44 292 SER A O 1
ATOM 2312 N N . MET A 1 293 ? 37.398 -9.027 -4.762 1.00 84.25 293 MET A N 1
ATOM 2313 C CA . MET A 1 293 ? 36.438 -8.595 -3.753 1.00 84.25 293 MET A CA 1
ATOM 2314 C C . MET A 1 293 ? 35.509 -9.765 -3.417 1.00 84.25 293 MET A C 1
ATOM 2316 O O . MET A 1 293 ? 35.132 -10.530 -4.306 1.00 84.25 293 MET A O 1
ATOM 2320 N N . GLU A 1 294 ? 35.151 -9.899 -2.143 1.00 83.56 294 GLU A N 1
ATOM 2321 C CA . GLU A 1 294 ? 34.107 -10.812 -1.679 1.00 83.56 294 GLU A CA 1
ATOM 2322 C C . GLU A 1 294 ? 32.836 -9.997 -1.418 1.00 83.56 294 GLU A C 1
ATOM 2324 O O . GLU A 1 294 ? 32.876 -9.003 -0.693 1.00 83.56 294 GLU A O 1
ATOM 2329 N N . LEU A 1 295 ? 31.724 -10.401 -2.031 1.00 80.06 295 LEU A N 1
ATOM 2330 C CA . LEU A 1 295 ? 30.411 -9.774 -1.877 1.00 80.06 295 LEU A CA 1
ATOM 2331 C C . LEU A 1 295 ? 29.400 -10.802 -1.368 1.00 80.06 295 LEU A C 1
ATOM 2333 O O . LEU A 1 295 ? 29.603 -12.011 -1.521 1.00 80.06 295 LEU A O 1
ATOM 2337 N N . SER A 1 296 ? 28.315 -10.312 -0.769 1.00 76.06 296 SER A N 1
ATOM 2338 C CA . SER A 1 296 ? 27.150 -11.139 -0.460 1.00 76.06 296 SER A CA 1
ATOM 2339 C C . SER A 1 296 ? 26.537 -11.705 -1.750 1.00 76.06 296 SER A C 1
ATOM 2341 O O . SER A 1 296 ? 26.690 -11.110 -2.821 1.00 76.06 296 SER A O 1
ATOM 2343 N N . PRO A 1 297 ? 25.868 -12.868 -1.673 1.00 72.31 297 PRO A N 1
ATOM 2344 C CA . PRO A 1 297 ? 25.161 -13.444 -2.816 1.00 72.31 297 PRO A CA 1
ATOM 2345 C C . PRO A 1 297 ? 23.937 -12.616 -3.239 1.00 72.31 297 PRO A C 1
ATOM 2347 O O . PRO A 1 297 ? 23.478 -12.771 -4.369 1.00 72.31 297 PRO A O 1
ATOM 2350 N N . ASP A 1 298 ? 23.465 -11.729 -2.361 1.00 73.25 298 ASP A N 1
ATOM 2351 C CA . ASP A 1 298 ? 22.276 -10.889 -2.523 1.00 73.25 298 ASP A CA 1
ATOM 2352 C C . ASP A 1 298 ? 22.568 -9.731 -3.492 1.00 73.25 298 ASP A C 1
ATOM 2354 O O . ASP A 1 298 ? 22.786 -8.579 -3.112 1.00 73.25 298 ASP A O 1
ATOM 2358 N N . LEU A 1 299 ? 22.700 -10.072 -4.773 1.00 80.75 299 LEU A N 1
ATOM 2359 C CA . LEU A 1 299 ? 23.000 -9.134 -5.847 1.00 80.75 299 LEU A CA 1
ATOM 2360 C C . LEU A 1 299 ? 21.760 -8.888 -6.697 1.00 80.75 299 LEU A C 1
ATOM 2362 O O . LEU A 1 299 ? 21.049 -9.821 -7.085 1.00 80.75 299 LEU A O 1
ATOM 2366 N N . THR A 1 300 ? 21.569 -7.628 -7.076 1.00 85.31 300 THR A N 1
ATOM 2367 C CA . THR A 1 300 ? 20.522 -7.234 -8.012 1.00 85.31 300 THR A CA 1
ATOM 2368 C C . THR A 1 300 ? 21.002 -7.484 -9.435 1.00 85.31 300 THR A C 1
ATOM 2370 O O . THR A 1 300 ? 21.985 -6.890 -9.882 1.00 85.31 300 THR A O 1
ATOM 2373 N N . SER A 1 301 ? 20.318 -8.363 -10.159 1.00 90.62 301 SER A N 1
ATOM 2374 C CA . SER A 1 301 ? 20.528 -8.551 -11.594 1.00 90.62 301 SER A CA 1
ATOM 2375 C C . SER A 1 301 ? 19.799 -7.449 -12.353 1.00 90.62 301 SER A C 1
ATOM 2377 O O . SER A 1 301 ? 18.625 -7.212 -12.091 1.00 90.62 301 SER A O 1
ATOM 2379 N N . VAL A 1 302 ? 20.477 -6.781 -13.286 1.00 93.00 302 VAL A N 1
ATOM 2380 C CA . VAL A 1 302 ? 19.913 -5.693 -14.092 1.00 93.00 302 VAL A CA 1
ATOM 2381 C C . VAL A 1 302 ? 20.086 -5.961 -15.583 1.00 93.00 302 VAL A C 1
ATOM 2383 O O . VAL A 1 302 ? 21.203 -6.185 -16.056 1.00 93.00 302 VAL A O 1
ATOM 2386 N N . GLU A 1 303 ? 19.000 -5.847 -16.350 1.00 94.38 303 GLU A N 1
ATOM 2387 C CA . GLU A 1 303 ? 19.021 -5.864 -17.815 1.00 94.38 303 GLU A CA 1
ATOM 2388 C C . GLU A 1 303 ? 18.484 -4.553 -18.404 1.00 94.38 303 GLU A C 1
ATOM 2390 O O . GLU A 1 303 ? 17.327 -4.181 -18.227 1.00 94.38 303 GLU A O 1
ATOM 2395 N N . ILE A 1 304 ? 19.325 -3.844 -19.160 1.00 95.25 304 ILE A N 1
ATOM 2396 C CA . ILE A 1 304 ? 18.959 -2.552 -19.753 1.00 95.25 304 ILE A CA 1
ATOM 2397 C C . ILE A 1 304 ? 18.017 -2.747 -20.947 1.00 95.25 304 ILE A C 1
ATOM 2399 O O . ILE A 1 304 ? 18.352 -3.440 -21.914 1.00 95.25 304 ILE A O 1
ATOM 2403 N N . LEU A 1 305 ? 16.870 -2.064 -20.918 1.00 95.56 305 LEU A N 1
ATOM 2404 C CA . LEU A 1 305 ? 15.857 -2.118 -21.974 1.00 95.56 305 LEU A CA 1
ATOM 2405 C C . LEU A 1 305 ? 16.048 -0.991 -22.991 1.00 95.56 305 LEU A C 1
ATOM 2407 O O . LEU A 1 305 ? 16.234 -1.254 -24.185 1.00 95.56 305 LEU A O 1
ATOM 2411 N N . ASP A 1 306 ? 16.022 0.256 -22.519 1.00 95.12 306 ASP A N 1
ATOM 2412 C CA . ASP A 1 306 ? 16.317 1.473 -23.274 1.00 95.12 306 ASP A CA 1
ATOM 2413 C C . ASP A 1 306 ? 16.758 2.613 -22.353 1.00 95.12 306 ASP A C 1
ATOM 2415 O O . ASP A 1 306 ? 16.433 2.660 -21.169 1.00 95.12 306 ASP A O 1
ATOM 2419 N N . TYR A 1 307 ? 17.549 3.539 -22.893 1.00 95.50 307 TYR A N 1
ATOM 2420 C CA . TYR A 1 307 ? 18.030 4.684 -22.133 1.00 95.50 307 TYR A CA 1
ATOM 2421 C C . TYR A 1 307 ? 18.357 5.867 -23.038 1.00 95.50 307 TYR A C 1
ATOM 2423 O O . TYR A 1 307 ? 18.634 5.742 -24.235 1.00 95.50 307 TYR A O 1
ATOM 2431 N N . THR A 1 308 ? 18.414 7.038 -22.419 1.00 94.38 308 THR A N 1
ATOM 2432 C CA . THR A 1 308 ? 19.096 8.213 -22.959 1.00 94.38 308 THR A CA 1
ATOM 2433 C C . THR A 1 308 ? 20.051 8.740 -21.907 1.00 94.38 308 THR A C 1
ATOM 2435 O O . THR A 1 308 ? 19.764 8.685 -20.715 1.00 94.38 308 THR A O 1
ATOM 2438 N N . LEU A 1 309 ? 21.183 9.295 -22.340 1.00 91.06 309 LEU A N 1
ATOM 2439 C CA . LEU A 1 309 ? 22.239 9.714 -21.414 1.00 91.06 309 LEU A CA 1
ATOM 2440 C C . LEU A 1 309 ? 21.754 10.688 -20.332 1.00 91.06 309 LEU A C 1
ATOM 2442 O O . LEU A 1 309 ? 22.289 10.665 -19.234 1.00 91.06 309 LEU A O 1
ATOM 2446 N N . THR A 1 310 ? 20.768 11.536 -20.632 1.00 93.50 310 THR A N 1
ATOM 2447 C CA . THR A 1 310 ? 20.370 12.639 -19.747 1.00 93.50 310 THR A CA 1
ATOM 2448 C C . THR A 1 310 ? 18.919 12.616 -19.294 1.00 93.50 310 THR A C 1
ATOM 2450 O O . THR A 1 310 ? 18.602 13.373 -18.383 1.00 93.50 310 THR A O 1
ATOM 2453 N N . ASN A 1 311 ? 18.028 11.832 -19.916 1.00 93.06 311 ASN A N 1
ATOM 2454 C CA . ASN A 1 311 ? 16.586 11.998 -19.689 1.00 93.06 311 ASN A CA 1
ATOM 2455 C C . ASN A 1 311 ? 15.926 10.804 -19.004 1.00 93.06 311 ASN A C 1
ATOM 2457 O O . ASN A 1 311 ? 15.050 11.023 -18.175 1.00 93.06 311 ASN A O 1
ATOM 2461 N N . HIS A 1 312 ? 16.292 9.572 -19.356 1.00 94.75 312 HIS A N 1
ATOM 2462 C CA . HIS A 1 312 ? 15.664 8.383 -18.783 1.00 94.75 312 HIS A CA 1
ATOM 2463 C C . HIS A 1 312 ? 16.562 7.151 -18.844 1.00 94.75 312 HIS A C 1
ATOM 2465 O O . HIS A 1 312 ? 17.477 7.072 -19.669 1.00 94.75 312 HIS A O 1
ATOM 2471 N N . LEU A 1 313 ? 16.219 6.176 -18.014 1.00 95.44 313 LEU A N 1
ATOM 2472 C CA . LEU A 1 313 ? 16.777 4.838 -17.992 1.00 95.44 313 LEU A CA 1
ATOM 2473 C C . LEU A 1 313 ? 15.653 3.852 -17.657 1.00 95.44 313 LEU A C 1
ATOM 2475 O O . LEU A 1 313 ? 15.007 3.995 -16.621 1.00 95.44 313 LEU A O 1
ATOM 2479 N N . ASN A 1 314 ? 15.450 2.865 -18.526 1.00 97.00 314 ASN A N 1
ATOM 2480 C CA . ASN A 1 314 ? 14.526 1.761 -18.317 1.00 97.00 314 ASN A CA 1
ATOM 2481 C C . ASN A 1 314 ? 15.296 0.439 -18.294 1.00 97.00 314 ASN A C 1
ATOM 2483 O O . ASN A 1 314 ? 16.120 0.171 -19.177 1.00 97.00 314 ASN A O 1
ATOM 2487 N N . PHE A 1 315 ? 15.006 -0.400 -17.310 1.00 96.25 315 PHE A N 1
ATOM 2488 C CA . PHE A 1 315 ? 15.668 -1.687 -17.134 1.00 96.25 315 PHE A CA 1
ATOM 2489 C C . PHE A 1 315 ? 14.765 -2.679 -16.409 1.00 96.25 315 PHE A C 1
ATOM 2491 O O . PHE A 1 315 ? 13.794 -2.288 -15.765 1.00 96.25 315 PHE A O 1
ATOM 2498 N N . GLU A 1 316 ? 15.089 -3.958 -16.534 1.00 95.75 316 GLU A N 1
ATOM 2499 C CA . GLU A 1 316 ? 14.536 -5.015 -15.695 1.00 95.75 316 GLU A CA 1
ATOM 2500 C C . GLU A 1 316 ? 15.472 -5.274 -14.530 1.00 95.75 316 GLU A C 1
ATOM 2502 O O . GLU A 1 316 ? 16.693 -5.219 -14.705 1.00 95.75 316 GLU A O 1
ATOM 2507 N N . ALA A 1 317 ? 14.903 -5.557 -13.366 1.00 93.88 317 ALA A N 1
ATOM 2508 C CA . ALA A 1 317 ? 15.655 -5.952 -12.193 1.00 93.88 317 ALA A CA 1
ATOM 2509 C C . ALA A 1 317 ? 15.050 -7.196 -11.541 1.00 93.88 317 ALA A C 1
ATOM 2511 O O . ALA A 1 317 ? 13.832 -7.300 -11.415 1.00 93.88 317 ALA A O 1
ATOM 2512 N N . GLU A 1 318 ? 15.918 -8.105 -11.115 1.00 90.25 318 GLU A N 1
ATOM 2513 C CA . GLU A 1 318 ? 15.589 -9.284 -10.310 1.00 90.25 318 GLU A CA 1
ATOM 2514 C C . GLU A 1 318 ? 16.493 -9.261 -9.076 1.00 90.25 318 GLU A C 1
ATOM 2516 O O . GLU A 1 318 ? 17.720 -9.122 -9.197 1.00 90.25 318 GLU A O 1
ATOM 2521 N N . ILE A 1 319 ? 15.888 -9.345 -7.893 1.00 80.25 319 ILE A N 1
ATOM 2522 C CA . ILE A 1 319 ? 16.619 -9.462 -6.634 1.00 80.25 319 ILE A CA 1
ATOM 2523 C C . ILE A 1 319 ? 16.791 -10.948 -6.331 1.00 80.25 319 ILE A C 1
ATOM 2525 O O . ILE A 1 319 ? 15.842 -11.717 -6.401 1.00 80.25 319 ILE A O 1
ATOM 2529 N N . ASN A 1 320 ? 18.017 -11.356 -6.005 1.00 73.56 320 ASN A N 1
ATOM 2530 C CA . ASN A 1 320 ? 18.299 -12.717 -5.559 1.00 73.56 320 ASN A CA 1
ATOM 2531 C C . ASN A 1 320 ? 18.400 -12.746 -4.033 1.00 73.56 320 ASN A C 1
ATOM 2533 O O . ASN A 1 320 ? 19.503 -12.902 -3.508 1.00 73.56 320 ASN A O 1
ATOM 2537 N N . LEU A 1 321 ? 17.280 -12.555 -3.334 1.00 71.12 321 LEU A N 1
ATOM 2538 C CA . LEU A 1 321 ? 17.224 -12.745 -1.887 1.00 71.12 321 LEU A CA 1
ATOM 2539 C C . LEU A 1 321 ? 16.809 -14.188 -1.552 1.00 71.12 321 LEU A C 1
ATOM 2541 O O . LEU A 1 321 ? 16.096 -14.840 -2.317 1.00 71.12 321 LEU A O 1
ATOM 2545 N N . PRO A 1 322 ? 17.334 -14.759 -0.457 1.00 71.50 322 PRO A N 1
ATOM 2546 C CA . PRO A 1 322 ? 16.904 -16.064 0.009 1.00 71.50 322 PRO A CA 1
ATOM 2547 C C . PRO A 1 322 ? 15.541 -15.966 0.702 1.00 71.50 322 PRO A C 1
ATOM 2549 O O . PRO A 1 322 ? 15.446 -15.390 1.782 1.00 71.50 322 PRO A O 1
ATOM 2552 N N . GLU A 1 323 ? 14.537 -16.619 0.118 1.00 79.81 323 GLU A N 1
ATOM 2553 C CA . GLU A 1 323 ? 13.189 -16.682 0.689 1.00 79.81 323 GLU A CA 1
ATOM 2554 C C . GLU A 1 323 ? 13.054 -17.604 1.900 1.00 79.81 323 GLU A C 1
ATOM 2556 O O . GLU A 1 323 ? 13.794 -18.587 2.080 1.00 79.81 323 GLU A O 1
ATOM 2561 N N . ASP A 1 324 ? 12.033 -17.313 2.705 1.00 79.31 324 ASP A N 1
ATOM 2562 C CA . ASP A 1 324 ? 11.665 -18.134 3.846 1.00 79.31 324 ASP A CA 1
ATOM 2563 C C . ASP A 1 324 ? 11.276 -19.566 3.421 1.00 79.31 324 ASP A C 1
ATOM 2565 O O . ASP A 1 324 ? 10.691 -19.795 2.354 1.00 79.31 324 ASP A O 1
ATOM 2569 N N . PRO A 1 325 ? 11.571 -20.596 4.244 1.00 78.62 325 PRO A N 1
ATOM 2570 C CA . PRO A 1 325 ? 11.322 -21.981 3.864 1.00 78.62 325 PRO A CA 1
ATOM 2571 C C . PRO A 1 325 ? 9.848 -22.260 3.537 1.00 78.62 325 PRO A C 1
ATOM 2573 O O . PRO A 1 325 ? 9.002 -22.356 4.427 1.00 78.62 325 PRO A O 1
ATOM 2576 N N . GLY A 1 326 ? 9.570 -22.518 2.259 1.00 81.44 326 GLY A N 1
ATOM 2577 C CA . GLY A 1 326 ? 8.228 -22.830 1.768 1.00 81.44 326 GLY A CA 1
ATOM 2578 C C . GLY A 1 326 ? 7.519 -21.667 1.079 1.00 81.44 326 GLY A C 1
ATOM 2579 O O . GLY A 1 326 ? 6.393 -21.880 0.647 1.00 81.44 326 GLY A O 1
ATOM 2580 N N . ILE A 1 327 ? 8.168 -20.508 0.943 1.00 86.31 327 ILE A N 1
ATOM 2581 C CA . ILE A 1 327 ? 7.736 -19.408 0.080 1.00 86.31 327 ILE A CA 1
ATOM 2582 C C . ILE A 1 327 ? 8.480 -19.480 -1.254 1.00 86.31 327 ILE A C 1
ATOM 2584 O O . ILE A 1 327 ? 9.669 -19.797 -1.309 1.00 86.31 327 ILE A O 1
ATOM 2588 N N . VAL A 1 328 ? 7.750 -19.236 -2.342 1.00 90.00 328 VAL A N 1
ATOM 2589 C CA . VAL A 1 328 ? 8.306 -19.109 -3.689 1.00 90.00 328 VAL A CA 1
ATOM 2590 C C . VAL A 1 328 ? 7.906 -17.756 -4.252 1.00 90.00 328 VAL A C 1
ATOM 2592 O O . VAL A 1 328 ? 6.743 -17.544 -4.594 1.00 90.00 328 VAL A O 1
ATOM 2595 N N . GLN A 1 329 ? 8.887 -16.872 -4.379 1.00 91.06 329 GLN A N 1
ATOM 2596 C CA . GLN A 1 329 ? 8.739 -15.568 -5.006 1.00 91.06 329 GLN A CA 1
ATOM 2597 C C . GLN A 1 329 ? 9.643 -15.509 -6.236 1.00 91.06 329 GLN A C 1
ATOM 2599 O O . GLN A 1 329 ? 10.855 -15.706 -6.170 1.00 91.06 329 GLN A O 1
ATOM 2604 N N . VAL A 1 330 ? 9.027 -15.325 -7.402 1.00 92.06 330 VAL A N 1
ATOM 2605 C CA . VAL A 1 330 ? 9.739 -15.081 -8.658 1.00 92.06 330 VAL A CA 1
ATOM 2606 C C . VAL A 1 330 ? 9.454 -13.652 -9.059 1.00 92.06 330 VAL A C 1
ATOM 2608 O O . VAL A 1 330 ? 8.439 -13.372 -9.701 1.00 92.06 330 VAL A O 1
ATOM 2611 N N . GLU A 1 331 ? 10.349 -12.757 -8.662 1.00 91.69 331 GLU A N 1
ATOM 2612 C CA . GLU A 1 331 ? 10.131 -11.324 -8.770 1.00 91.69 331 GLU A CA 1
ATOM 2613 C C . GLU A 1 331 ? 10.977 -10.685 -9.852 1.00 91.69 331 GLU A C 1
ATOM 2615 O O . GLU A 1 331 ? 12.207 -10.731 -9.845 1.00 91.69 331 GLU A O 1
ATOM 2620 N N . THR A 1 332 ? 10.316 -10.043 -10.811 1.00 94.81 332 THR A N 1
ATOM 2621 C CA . THR A 1 332 ? 11.020 -9.239 -11.806 1.00 94.81 332 THR A CA 1
ATOM 2622 C C . THR A 1 332 ? 10.318 -7.905 -11.987 1.00 94.81 332 THR A C 1
ATOM 2624 O O . THR A 1 332 ? 9.160 -7.830 -12.397 1.00 94.81 332 THR A O 1
ATOM 2627 N N . PHE A 1 333 ? 11.054 -6.832 -11.719 1.00 96.31 333 PHE A N 1
ATOM 2628 C CA . PHE A 1 333 ? 10.580 -5.461 -11.809 1.00 96.31 333 PHE A CA 1
ATOM 2629 C C . PHE A 1 333 ? 10.949 -4.857 -13.157 1.00 96.31 333 PHE A C 1
ATOM 2631 O O . PHE A 1 333 ? 12.093 -4.923 -13.594 1.00 96.31 333 PHE A O 1
ATOM 2638 N N . GLY A 1 334 ? 9.994 -4.187 -13.788 1.00 97.25 334 GLY A N 1
ATOM 2639 C CA . GLY A 1 334 ? 10.252 -3.199 -14.824 1.00 97.25 334 GLY A CA 1
ATOM 2640 C C . GLY A 1 334 ? 10.442 -1.836 -14.174 1.00 97.25 334 GLY A C 1
ATOM 2641 O O . GLY A 1 334 ? 9.523 -1.308 -13.553 1.00 97.25 334 GLY A O 1
ATOM 2642 N N . ILE A 1 335 ? 11.624 -1.248 -14.313 1.00 97.31 335 ILE A N 1
ATOM 2643 C CA . ILE A 1 335 ? 11.969 0.013 -13.659 1.00 97.31 335 ILE A CA 1
ATOM 2644 C C . ILE A 1 335 ? 12.131 1.105 -14.702 1.00 97.31 335 ILE A C 1
ATOM 2646 O O . ILE A 1 335 ? 12.885 0.950 -15.660 1.00 97.31 335 ILE A O 1
ATOM 2650 N N . SER A 1 336 ? 11.440 2.227 -14.497 1.00 97.00 336 SER A N 1
ATOM 2651 C CA . SER A 1 336 ? 11.588 3.439 -15.301 1.00 97.00 336 SER A CA 1
ATOM 2652 C C . SER A 1 336 ? 11.988 4.612 -14.418 1.00 97.00 336 SER A C 1
ATOM 2654 O O . SER A 1 336 ? 11.236 5.025 -13.534 1.00 97.00 336 SER A O 1
ATOM 2656 N N . LEU A 1 337 ? 13.179 5.154 -14.666 1.00 95.81 337 LEU A N 1
ATOM 2657 C CA . LEU A 1 337 ? 13.718 6.323 -13.976 1.00 95.81 337 LEU A CA 1
ATOM 2658 C C . LEU A 1 337 ? 13.837 7.478 -14.963 1.00 95.81 337 L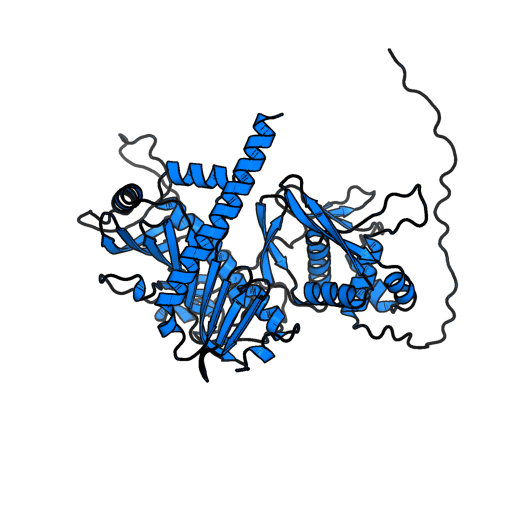EU A C 1
ATOM 2660 O O . LEU A 1 337 ? 14.410 7.318 -16.045 1.00 95.81 337 LEU A O 1
ATOM 2664 N N . ASN A 1 338 ? 13.344 8.659 -14.590 1.00 92.56 338 ASN A N 1
ATOM 2665 C CA . ASN A 1 338 ? 13.431 9.849 -15.430 1.00 92.56 338 ASN A CA 1
ATOM 2666 C C . ASN A 1 338 ? 14.155 11.019 -14.743 1.00 92.56 338 ASN A C 1
ATOM 2668 O O . ASN A 1 338 ? 14.271 11.101 -13.521 1.00 92.56 338 ASN A O 1
ATOM 2672 N N . ALA A 1 339 ? 14.650 11.955 -15.553 1.00 93.12 339 ALA A N 1
ATOM 2673 C CA . ALA A 1 339 ? 15.368 13.139 -15.083 1.00 93.12 339 ALA A CA 1
ATOM 2674 C C . ALA A 1 339 ? 14.501 14.100 -14.260 1.00 93.12 339 ALA A C 1
ATOM 2676 O O . ALA A 1 339 ? 15.045 14.992 -13.614 1.00 93.12 339 ALA A O 1
ATOM 2677 N N . GLU A 1 340 ? 13.178 13.940 -14.309 1.00 92.19 340 GLU A N 1
ATOM 2678 C CA . GLU A 1 340 ? 12.223 14.751 -13.557 1.00 92.19 340 GLU A CA 1
ATOM 2679 C C . GLU A 1 340 ? 12.104 14.299 -12.104 1.00 92.19 340 GLU A C 1
ATOM 2681 O O . GLU A 1 340 ? 11.527 15.027 -11.309 1.00 92.19 340 GLU A O 1
ATOM 2686 N N . GLY A 1 341 ? 12.666 13.144 -11.736 1.00 92.94 341 GLY A N 1
ATOM 2687 C CA . GLY A 1 341 ? 12.664 12.666 -10.356 1.00 92.94 341 GLY A CA 1
ATOM 2688 C C . GLY A 1 341 ? 11.726 11.493 -10.095 1.00 92.94 341 GLY A C 1
ATOM 2689 O O . GLY A 1 341 ? 11.754 10.924 -9.011 1.00 92.94 341 GLY A O 1
ATOM 2690 N N . THR A 1 342 ? 10.876 11.126 -11.057 1.00 94.88 342 THR A N 1
ATOM 2691 C CA . THR A 1 342 ? 9.889 10.066 -10.823 1.00 94.88 342 THR A CA 1
ATOM 2692 C C . THR A 1 342 ? 10.483 8.704 -11.140 1.00 94.88 342 THR A C 1
ATOM 2694 O O . THR A 1 342 ? 11.013 8.487 -12.234 1.00 94.88 342 THR A O 1
ATOM 2697 N N . CYS A 1 343 ? 10.356 7.794 -10.182 1.00 96.50 343 CYS A N 1
ATOM 2698 C CA . CYS A 1 343 ? 10.655 6.382 -10.343 1.00 96.50 343 CYS A CA 1
ATOM 2699 C C . CYS A 1 343 ? 9.347 5.608 -10.489 1.00 96.50 343 CYS A C 1
ATOM 2701 O O . CYS A 1 343 ? 8.421 5.822 -9.704 1.00 96.50 343 CYS A O 1
ATOM 2703 N N . PHE A 1 344 ? 9.289 4.690 -11.448 1.00 97.81 344 PHE A N 1
ATOM 2704 C CA . PHE A 1 344 ? 8.204 3.723 -11.590 1.00 97.81 344 PHE A CA 1
ATOM 2705 C C . PHE A 1 344 ? 8.762 2.310 -11.465 1.00 97.81 344 PHE A C 1
ATOM 2707 O O . PHE A 1 344 ? 9.737 1.980 -12.140 1.00 97.81 344 PHE A O 1
ATOM 2714 N N . TYR A 1 345 ? 8.107 1.491 -10.649 1.00 97.69 345 TYR A N 1
ATOM 2715 C CA . TYR A 1 345 ? 8.409 0.083 -10.415 1.00 97.69 345 TYR A CA 1
ATOM 2716 C C . TYR A 1 345 ? 7.180 -0.721 -10.803 1.00 97.69 345 TYR A C 1
ATOM 2718 O O . TYR A 1 345 ? 6.186 -0.724 -10.082 1.00 97.69 345 TYR A O 1
ATOM 2726 N N . GLY A 1 346 ? 7.202 -1.313 -11.989 1.00 97.44 346 GLY A N 1
ATOM 2727 C CA . GLY A 1 346 ? 6.062 -2.019 -12.540 1.00 97.44 346 GLY A CA 1
ATOM 2728 C C . GLY A 1 346 ? 6.289 -3.519 -12.618 1.00 97.44 346 GLY A C 1
ATOM 2729 O O . GLY A 1 346 ? 7.342 -3.981 -13.053 1.00 97.44 346 GLY A O 1
ATOM 2730 N N . MET A 1 347 ? 5.263 -4.287 -12.277 1.00 97.38 347 MET A N 1
ATOM 2731 C CA . MET A 1 347 ? 5.233 -5.722 -12.520 1.00 97.38 347 MET A CA 1
ATOM 2732 C C . MET A 1 347 ? 3.857 -6.186 -12.994 1.00 97.38 347 MET A C 1
ATOM 2734 O O . MET A 1 347 ? 2.820 -5.628 -12.637 1.00 97.38 347 MET A O 1
ATOM 2738 N N . GLN A 1 348 ? 3.854 -7.206 -13.841 1.00 97.69 348 GLN A N 1
ATOM 2739 C CA . GLN A 1 348 ? 2.671 -7.955 -14.232 1.00 97.69 348 GLN A CA 1
ATOM 2740 C C . GLN A 1 348 ? 2.580 -9.165 -13.312 1.00 97.69 348 GLN A C 1
ATOM 2742 O O . GLN A 1 348 ? 3.496 -9.983 -13.295 1.00 97.69 348 GLN A O 1
ATOM 2747 N N . ILE A 1 349 ? 1.479 -9.290 -12.577 1.00 97.81 349 ILE A N 1
ATOM 2748 C CA . ILE A 1 349 ? 1.234 -10.455 -11.729 1.00 97.81 349 ILE A CA 1
ATOM 2749 C C . ILE A 1 349 ? 0.843 -11.621 -12.640 1.00 97.81 349 ILE A C 1
ATOM 2751 O O . ILE A 1 349 ? -0.130 -11.527 -13.397 1.00 97.81 349 ILE A O 1
ATOM 2755 N N . GLU A 1 350 ? 1.641 -12.687 -12.618 1.00 97.19 350 GLU A N 1
ATOM 2756 C CA . GLU A 1 350 ? 1.436 -13.893 -13.429 1.00 97.19 350 GLU A CA 1
ATOM 2757 C C . GLU A 1 350 ? 0.735 -14.990 -12.630 1.00 97.19 350 GLU A C 1
ATOM 2759 O O . GLU A 1 350 ? -0.083 -15.722 -13.187 1.00 97.19 350 GLU A O 1
ATOM 2764 N N . ALA A 1 351 ? 1.031 -15.105 -11.335 1.00 95.88 351 ALA A N 1
ATOM 2765 C CA . ALA A 1 351 ? 0.327 -15.993 -10.419 1.00 95.88 351 ALA A CA 1
ATOM 2766 C C . ALA A 1 351 ? 0.531 -15.579 -8.963 1.00 95.88 351 ALA A C 1
ATOM 2768 O O . ALA A 1 351 ? 1.564 -15.004 -8.627 1.00 95.88 351 ALA A O 1
ATOM 2769 N N . VAL A 1 352 ? -0.441 -15.912 -8.116 1.00 94.12 352 VAL A N 1
ATOM 2770 C CA . VAL A 1 352 ? -0.347 -15.808 -6.657 1.00 94.12 352 VAL A CA 1
ATOM 2771 C C . VAL A 1 352 ? -0.938 -17.073 -6.056 1.00 94.12 352 VAL A C 1
ATOM 2773 O O . VAL A 1 352 ? -2.079 -17.429 -6.357 1.00 94.12 352 VAL A O 1
ATOM 2776 N N . MET A 1 353 ? -0.163 -17.770 -5.229 1.00 90.69 353 MET A N 1
ATOM 2777 C CA . MET A 1 353 ? -0.504 -19.094 -4.710 1.00 90.69 353 MET A CA 1
ATOM 2778 C C . MET A 1 353 ? -0.895 -20.027 -5.876 1.00 90.69 353 MET A C 1
ATOM 2780 O O . MET A 1 353 ? -0.172 -20.124 -6.870 1.00 90.69 353 MET A O 1
ATOM 2784 N N . GLU A 1 354 ? -2.058 -20.678 -5.803 1.00 90.06 354 GLU A N 1
ATOM 2785 C CA . GLU A 1 354 ? -2.593 -21.541 -6.867 1.00 90.06 354 GLU A CA 1
ATOM 2786 C C . GLU A 1 354 ? -3.291 -20.770 -8.009 1.00 90.06 354 GLU A C 1
ATOM 2788 O O . GLU A 1 354 ? -3.701 -21.364 -9.012 1.00 90.06 354 GLU A O 1
ATOM 2793 N N . ARG A 1 355 ? -3.462 -19.448 -7.880 1.00 92.12 355 ARG A N 1
ATOM 2794 C CA . ARG A 1 355 ? -4.227 -18.628 -8.827 1.00 92.12 355 ARG A CA 1
ATOM 2795 C C . ARG A 1 355 ? -3.319 -18.095 -9.914 1.00 92.12 355 ARG A C 1
ATOM 2797 O O . ARG A 1 355 ? -2.473 -17.239 -9.679 1.00 92.12 355 ARG A O 1
ATOM 2804 N N . ILE A 1 356 ? -3.516 -18.594 -11.127 1.00 93.75 356 ILE A N 1
ATOM 2805 C CA . ILE A 1 356 ? -2.725 -18.197 -12.288 1.00 93.75 356 ILE A CA 1
ATOM 2806 C C . ILE A 1 356 ? -3.462 -17.084 -13.023 1.00 93.75 356 ILE A C 1
ATOM 2808 O O . ILE A 1 356 ? -4.533 -17.326 -13.582 1.00 93.75 356 ILE A O 1
ATOM 2812 N N . LYS A 1 357 ? -2.832 -15.906 -13.078 1.00 92.56 357 LYS A N 1
ATOM 2813 C CA . LYS A 1 357 ? -3.190 -14.701 -13.845 1.00 92.56 357 LYS A CA 1
ATOM 2814 C C . LYS A 1 357 ? -4.505 -14.005 -13.468 1.00 92.56 357 LYS A C 1
ATOM 2816 O O . LYS A 1 357 ? -4.578 -12.776 -13.527 1.00 92.56 357 LYS A O 1
ATOM 2821 N N . ASP A 1 358 ? -5.524 -14.775 -13.125 1.00 95.44 358 ASP A N 1
ATOM 2822 C CA . ASP A 1 358 ? -6.898 -14.341 -12.908 1.00 95.44 358 ASP A CA 1
ATOM 2823 C C . ASP A 1 358 ? -7.397 -14.802 -11.524 1.00 95.44 358 ASP A C 1
ATOM 2825 O O . ASP A 1 358 ? -6.828 -15.712 -10.915 1.00 95.44 358 ASP A O 1
ATOM 2829 N N . ASN A 1 359 ? -8.477 -14.183 -11.039 1.00 94.94 359 ASN A N 1
ATOM 2830 C CA . ASN A 1 359 ? -9.055 -14.358 -9.700 1.00 94.94 359 ASN A CA 1
ATOM 2831 C C . ASN A 1 359 ? -8.111 -13.978 -8.540 1.00 94.94 359 ASN A C 1
ATOM 2833 O O . ASN A 1 359 ? -8.176 -14.563 -7.458 1.00 94.94 359 ASN A O 1
ATOM 2837 N N . ILE A 1 360 ? -7.220 -13.008 -8.743 1.00 95.88 360 ILE A N 1
ATOM 2838 C CA . ILE A 1 360 ? -6.310 -12.541 -7.690 1.00 95.88 360 ILE A CA 1
ATOM 2839 C C . ILE A 1 360 ? -7.106 -11.688 -6.694 1.00 95.88 360 ILE A C 1
ATOM 2841 O O . ILE A 1 360 ? -7.663 -10.670 -7.103 1.00 95.88 360 ILE A O 1
ATOM 2845 N N . SER A 1 361 ? -7.192 -12.099 -5.425 1.00 94.81 361 SER A N 1
ATOM 2846 C CA . SER A 1 361 ? -7.868 -11.316 -4.377 1.00 94.81 361 SER A CA 1
ATOM 2847 C C . SER A 1 361 ? -7.039 -10.117 -3.938 1.00 94.81 361 SER A C 1
ATOM 2849 O O . SER A 1 361 ? -5.813 -10.081 -4.119 1.00 94.81 361 SER A O 1
ATOM 2851 N N . LEU A 1 362 ? -7.715 -9.118 -3.374 1.00 95.19 362 LEU A N 1
ATOM 2852 C CA . LEU A 1 362 ? -7.053 -7.924 -2.865 1.00 95.19 362 LEU A CA 1
ATOM 2853 C C . LEU A 1 362 ? -6.237 -8.208 -1.597 1.00 95.19 362 LEU A C 1
ATOM 2855 O O . LEU A 1 362 ? -5.187 -7.592 -1.442 1.00 95.19 362 LEU A O 1
ATOM 2859 N N . ASP A 1 363 ? -6.602 -9.210 -0.795 1.00 92.44 363 ASP A N 1
ATOM 2860 C CA . ASP A 1 363 ? -5.836 -9.641 0.386 1.00 92.44 363 ASP A CA 1
ATOM 2861 C C . ASP A 1 363 ? -4.458 -10.199 0.028 1.00 92.44 363 ASP A C 1
ATOM 2863 O O . ASP A 1 363 ? -3.443 -9.888 0.665 1.00 92.44 363 ASP A O 1
ATOM 2867 N N . HIS A 1 364 ? -4.402 -11.016 -1.028 1.00 93.44 364 HIS A N 1
ATOM 2868 C CA . HIS A 1 364 ? -3.142 -11.492 -1.589 1.00 93.44 364 HIS A CA 1
ATOM 2869 C C . HIS A 1 364 ? -2.339 -10.329 -2.180 1.00 93.44 364 HIS A C 1
ATOM 2871 O O . HIS A 1 364 ? -1.125 -10.243 -1.988 1.00 93.44 364 HIS A O 1
ATOM 2877 N N . LEU A 1 365 ? -3.010 -9.413 -2.885 1.00 95.50 365 LEU A N 1
ATOM 2878 C CA . LEU A 1 365 ? -2.358 -8.258 -3.492 1.00 95.50 365 LEU A CA 1
ATOM 2879 C C . LEU A 1 365 ? -1.787 -7.296 -2.441 1.00 95.50 365 LEU A C 1
ATOM 2881 O O . LEU A 1 365 ? -0.704 -6.756 -2.649 1.00 95.50 365 LEU A O 1
ATOM 2885 N N . ALA A 1 366 ? -2.471 -7.097 -1.314 1.00 94.94 366 ALA A N 1
ATOM 2886 C CA . ALA A 1 366 ? -2.009 -6.259 -0.213 1.00 94.94 366 ALA A CA 1
ATOM 2887 C C . ALA A 1 366 ? -0.687 -6.772 0.373 1.00 94.94 366 ALA A C 1
ATOM 2889 O O . ALA A 1 366 ? 0.201 -5.967 0.647 1.00 94.94 366 ALA A O 1
ATOM 2890 N N . ARG A 1 367 ? -0.525 -8.098 0.484 1.00 93.75 367 ARG A N 1
ATOM 2891 C CA . ARG A 1 367 ? 0.723 -8.744 0.926 1.00 93.75 367 ARG A CA 1
ATOM 2892 C C . ARG A 1 367 ? 1.845 -8.574 -0.095 1.00 93.75 367 ARG A C 1
ATOM 2894 O O . ARG A 1 367 ? 2.899 -8.071 0.266 1.00 93.75 367 ARG A O 1
ATOM 2901 N N . ILE A 1 368 ? 1.569 -8.808 -1.380 1.00 94.62 368 ILE A N 1
ATOM 2902 C CA . ILE A 1 368 ? 2.534 -8.538 -2.465 1.00 94.62 368 ILE A CA 1
ATOM 2903 C C . ILE A 1 368 ? 2.990 -7.073 -2.456 1.00 94.62 368 ILE A C 1
ATOM 2905 O O . ILE A 1 368 ? 4.155 -6.771 -2.682 1.00 94.62 368 ILE A O 1
ATOM 2909 N N . LEU A 1 369 ? 2.090 -6.122 -2.189 1.00 95.19 369 LEU A N 1
ATOM 2910 C CA . LEU A 1 369 ? 2.446 -4.701 -2.159 1.00 95.19 369 LEU A CA 1
ATOM 2911 C C . LEU A 1 369 ? 3.441 -4.342 -1.046 1.00 95.19 369 LEU A C 1
ATOM 2913 O O . LEU A 1 369 ? 4.104 -3.309 -1.171 1.00 95.19 369 LEU A O 1
ATOM 2917 N N . VAL A 1 370 ? 3.558 -5.155 0.009 1.00 93.75 370 VAL A N 1
ATOM 2918 C CA . VAL A 1 370 ? 4.610 -5.005 1.022 1.00 93.75 370 VAL A CA 1
ATOM 2919 C C . VAL A 1 370 ? 5.967 -5.252 0.368 1.00 93.75 370 VAL A C 1
ATOM 2921 O O . VAL A 1 370 ? 6.794 -4.336 0.356 1.00 93.75 370 VAL A O 1
ATOM 2924 N N . ASP A 1 371 ? 6.132 -6.420 -0.251 1.00 91.88 371 ASP A N 1
ATOM 2925 C CA . ASP A 1 371 ? 7.358 -6.869 -0.923 1.00 91.88 371 ASP A CA 1
ATOM 2926 C C . ASP A 1 371 ? 7.746 -5.882 -2.022 1.00 91.88 371 ASP A C 1
ATOM 2928 O O . ASP A 1 371 ? 8.796 -5.247 -1.968 1.00 91.88 371 ASP A O 1
ATOM 2932 N N . VAL A 1 372 ? 6.811 -5.575 -2.930 1.00 93.19 372 VAL A N 1
ATOM 2933 C CA . VAL A 1 372 ? 7.023 -4.629 -4.037 1.00 93.19 372 VAL A CA 1
ATOM 2934 C C . VAL A 1 372 ? 7.528 -3.276 -3.537 1.00 93.19 372 VAL A C 1
ATOM 2936 O O . VAL A 1 372 ? 8.370 -2.642 -4.185 1.00 93.19 372 VAL A O 1
ATOM 2939 N N . GLN A 1 373 ? 7.027 -2.782 -2.401 1.00 93.31 373 GLN A N 1
ATOM 2940 C CA . GLN A 1 373 ? 7.501 -1.524 -1.833 1.00 93.31 373 GLN A CA 1
ATOM 2941 C C . GLN A 1 373 ? 8.852 -1.648 -1.123 1.00 93.31 373 GLN A C 1
ATOM 2943 O O . GLN A 1 373 ? 9.627 -0.695 -1.210 1.00 93.31 373 GLN A O 1
ATOM 2948 N N . GLN A 1 374 ? 9.160 -2.747 -0.444 1.00 91.19 374 GLN A N 1
ATOM 2949 C CA . GLN A 1 374 ? 10.460 -2.930 0.209 1.00 91.19 374 GLN A CA 1
ATOM 2950 C C . GLN A 1 374 ? 11.565 -3.179 -0.830 1.00 91.19 374 GLN A C 1
ATOM 2952 O O . GLN A 1 374 ? 12.533 -2.415 -0.903 1.00 91.19 374 GLN A O 1
ATOM 2957 N N . ASP A 1 375 ? 11.338 -4.111 -1.743 1.00 91.94 375 ASP A N 1
ATOM 2958 C CA . ASP A 1 375 ? 12.283 -4.560 -2.765 1.00 91.94 375 ASP A CA 1
ATOM 2959 C C . ASP A 1 375 ? 12.621 -3.466 -3.771 1.00 91.94 375 ASP A C 1
ATOM 2961 O O . ASP A 1 375 ? 13.784 -3.221 -4.106 1.00 91.94 375 ASP A O 1
ATOM 2965 N N . SER A 1 376 ? 11.619 -2.692 -4.198 1.00 93.19 376 SER A N 1
ATOM 2966 C CA . SER A 1 376 ? 11.892 -1.539 -5.058 1.00 93.19 376 SER A CA 1
ATOM 2967 C C . SER A 1 376 ? 12.747 -0.472 -4.368 1.00 93.19 376 SER A C 1
ATOM 2969 O O . SER A 1 376 ? 13.462 0.263 -5.055 1.00 93.19 376 SER A O 1
ATOM 2971 N N . SER A 1 377 ? 12.708 -0.363 -3.029 1.00 92.06 377 SER A N 1
ATOM 2972 C CA . SER A 1 377 ? 13.624 0.531 -2.311 1.00 92.06 377 SER A CA 1
ATOM 2973 C C . SER A 1 377 ? 15.058 0.027 -2.403 1.00 92.06 377 SER A C 1
ATOM 2975 O O . SER A 1 377 ? 15.946 0.822 -2.713 1.00 92.06 377 SER A O 1
ATOM 2977 N N . GLU A 1 378 ? 15.267 -1.272 -2.192 1.00 89.94 378 GLU A N 1
ATOM 2978 C CA . GLU A 1 378 ? 16.582 -1.912 -2.244 1.00 89.94 378 GLU A CA 1
ATOM 2979 C C . GLU A 1 378 ? 17.206 -1.844 -3.643 1.00 89.94 378 GLU A C 1
ATOM 2981 O O . GLU A 1 378 ? 18.348 -1.393 -3.794 1.00 89.94 378 GLU A O 1
ATOM 2986 N N . ILE A 1 379 ? 16.435 -2.177 -4.687 1.00 90.75 379 ILE A N 1
ATOM 2987 C CA . ILE A 1 379 ? 16.906 -2.094 -6.076 1.00 90.75 379 ILE A CA 1
ATOM 2988 C C . ILE A 1 379 ? 17.357 -0.675 -6.396 1.00 90.75 379 ILE A C 1
ATOM 2990 O O . ILE A 1 379 ? 18.441 -0.470 -6.949 1.00 90.75 379 ILE A O 1
ATOM 2994 N N . VAL A 1 380 ? 16.546 0.329 -6.063 1.00 90.75 380 VAL A N 1
ATOM 2995 C CA . VAL A 1 380 ? 16.894 1.706 -6.412 1.00 90.75 380 VAL A CA 1
ATOM 2996 C C . VAL A 1 380 ? 18.063 2.231 -5.601 1.00 90.75 380 VAL A C 1
ATOM 2998 O O . VAL A 1 380 ? 18.921 2.912 -6.167 1.00 90.75 380 VAL A O 1
ATOM 3001 N N . ASP A 1 381 ? 18.175 1.850 -4.332 1.00 89.69 381 ASP A N 1
ATOM 3002 C CA . ASP A 1 381 ? 19.311 2.212 -3.487 1.00 89.69 381 ASP A CA 1
ATOM 3003 C C . ASP A 1 381 ? 20.640 1.628 -4.015 1.00 89.69 381 ASP A C 1
ATOM 3005 O O . ASP A 1 381 ? 21.697 2.236 -3.801 1.00 89.69 381 ASP A O 1
ATOM 3009 N N . SER A 1 382 ? 20.592 0.521 -4.774 1.00 87.31 382 SER A N 1
ATOM 3010 C CA . SER A 1 382 ? 21.755 -0.067 -5.460 1.00 87.31 382 SER A CA 1
ATOM 3011 C C . SER A 1 382 ? 22.242 0.742 -6.671 1.00 87.31 382 SER A C 1
ATOM 3013 O O . SER A 1 382 ? 23.434 0.722 -6.985 1.00 87.31 382 SER A O 1
ATOM 3015 N N . VAL A 1 383 ? 21.356 1.494 -7.339 1.00 87.75 383 VAL A N 1
ATOM 3016 C CA . VAL A 1 383 ? 21.695 2.223 -8.575 1.00 87.75 383 VAL A CA 1
ATOM 3017 C C . VAL A 1 383 ? 21.916 3.720 -8.353 1.00 87.75 383 VAL A C 1
ATOM 3019 O O . VAL A 1 383 ? 22.707 4.337 -9.076 1.00 87.75 383 VAL A O 1
ATOM 3022 N N . ILE A 1 384 ? 21.264 4.332 -7.358 1.00 89.62 384 ILE A N 1
ATOM 3023 C CA . ILE A 1 384 ? 21.402 5.770 -7.075 1.00 89.62 384 ILE A CA 1
ATOM 3024 C C . ILE A 1 384 ? 22.723 6.115 -6.371 1.00 89.62 384 ILE A C 1
ATOM 3026 O O . ILE A 1 384 ? 23.399 5.295 -5.752 1.00 89.62 384 ILE A O 1
ATOM 3030 N N . SER A 1 385 ? 23.104 7.391 -6.444 1.00 87.06 385 SER A N 1
ATOM 3031 C CA . SER A 1 385 ? 24.340 7.879 -5.823 1.00 87.06 385 SER A CA 1
ATOM 3032 C C . SER A 1 385 ? 24.270 7.934 -4.289 1.00 87.06 385 SER A C 1
ATOM 3034 O O . SER A 1 385 ? 23.207 8.163 -3.712 1.00 87.06 385 SER A O 1
ATOM 3036 N N . ASN A 1 386 ? 25.430 7.856 -3.621 1.00 86.56 386 ASN A N 1
ATOM 3037 C CA . ASN A 1 386 ? 25.538 8.057 -2.164 1.00 86.56 386 ASN A CA 1
ATOM 3038 C C . ASN A 1 386 ? 24.923 9.387 -1.711 1.00 86.56 386 ASN A C 1
ATOM 3040 O O . ASN A 1 386 ? 24.214 9.437 -0.716 1.00 86.56 386 ASN A O 1
ATOM 3044 N N . TYR A 1 387 ? 25.131 10.455 -2.485 1.00 88.12 387 TYR A N 1
ATOM 3045 C CA . TYR A 1 387 ? 24.543 11.762 -2.194 1.00 88.12 387 TYR A CA 1
ATOM 3046 C C . TYR A 1 387 ? 23.007 11.719 -2.154 1.00 88.12 387 TYR A C 1
ATOM 3048 O O . TYR A 1 387 ? 22.390 12.356 -1.302 1.00 88.12 387 TYR A O 1
ATOM 3056 N N . GLN A 1 388 ? 22.381 10.969 -3.065 1.00 90.81 388 GLN A N 1
ATOM 3057 C CA . GLN A 1 388 ? 20.928 10.807 -3.071 1.00 90.81 388 GLN A CA 1
ATOM 3058 C C . GLN A 1 388 ? 20.458 9.975 -1.879 1.00 90.81 388 GLN A C 1
ATOM 3060 O O . GLN A 1 388 ? 19.489 10.366 -1.235 1.00 90.81 388 GLN A O 1
ATOM 3065 N N . ARG A 1 389 ? 21.177 8.902 -1.527 1.00 91.69 389 ARG A N 1
ATOM 3066 C CA . ARG A 1 389 ? 20.895 8.112 -0.317 1.00 91.69 389 ARG A CA 1
ATOM 3067 C C . ARG A 1 389 ? 20.958 8.967 0.951 1.00 91.69 389 ARG A C 1
ATOM 3069 O O . ARG A 1 389 ? 20.036 8.934 1.763 1.00 91.69 389 ARG A O 1
ATOM 3076 N N . ASP A 1 390 ? 21.985 9.803 1.089 1.00 91.69 390 ASP A N 1
ATOM 3077 C CA . ASP A 1 390 ? 22.125 10.726 2.222 1.00 91.69 390 ASP A CA 1
ATOM 3078 C C . ASP A 1 390 ? 20.973 11.739 2.285 1.00 91.69 390 ASP A C 1
ATOM 3080 O O . ASP A 1 390 ? 20.424 12.006 3.356 1.00 91.69 390 ASP A O 1
ATOM 3084 N N . LEU A 1 391 ? 20.567 12.283 1.134 1.00 92.06 391 LEU A N 1
ATOM 3085 C CA . LEU A 1 391 ? 19.434 13.200 1.044 1.00 92.06 391 LEU A CA 1
ATOM 3086 C C . LEU A 1 391 ? 18.126 12.527 1.479 1.00 92.06 391 LEU A C 1
ATOM 3088 O O . LEU A 1 391 ? 17.373 13.117 2.257 1.00 92.06 391 LEU A O 1
ATOM 3092 N N . LEU A 1 392 ? 17.863 11.303 1.015 1.00 93.19 392 LEU A N 1
ATOM 3093 C CA . LEU A 1 392 ? 16.679 10.540 1.413 1.00 93.19 392 LEU A CA 1
ATOM 3094 C C . LEU A 1 392 ? 16.699 10.270 2.923 1.00 93.19 392 LEU A C 1
ATOM 3096 O O . LEU A 1 392 ? 15.712 10.547 3.601 1.00 93.19 392 LEU A O 1
ATOM 3100 N N . ASN A 1 393 ? 17.840 9.856 3.479 1.00 92.19 393 ASN A N 1
ATOM 3101 C CA . ASN A 1 393 ? 17.999 9.653 4.922 1.00 92.19 393 ASN A CA 1
ATOM 3102 C C . ASN A 1 393 ? 17.713 10.921 5.738 1.00 92.19 393 ASN A C 1
ATOM 3104 O O . ASN A 1 393 ? 17.094 10.848 6.800 1.00 92.19 393 ASN A O 1
ATOM 3108 N N . ILE A 1 394 ? 18.115 12.097 5.252 1.00 91.19 394 ILE A N 1
ATOM 3109 C CA . ILE A 1 394 ? 17.815 13.367 5.926 1.00 91.19 394 ILE A CA 1
ATOM 3110 C C . ILE A 1 394 ? 16.312 13.653 5.921 1.00 91.19 394 ILE A C 1
ATOM 3112 O O . ILE A 1 394 ? 15.775 14.058 6.956 1.00 91.19 394 ILE A O 1
ATOM 3116 N N . ILE A 1 395 ? 15.654 13.479 4.772 1.00 91.38 395 ILE A N 1
ATOM 3117 C CA . ILE A 1 395 ? 14.235 13.810 4.581 1.00 91.38 395 ILE A CA 1
ATOM 3118 C C . ILE A 1 395 ? 13.339 12.860 5.369 1.00 91.38 395 ILE A C 1
ATOM 3120 O O . ILE A 1 395 ? 12.420 13.315 6.046 1.00 91.38 395 ILE A O 1
ATOM 3124 N N . PHE A 1 396 ? 13.652 11.568 5.339 1.00 90.31 396 PHE A N 1
ATOM 3125 C CA . PHE A 1 396 ? 12.882 10.518 5.999 1.00 90.31 396 PHE A CA 1
ATOM 3126 C C . PHE A 1 396 ? 13.393 10.185 7.407 1.00 90.31 396 PHE A C 1
ATOM 3128 O O . PHE A 1 396 ? 13.055 9.142 7.944 1.00 90.31 396 PHE A O 1
ATOM 3135 N N . LEU A 1 397 ? 14.190 11.057 8.041 1.00 87.38 397 LEU A N 1
ATOM 3136 C CA . LEU A 1 397 ? 14.624 10.900 9.442 1.00 87.38 397 LEU A CA 1
ATOM 3137 C C . LEU A 1 397 ? 15.330 9.558 9.736 1.00 87.38 397 LEU A C 1
ATOM 3139 O O . LEU A 1 397 ? 15.175 8.992 10.816 1.00 87.38 397 LEU A O 1
ATOM 3143 N N . GLY A 1 398 ? 16.120 9.065 8.782 1.00 88.56 398 GLY A N 1
ATOM 3144 C CA . GLY A 1 398 ? 16.790 7.763 8.855 1.00 88.56 398 GLY A CA 1
ATOM 3145 C C . GLY A 1 398 ? 15.903 6.565 8.499 1.00 88.56 398 GLY A C 1
ATOM 3146 O O . GLY A 1 398 ? 16.366 5.437 8.587 1.00 88.56 398 GLY A O 1
ATOM 3147 N N . ASP A 1 399 ? 14.660 6.798 8.076 1.00 89.81 399 ASP A N 1
ATOM 3148 C CA . ASP A 1 399 ? 13.677 5.783 7.674 1.00 89.81 399 ASP A CA 1
ATOM 3149 C C . ASP A 1 399 ? 13.492 5.746 6.141 1.00 89.81 399 ASP A C 1
ATOM 3151 O O . ASP A 1 399 ? 12.412 5.463 5.631 1.00 89.81 399 ASP A O 1
ATOM 3155 N N . ALA A 1 400 ? 14.550 6.066 5.384 1.00 90.50 400 ALA A N 1
ATOM 3156 C CA . ALA A 1 400 ? 14.535 6.079 3.917 1.00 90.50 400 ALA A CA 1
ATOM 3157 C C . ALA A 1 400 ? 14.154 4.739 3.247 1.00 90.50 400 ALA A C 1
ATOM 3159 O O . ALA A 1 400 ? 13.561 4.800 2.166 1.00 90.50 400 ALA A O 1
ATOM 3160 N N . PRO A 1 401 ? 14.427 3.554 3.833 1.00 89.00 401 PRO A N 1
ATOM 3161 C CA . PRO A 1 401 ? 13.919 2.290 3.291 1.00 89.00 401 PRO A CA 1
ATOM 3162 C C . PRO A 1 401 ? 12.383 2.229 3.237 1.00 89.00 401 PRO A C 1
ATOM 3164 O O . PRO A 1 401 ? 11.825 1.721 2.268 1.00 89.00 401 PRO A O 1
ATOM 3167 N N . ASN A 1 402 ? 11.702 2.850 4.211 1.00 89.31 402 ASN A N 1
ATOM 3168 C CA . ASN A 1 402 ? 10.238 2.874 4.355 1.00 89.31 402 ASN A CA 1
ATOM 3169 C C . ASN A 1 402 ? 9.601 4.162 3.796 1.00 89.31 402 ASN A C 1
ATOM 3171 O O . ASN A 1 402 ? 8.536 4.609 4.232 1.00 89.31 402 ASN A O 1
ATOM 3175 N N . ARG A 1 403 ? 10.274 4.822 2.850 1.00 90.25 403 ARG A N 1
ATOM 3176 C CA . ARG A 1 403 ? 9.789 6.059 2.225 1.00 90.25 403 ARG A CA 1
ATOM 3177 C C . ARG A 1 403 ? 8.441 5.866 1.525 1.00 90.25 403 ARG A C 1
ATOM 3179 O O . ARG A 1 403 ? 8.083 4.781 1.084 1.00 90.25 403 ARG A O 1
ATOM 3186 N N . ASN A 1 404 ? 7.678 6.952 1.425 1.00 88.81 404 ASN A N 1
ATOM 3187 C CA . ASN A 1 404 ? 6.319 6.898 0.894 1.00 88.81 404 ASN A CA 1
ATOM 3188 C C . ASN A 1 404 ? 6.286 6.644 -0.613 1.00 88.81 404 ASN A C 1
ATOM 3190 O O . ASN A 1 404 ? 6.852 7.422 -1.383 1.00 88.81 404 ASN A O 1
ATOM 3194 N N . LYS A 1 405 ? 5.512 5.634 -1.007 1.00 94.12 405 LYS A N 1
ATOM 3195 C CA . LYS A 1 405 ? 5.227 5.299 -2.401 1.00 94.12 405 LYS A CA 1
ATOM 3196 C C . LYS A 1 405 ? 3.725 5.321 -2.667 1.00 94.12 405 LYS A C 1
ATOM 3198 O O . LYS A 1 405 ? 2.920 5.361 -1.735 1.00 94.12 405 LYS A O 1
ATOM 3203 N N . VAL A 1 406 ? 3.366 5.358 -3.945 1.00 96.00 406 VAL A N 1
ATOM 3204 C CA . VAL A 1 406 ? 1.978 5.398 -4.416 1.00 96.00 406 VAL A CA 1
ATOM 3205 C C . VAL A 1 406 ? 1.733 4.208 -5.320 1.00 96.00 406 VAL A C 1
ATOM 3207 O O . VAL A 1 406 ? 2.482 4.003 -6.275 1.00 96.00 406 VAL A O 1
ATOM 3210 N N . ASN A 1 407 ? 0.667 3.468 -5.044 1.00 96.75 407 ASN A N 1
ATOM 3211 C CA . ASN A 1 407 ? 0.288 2.304 -5.832 1.00 96.75 407 ASN A CA 1
ATOM 3212 C C . ASN A 1 407 ? -0.603 2.725 -7.009 1.00 96.75 407 ASN A C 1
ATOM 3214 O O . ASN A 1 407 ? -1.499 3.555 -6.868 1.00 96.75 407 ASN A O 1
ATOM 3218 N N . LEU A 1 408 ? -0.404 2.122 -8.169 1.00 98.00 408 LEU A N 1
ATOM 3219 C CA . LEU A 1 408 ? -1.336 2.135 -9.286 1.00 98.00 408 LEU A CA 1
ATOM 3220 C C . LEU A 1 408 ? -1.571 0.692 -9.704 1.00 98.00 408 LEU A C 1
ATOM 3222 O O . LEU A 1 408 ? -0.671 0.029 -10.214 1.00 98.00 408 LEU A O 1
ATOM 3226 N N . ILE A 1 409 ? -2.790 0.225 -9.489 1.00 98.31 409 ILE A N 1
ATOM 3227 C CA . ILE A 1 409 ? -3.219 -1.120 -9.841 1.00 98.31 409 ILE A CA 1
ATOM 3228 C C . ILE A 1 409 ? -4.067 -1.009 -11.100 1.00 98.31 409 ILE A C 1
ATOM 3230 O O . ILE A 1 409 ? -5.002 -0.210 -11.174 1.00 98.31 409 ILE A O 1
ATOM 3234 N N . ILE A 1 410 ? -3.712 -1.793 -12.110 1.00 98.00 410 ILE A N 1
ATOM 3235 C CA . ILE A 1 410 ? -4.396 -1.837 -13.396 1.00 98.00 410 ILE A CA 1
ATOM 3236 C C . ILE A 1 410 ? -4.849 -3.271 -13.624 1.00 98.00 410 ILE A C 1
ATOM 3238 O O . ILE A 1 410 ? -4.023 -4.176 -13.679 1.00 98.00 410 ILE A O 1
ATOM 3242 N N . ALA A 1 411 ? -6.147 -3.488 -13.794 1.00 97.81 411 ALA A N 1
ATOM 3243 C CA . ALA A 1 411 ? -6.694 -4.808 -14.096 1.00 97.81 411 ALA A CA 1
ATOM 3244 C C . ALA A 1 411 ? -7.599 -4.759 -15.330 1.00 97.81 411 ALA A C 1
ATOM 3246 O O . ALA A 1 411 ? -8.081 -3.699 -15.742 1.00 97.81 411 ALA A O 1
ATOM 3247 N N . ASN A 1 412 ? -7.819 -5.917 -15.949 1.00 96.69 412 ASN A N 1
ATOM 3248 C CA . ASN A 1 412 ? -8.725 -6.024 -17.094 1.00 96.69 412 ASN A CA 1
ATOM 3249 C C . ASN A 1 412 ? -10.181 -6.194 -16.672 1.00 96.69 412 ASN A C 1
ATOM 3251 O O . ASN A 1 412 ? -11.080 -5.801 -17.411 1.00 96.69 412 ASN A O 1
ATOM 3255 N N . GLU A 1 413 ? -10.405 -6.807 -15.517 1.00 96.31 413 GLU A N 1
ATOM 3256 C CA . GLU A 1 413 ? -11.727 -7.147 -15.011 1.00 96.31 413 GLU A CA 1
ATOM 3257 C C . GLU A 1 413 ? -11.674 -7.225 -13.484 1.00 96.31 413 GLU A C 1
ATOM 3259 O O . GLU A 1 413 ? -10.638 -7.578 -12.912 1.00 96.31 413 GLU A O 1
ATOM 3264 N N . ILE A 1 414 ? -12.789 -6.851 -12.863 1.00 96.06 414 ILE A N 1
ATOM 3265 C CA . ILE A 1 414 ? -13.049 -6.898 -11.426 1.00 96.06 414 ILE A CA 1
ATOM 3266 C C . ILE A 1 414 ? -14.318 -7.720 -11.221 1.00 96.06 414 ILE A C 1
ATOM 3268 O O . ILE A 1 414 ? -15.299 -7.539 -11.947 1.00 96.06 414 ILE A O 1
ATOM 3272 N N . THR A 1 415 ? -14.285 -8.635 -10.260 1.00 95.62 415 THR A N 1
ATOM 3273 C CA . THR A 1 415 ? -15.418 -9.487 -9.897 1.00 95.62 415 THR A CA 1
ATOM 3274 C C . THR A 1 415 ? -15.736 -9.293 -8.415 1.00 95.62 415 THR A C 1
ATOM 3276 O O . THR A 1 415 ? -14.823 -9.483 -7.616 1.00 95.62 415 THR A O 1
ATOM 3279 N N . PRO A 1 416 ? -16.992 -8.967 -8.042 1.00 94.69 416 PRO A N 1
ATOM 3280 C CA . PRO A 1 416 ? -18.123 -8.673 -8.928 1.00 94.69 416 PRO A CA 1
ATOM 3281 C C . PRO A 1 416 ? -17.928 -7.354 -9.689 1.00 94.69 416 PRO A C 1
ATOM 3283 O O . PRO A 1 416 ? -17.267 -6.444 -9.199 1.00 94.69 416 PRO A O 1
ATOM 3286 N N . HIS A 1 417 ? -18.522 -7.245 -10.881 1.00 93.25 417 HIS A N 1
ATOM 3287 C CA . HIS A 1 417 ? -18.555 -5.991 -11.636 1.00 93.25 417 HIS A CA 1
ATOM 3288 C C . HIS A 1 417 ? -19.725 -5.131 -11.152 1.00 93.25 417 HIS A C 1
ATOM 3290 O O . HIS A 1 417 ? -20.885 -5.490 -11.371 1.00 93.25 417 HIS A O 1
ATOM 3296 N N . LEU A 1 418 ? -19.404 -4.018 -10.497 1.00 93.62 418 LEU A N 1
ATOM 3297 C CA . LEU A 1 418 ? -20.354 -3.082 -9.902 1.00 93.62 418 LEU A CA 1
ATOM 3298 C C . LEU A 1 418 ? -20.140 -1.675 -10.470 1.00 93.62 418 LEU A C 1
ATOM 3300 O O . LEU A 1 418 ? -19.127 -1.391 -11.111 1.00 93.62 418 LEU A O 1
ATOM 3304 N N . THR A 1 419 ? -21.101 -0.788 -10.237 1.00 93.62 419 THR A N 1
ATOM 3305 C CA . THR A 1 419 ? -20.931 0.640 -10.529 1.00 93.62 419 THR A CA 1
ATOM 3306 C C . THR A 1 419 ? -19.985 1.298 -9.524 1.00 93.62 419 THR A C 1
ATOM 3308 O O . THR A 1 419 ? -19.834 0.837 -8.393 1.00 93.62 419 THR A O 1
ATOM 3311 N N . ALA A 1 420 ? -19.379 2.427 -9.897 1.00 94.31 420 ALA A N 1
ATOM 3312 C CA . ALA A 1 420 ? -18.500 3.179 -9.001 1.00 94.31 420 ALA A CA 1
ATOM 3313 C C . ALA A 1 420 ? -19.156 3.560 -7.658 1.00 94.31 420 ALA A C 1
ATOM 3315 O O . ALA A 1 420 ? -18.473 3.611 -6.641 1.00 94.31 420 ALA A O 1
ATOM 3316 N N . GLU A 1 421 ? -20.464 3.837 -7.646 1.00 93.88 421 GLU A N 1
ATOM 3317 C CA . GLU A 1 421 ? -21.207 4.166 -6.420 1.00 93.88 421 GLU A CA 1
ATOM 3318 C C . GLU A 1 421 ? -21.373 2.944 -5.507 1.00 93.88 421 GLU A C 1
ATOM 3320 O O . GLU A 1 421 ? -21.269 3.075 -4.294 1.00 93.88 421 GLU A O 1
ATOM 3325 N N . GLU A 1 422 ? -21.570 1.757 -6.083 1.00 94.50 422 GLU A N 1
ATOM 3326 C CA . GLU A 1 422 ? -21.718 0.504 -5.333 1.00 94.50 422 GLU A CA 1
ATOM 3327 C C . GLU A 1 422 ? -20.404 0.029 -4.700 1.00 94.50 422 GLU A C 1
ATOM 3329 O O . GLU A 1 422 ? -20.444 -0.626 -3.667 1.00 94.50 422 GLU A O 1
ATOM 3334 N N . TYR A 1 423 ? -19.246 0.391 -5.264 1.00 94.31 423 TYR A N 1
ATOM 3335 C CA . TYR A 1 423 ? -17.946 0.156 -4.617 1.00 94.31 423 TYR A CA 1
ATOM 3336 C C . TYR A 1 423 ? -17.656 1.108 -3.444 1.00 94.31 423 TYR A C 1
ATOM 3338 O O . TYR A 1 423 ? -16.733 0.859 -2.676 1.00 94.31 423 TYR A O 1
ATOM 3346 N N . MET A 1 424 ? -18.393 2.216 -3.325 1.00 93.62 424 MET A N 1
ATOM 3347 C CA . MET A 1 424 ? -18.239 3.222 -2.263 1.00 93.62 424 MET A CA 1
ATOM 3348 C C . MET A 1 424 ? -19.373 3.080 -1.237 1.00 93.62 424 MET A C 1
ATOM 3350 O O . MET A 1 424 ? -20.096 4.037 -0.939 1.00 93.62 424 MET A O 1
ATOM 3354 N N . ASP A 1 425 ? -19.579 1.855 -0.760 1.00 90.19 425 ASP A N 1
ATOM 3355 C CA . ASP A 1 425 ? -20.709 1.453 0.077 1.00 90.19 425 ASP A CA 1
ATOM 3356 C C . ASP A 1 425 ? -20.486 1.667 1.582 1.00 90.19 425 ASP A C 1
ATOM 3358 O O . ASP A 1 425 ? -21.414 1.446 2.366 1.00 90.19 425 ASP A O 1
ATOM 3362 N N . LYS A 1 426 ? -19.290 2.111 1.999 1.00 88.44 426 LYS A N 1
ATOM 3363 C CA . LYS A 1 426 ? -18.814 2.075 3.392 1.00 88.44 426 LYS A CA 1
ATOM 3364 C C . LYS A 1 426 ? -18.910 0.680 4.032 1.00 88.44 426 LYS A C 1
ATOM 3366 O O . LYS A 1 426 ? -19.055 0.571 5.251 1.00 88.44 426 LYS A O 1
ATOM 3371 N N . GLY A 1 427 ? -18.908 -0.364 3.211 1.00 91.06 427 GLY A N 1
ATOM 3372 C CA . GLY A 1 427 ? -19.084 -1.754 3.600 1.00 91.06 427 GLY A CA 1
ATOM 3373 C C . GLY A 1 427 ? -17.898 -2.603 3.165 1.00 91.06 427 GLY A C 1
ATOM 3374 O O . GLY A 1 427 ? -16.764 -2.131 3.106 1.00 91.06 427 GLY A O 1
ATOM 3375 N N . GLU A 1 428 ? -18.169 -3.875 2.884 1.00 91.88 428 GLU A N 1
ATOM 3376 C CA . GLU A 1 428 ? -17.156 -4.881 2.547 1.00 91.88 428 GLU A CA 1
ATOM 3377 C C . GLU A 1 428 ? -16.368 -4.500 1.284 1.00 91.88 428 GLU A C 1
ATOM 3379 O O . GLU A 1 428 ? -15.140 -4.564 1.293 1.00 91.88 428 GLU A O 1
ATOM 3384 N N . TYR A 1 429 ? -17.040 -4.004 0.234 1.00 94.50 429 TYR A N 1
ATOM 3385 C CA . TYR A 1 429 ? -16.371 -3.618 -1.013 1.00 94.50 429 TYR A CA 1
ATOM 3386 C C . TYR A 1 429 ? -15.396 -2.458 -0.808 1.00 94.50 429 TYR A C 1
ATOM 3388 O O . TYR A 1 429 ? -14.254 -2.509 -1.272 1.00 94.50 429 TYR A O 1
ATOM 3396 N N . GLU A 1 430 ? -15.832 -1.400 -0.117 1.00 94.75 430 GLU A N 1
ATOM 3397 C CA . GLU A 1 430 ? -14.960 -0.263 0.168 1.00 94.75 430 GLU A CA 1
ATOM 3398 C C . GLU A 1 430 ? -13.798 -0.667 1.089 1.00 94.75 430 GLU A C 1
ATOM 3400 O O . GLU A 1 430 ? -12.656 -0.281 0.830 1.00 94.75 430 GLU A O 1
ATOM 3405 N N . ASN A 1 431 ? -14.062 -1.479 2.119 1.00 94.56 431 ASN A N 1
ATOM 3406 C CA . ASN A 1 431 ? -13.045 -1.971 3.050 1.00 94.56 431 ASN A CA 1
ATOM 3407 C C . A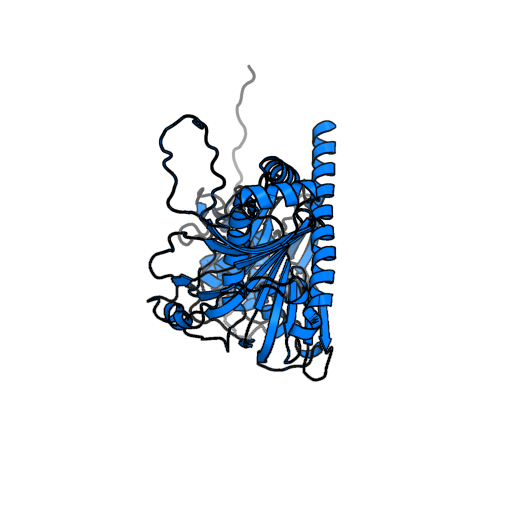SN A 1 431 ? -11.942 -2.755 2.326 1.00 94.56 431 ASN A C 1
ATOM 3409 O O . ASN A 1 431 ? -10.758 -2.507 2.552 1.00 94.56 431 ASN A O 1
ATOM 3413 N N . GLU A 1 432 ? -12.309 -3.661 1.425 1.00 94.19 432 GLU A N 1
ATOM 3414 C CA . GLU A 1 432 ? -11.345 -4.491 0.706 1.00 94.19 432 GLU A CA 1
ATOM 3415 C C . GLU A 1 432 ? -10.498 -3.662 -0.276 1.00 94.19 432 GLU A C 1
ATOM 3417 O O . GLU A 1 432 ? -9.275 -3.800 -0.349 1.00 94.19 432 GLU A O 1
ATOM 3422 N N . LEU A 1 433 ? -11.111 -2.691 -0.966 1.00 95.62 433 LEU A N 1
ATOM 3423 C CA . LEU A 1 433 ? -10.375 -1.731 -1.794 1.00 95.62 433 LEU A CA 1
ATOM 3424 C C . LEU A 1 433 ? -9.357 -0.938 -0.963 1.00 95.62 433 LEU A C 1
ATOM 3426 O O . LEU A 1 433 ? -8.204 -0.770 -1.377 1.00 95.62 433 LEU A O 1
ATOM 3430 N N . GLN A 1 434 ? -9.750 -0.465 0.221 1.00 95.38 434 GLN A N 1
ATOM 3431 C CA . GLN A 1 434 ? -8.889 0.332 1.097 1.00 95.38 434 GLN A CA 1
ATOM 3432 C C . GLN A 1 434 ? -7.615 -0.403 1.536 1.00 95.38 434 GLN A C 1
ATOM 3434 O O . GLN A 1 434 ? -6.607 0.264 1.798 1.00 95.38 434 GLN A O 1
ATOM 3439 N N . GLN A 1 435 ? -7.597 -1.739 1.538 1.00 94.31 435 GLN A N 1
ATOM 3440 C CA . GLN A 1 435 ? -6.390 -2.516 1.830 1.00 94.31 435 GLN A CA 1
ATOM 3441 C C . GLN A 1 435 ? -5.235 -2.176 0.870 1.00 94.31 435 GLN A C 1
ATOM 3443 O O . GLN A 1 435 ? -4.092 -2.009 1.296 1.00 94.31 435 GLN A O 1
ATOM 3448 N N . VAL A 1 436 ? -5.530 -1.997 -0.424 1.00 95.50 436 VAL A N 1
ATOM 3449 C CA . VAL A 1 436 ? -4.507 -1.840 -1.475 1.00 95.50 436 VAL A CA 1
ATOM 3450 C C . VAL A 1 436 ? -4.281 -0.389 -1.925 1.00 95.50 436 VAL A C 1
ATOM 3452 O O . VAL A 1 436 ? -3.186 -0.043 -2.389 1.00 95.50 436 VAL A O 1
ATOM 3455 N N . ILE A 1 437 ? -5.285 0.489 -1.772 1.00 95.38 437 ILE A N 1
ATOM 3456 C CA . ILE A 1 437 ? -5.195 1.917 -2.149 1.00 95.38 437 ILE A CA 1
ATOM 3457 C C . ILE A 1 437 ? -5.262 2.895 -0.960 1.00 95.38 437 ILE A C 1
ATOM 3459 O O . ILE A 1 437 ? -5.080 4.102 -1.160 1.00 95.38 437 ILE A O 1
ATOM 3463 N N . GLY A 1 438 ? -5.456 2.416 0.273 1.00 94.06 438 GLY A N 1
ATOM 3464 C CA . GLY A 1 438 ? -5.737 3.245 1.456 1.00 94.06 438 GLY A CA 1
ATOM 34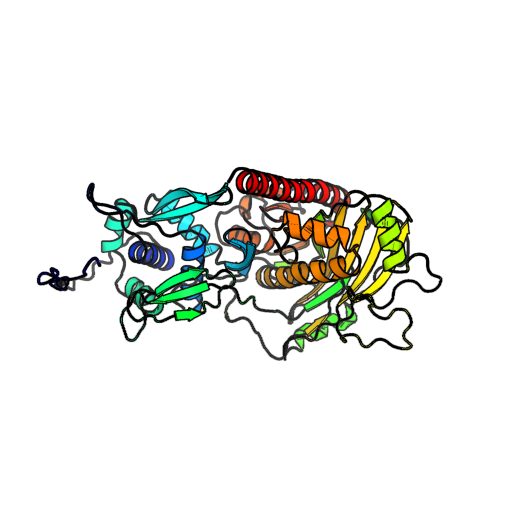65 C C . GLY A 1 438 ? -7.117 3.909 1.409 1.00 94.06 438 GLY A C 1
ATOM 3466 O O . GLY A 1 438 ? -7.864 3.672 0.466 1.00 94.06 438 GLY A O 1
ATOM 3467 N N . ASP A 1 439 ? -7.426 4.781 2.382 1.00 92.50 439 ASP A N 1
ATOM 3468 C CA . ASP A 1 439 ? -8.748 5.421 2.538 1.00 92.50 439 ASP A CA 1
ATOM 3469 C C . ASP A 1 439 ? -9.336 5.874 1.189 1.00 92.50 439 ASP A C 1
ATOM 3471 O O . ASP A 1 439 ? -8.741 6.705 0.483 1.00 92.50 439 ASP A O 1
ATOM 3475 N N . ALA A 1 440 ? -10.491 5.317 0.825 1.00 93.69 440 ALA A N 1
ATOM 3476 C CA . ALA A 1 440 ? -11.122 5.576 -0.458 1.00 93.69 440 ALA A CA 1
ATOM 3477 C C . ALA A 1 440 ? -11.665 7.014 -0.490 1.00 93.69 440 ALA A C 1
ATOM 3479 O O . ALA A 1 440 ? -12.283 7.509 0.451 1.00 93.69 440 ALA A O 1
ATOM 3480 N N . LYS A 1 441 ? -11.380 7.738 -1.574 1.00 93.75 441 LYS A N 1
ATOM 3481 C CA . LYS A 1 441 ? -11.725 9.163 -1.718 1.00 93.75 441 LYS A CA 1
ATOM 3482 C C . LYS A 1 441 ? -12.847 9.392 -2.711 1.00 93.75 441 LYS A C 1
ATOM 3484 O O . LYS A 1 441 ? -13.676 10.275 -2.503 1.00 93.75 441 LYS A O 1
ATOM 3489 N N . ALA A 1 442 ? -12.798 8.685 -3.834 1.00 94.94 442 ALA A N 1
ATOM 3490 C CA . ALA A 1 442 ? -13.767 8.812 -4.910 1.00 94.94 442 ALA A CA 1
ATOM 3491 C C . ALA A 1 442 ? -13.645 7.639 -5.882 1.00 94.94 442 ALA A C 1
ATOM 3493 O O . ALA A 1 442 ? -12.538 7.180 -6.158 1.00 94.94 442 ALA A O 1
ATOM 3494 N N . ALA A 1 443 ? -14.764 7.248 -6.480 1.00 96.56 443 ALA A N 1
ATOM 3495 C CA . ALA A 1 443 ? -14.819 6.307 -7.586 1.00 96.56 443 ALA A CA 1
ATOM 3496 C C . ALA A 1 443 ? -15.581 6.929 -8.764 1.00 96.56 443 ALA A C 1
ATOM 3498 O O . ALA A 1 443 ? -16.494 7.737 -8.573 1.00 96.56 443 ALA A O 1
ATOM 3499 N N . TYR A 1 444 ? -15.193 6.570 -9.987 1.00 96.25 444 TYR A N 1
ATOM 3500 C CA . TYR A 1 444 ? -15.801 7.067 -11.217 1.00 96.25 444 TYR A CA 1
ATOM 3501 C C . TYR A 1 444 ? -15.869 5.976 -12.281 1.00 96.25 444 TYR A C 1
ATOM 3503 O O . TYR A 1 444 ? -14.849 5.378 -12.623 1.00 96.25 444 TYR A O 1
ATOM 3511 N N . ASP A 1 445 ? -17.037 5.816 -12.894 1.00 95.50 445 ASP A N 1
ATOM 3512 C CA . ASP A 1 445 ? -17.188 5.041 -14.124 1.00 95.50 445 ASP A CA 1
ATOM 3513 C C . ASP A 1 445 ? -16.743 5.913 -15.305 1.00 95.50 445 ASP A C 1
ATOM 3515 O O . ASP A 1 445 ? -17.442 6.831 -15.745 1.00 95.50 445 ASP A O 1
ATOM 3519 N N . ILE A 1 446 ? -15.516 5.686 -15.779 1.00 93.75 446 ILE A N 1
ATOM 3520 C CA . ILE A 1 446 ? -14.923 6.451 -16.887 1.00 93.75 446 ILE A CA 1
ATOM 3521 C C . ILE A 1 446 ? -15.404 5.940 -18.252 1.00 93.75 446 ILE A C 1
ATOM 3523 O O . ILE A 1 446 ? -15.353 6.676 -19.243 1.00 93.75 446 ILE A O 1
ATOM 3527 N N . SER A 1 447 ? -15.899 4.702 -18.311 1.00 89.19 447 SER A N 1
ATOM 3528 C CA . SER A 1 447 ? -16.634 4.135 -19.444 1.00 89.19 447 SER A CA 1
ATOM 3529 C C . SER A 1 447 ? -17.724 3.173 -18.944 1.00 89.19 447 SER A C 1
ATOM 3531 O O . SER A 1 447 ? -17.902 3.016 -17.744 1.00 89.19 447 SER A O 1
ATOM 3533 N N . GLU A 1 448 ? -18.462 2.520 -19.849 1.00 85.38 448 GLU A N 1
ATOM 3534 C CA . GLU A 1 448 ? -19.443 1.477 -19.484 1.00 85.38 448 GLU A CA 1
ATOM 3535 C C . GLU A 1 448 ? -18.793 0.245 -18.826 1.00 85.38 448 GLU A C 1
ATOM 3537 O O . GLU A 1 448 ? -19.478 -0.540 -18.181 1.00 85.38 448 GLU A O 1
ATOM 3542 N N . HIS A 1 449 ? -17.484 0.054 -19.006 1.00 87.62 449 HIS A N 1
ATOM 3543 C CA . HIS A 1 449 ? -16.760 -1.123 -18.515 1.00 87.62 449 HIS A CA 1
ATOM 3544 C C . HIS A 1 449 ? -15.498 -0.781 -17.725 1.00 87.62 449 HIS A C 1
ATOM 3546 O O . HIS A 1 449 ? -14.841 -1.691 -17.230 1.00 87.62 449 HIS A O 1
ATOM 3552 N N . ASP A 1 450 ? -15.121 0.498 -17.673 1.00 94.00 450 ASP A N 1
ATOM 3553 C CA . ASP A 1 450 ? -13.895 0.945 -17.032 1.00 94.00 450 ASP A CA 1
ATOM 3554 C C . ASP A 1 450 ? -14.241 1.816 -15.813 1.00 94.00 450 ASP A C 1
ATOM 3556 O O . ASP A 1 450 ? -14.883 2.863 -15.953 1.00 94.00 450 ASP A O 1
ATOM 3560 N N . THR A 1 451 ? -13.765 1.408 -14.639 1.00 96.12 451 THR A N 1
ATOM 3561 C CA . THR A 1 451 ? -13.962 2.087 -13.353 1.00 96.12 451 THR A CA 1
ATOM 3562 C C . THR A 1 451 ? -12.606 2.526 -12.799 1.00 96.12 451 THR A C 1
ATOM 3564 O O . THR A 1 451 ? -11.619 1.789 -12.852 1.00 96.12 451 THR A O 1
ATOM 3567 N N . LEU A 1 452 ? -12.545 3.756 -12.293 1.00 97.06 452 LEU A N 1
ATOM 3568 C CA . LEU A 1 452 ? -11.364 4.372 -11.691 1.00 97.06 452 LEU A CA 1
ATOM 3569 C C . LEU A 1 452 ? -11.675 4.751 -10.243 1.00 97.06 452 LEU A C 1
ATOM 3571 O O . LEU A 1 452 ? -12.578 5.548 -9.992 1.00 97.06 452 LEU A O 1
ATOM 3575 N N . ILE A 1 453 ? -10.884 4.231 -9.311 1.00 97.38 453 ILE A N 1
ATOM 3576 C CA . ILE A 1 453 ? -11.025 4.446 -7.871 1.00 97.38 453 ILE A CA 1
ATOM 3577 C C . ILE A 1 453 ? -9.765 5.132 -7.342 1.00 97.38 453 ILE A C 1
ATOM 3579 O O . ILE A 1 453 ? -8.638 4.714 -7.617 1.00 97.38 453 ILE A O 1
ATOM 3583 N N . PHE A 1 454 ? -9.962 6.215 -6.595 1.00 96.94 454 PHE A N 1
ATOM 3584 C CA . PHE A 1 454 ? -8.919 7.009 -5.959 1.00 96.94 454 PHE A CA 1
ATOM 3585 C C . PHE A 1 454 ? -8.866 6.704 -4.465 1.00 96.94 454 PHE A C 1
ATOM 3587 O O . PHE A 1 454 ? -9.856 6.910 -3.765 1.00 96.94 454 PHE A O 1
ATOM 3594 N N . GLY A 1 455 ? -7.693 6.316 -3.972 1.00 95.44 455 GLY A N 1
ATOM 3595 C CA . GLY A 1 455 ? -7.420 6.131 -2.550 1.00 95.44 455 GLY A CA 1
ATOM 3596 C C . GLY A 1 455 ? -6.463 7.177 -1.971 1.00 95.44 455 GLY A C 1
ATOM 3597 O O . GLY A 1 455 ? -6.015 8.129 -2.628 1.00 95.44 455 GLY A O 1
ATOM 3598 N N . ALA A 1 456 ? -6.139 7.023 -0.690 1.00 91.88 456 ALA A N 1
ATOM 3599 C CA . ALA A 1 456 ? -5.161 7.855 0.003 1.00 91.88 456 ALA A CA 1
ATOM 3600 C C . ALA A 1 456 ? -3.716 7.584 -0.430 1.00 91.88 456 ALA A C 1
ATOM 3602 O O . ALA A 1 456 ? -2.898 8.511 -0.438 1.00 91.88 456 ALA A O 1
ATOM 3603 N N . HIS A 1 457 ? -3.414 6.337 -0.782 1.00 90.38 457 HIS A N 1
ATOM 3604 C CA . HIS A 1 457 ? -2.072 5.823 -1.058 1.00 90.38 457 HIS A CA 1
ATOM 3605 C C . HIS A 1 457 ? -1.968 5.113 -2.415 1.00 90.38 457 HIS A C 1
ATOM 3607 O O . HIS A 1 457 ? -0.902 4.615 -2.769 1.00 90.38 457 HIS A O 1
ATOM 3613 N N . GLY A 1 458 ? -3.032 5.124 -3.219 1.00 94.50 458 GLY A N 1
ATOM 3614 C CA . GLY A 1 458 ? -2.981 4.580 -4.565 1.00 94.50 458 GLY A CA 1
ATOM 3615 C C . GLY A 1 458 ? -4.221 4.835 -5.408 1.00 94.50 458 GLY A C 1
ATOM 3616 O O . GLY A 1 458 ? -5.136 5.559 -5.010 1.00 94.50 458 GLY A O 1
ATOM 3617 N N . LEU A 1 459 ? -4.220 4.240 -6.595 1.00 96.88 459 LEU A N 1
ATOM 3618 C CA . LEU A 1 459 ? -5.334 4.216 -7.530 1.00 96.88 459 LEU A CA 1
ATOM 3619 C C . LEU A 1 459 ? -5.570 2.793 -8.020 1.00 96.88 459 LEU A C 1
ATOM 3621 O O . LEU A 1 459 ? -4.619 2.039 -8.227 1.00 96.88 459 LEU A O 1
ATOM 3625 N N . LEU A 1 460 ? -6.829 2.484 -8.298 1.00 97.62 460 LEU A N 1
ATOM 3626 C CA . LEU A 1 460 ? -7.233 1.274 -8.993 1.00 97.62 460 LEU A CA 1
ATOM 3627 C C . LEU A 1 460 ? -7.959 1.670 -10.281 1.00 97.62 460 LEU A C 1
ATOM 3629 O O . LEU A 1 460 ? -8.906 2.454 -10.246 1.00 97.62 460 LEU A O 1
ATOM 3633 N N . VAL A 1 461 ? -7.518 1.139 -11.419 1.00 97.19 461 VAL A N 1
ATOM 3634 C CA . VAL A 1 461 ? -8.221 1.264 -12.701 1.00 97.19 461 VAL A CA 1
ATOM 3635 C C . VAL A 1 461 ? -8.504 -0.119 -13.234 1.00 97.19 461 VAL A C 1
ATOM 3637 O O . VAL A 1 461 ? -7.580 -0.868 -13.552 1.00 97.19 461 VAL A O 1
ATOM 3640 N N . VAL A 1 462 ? -9.781 -0.444 -13.380 1.00 96.88 462 VAL A N 1
ATOM 3641 C CA . VAL A 1 462 ? -10.194 -1.752 -13.876 1.00 96.88 462 VAL A CA 1
ATOM 3642 C C . VAL A 1 462 ? -11.093 -1.603 -15.078 1.00 96.88 462 VAL A C 1
ATOM 3644 O O . VAL A 1 462 ? -11.949 -0.730 -15.100 1.00 96.88 462 VAL A O 1
ATOM 3647 N N . GLY A 1 463 ? -10.878 -2.460 -16.068 1.00 95.38 463 GLY A N 1
ATOM 3648 C CA . GLY A 1 463 ? -11.725 -2.588 -17.241 1.00 95.38 463 GLY A CA 1
ATOM 3649 C C . GLY A 1 463 ? -10.926 -2.979 -18.483 1.00 95.38 463 GLY A C 1
ATOM 3650 O O . GLY A 1 463 ? -9.693 -2.893 -18.503 1.00 95.38 463 GLY A O 1
ATOM 3651 N N . PRO A 1 464 ? -11.595 -3.412 -19.562 1.00 93.38 464 PRO A N 1
ATOM 3652 C CA . PRO A 1 464 ? -10.936 -3.931 -20.757 1.00 93.38 464 PRO A CA 1
ATOM 3653 C C . PRO A 1 464 ? -10.085 -2.881 -21.487 1.00 93.38 464 PRO A C 1
ATOM 3655 O O . PRO A 1 464 ? -9.230 -3.240 -22.302 1.00 93.38 464 PRO A O 1
ATOM 3658 N N . ASN A 1 465 ? -10.307 -1.586 -21.231 1.00 93.19 465 ASN A N 1
ATOM 3659 C CA . ASN A 1 465 ? -9.513 -0.501 -21.801 1.00 93.19 465 ASN A CA 1
ATOM 3660 C C . ASN A 1 465 ? -8.629 0.204 -20.766 1.00 93.19 465 ASN A C 1
ATOM 3662 O O . ASN A 1 465 ? -8.009 1.207 -21.126 1.00 93.19 465 ASN A O 1
ATOM 3666 N N . SER A 1 466 ? -8.516 -0.312 -19.537 1.00 93.12 466 SER A N 1
ATOM 3667 C CA . SER A 1 466 ? -7.767 0.298 -18.428 1.00 93.12 466 SER A CA 1
ATOM 3668 C C . SER A 1 466 ? -6.364 0.764 -18.840 1.00 93.12 466 SER A C 1
ATOM 3670 O O . SER A 1 466 ? -6.005 1.929 -18.653 1.00 93.12 466 SER A O 1
ATOM 3672 N N . ARG A 1 467 ? -5.614 -0.087 -19.555 1.00 93.81 467 ARG A N 1
ATOM 3673 C CA . ARG A 1 467 ? -4.258 0.219 -20.056 1.00 93.81 467 ARG A CA 1
ATOM 3674 C C . ARG A 1 467 ? -4.183 1.408 -21.024 1.00 93.81 467 ARG A C 1
ATOM 3676 O O . ARG A 1 467 ? -3.136 2.033 -21.159 1.00 93.81 467 ARG A O 1
ATOM 3683 N N . ARG A 1 468 ? -5.276 1.795 -21.694 1.00 93.81 468 ARG A N 1
ATOM 3684 C CA . ARG A 1 468 ? -5.283 2.994 -22.564 1.00 93.81 468 ARG A CA 1
ATOM 3685 C C . ARG A 1 468 ? -5.125 4.289 -21.771 1.00 93.81 468 ARG A C 1
ATOM 3687 O O . ARG A 1 468 ? -4.725 5.301 -22.346 1.00 93.81 468 ARG A O 1
ATOM 3694 N N . HIS A 1 469 ? -5.443 4.262 -20.478 1.00 94.44 469 HIS A N 1
ATOM 3695 C CA . HIS A 1 469 ? -5.369 5.418 -19.592 1.00 94.44 469 HIS A CA 1
ATOM 3696 C C . HIS A 1 469 ? -3.982 5.606 -18.959 1.00 94.44 469 HIS A C 1
ATOM 3698 O O . HIS A 1 469 ? -3.730 6.656 -18.370 1.00 94.44 469 HIS A O 1
ATOM 3704 N N . GLU A 1 470 ? -3.053 4.662 -19.152 1.00 95.25 470 GLU A N 1
ATOM 3705 C CA . GLU A 1 470 ? -1.687 4.705 -18.610 1.00 95.25 470 GLU A CA 1
ATOM 3706 C C . GLU A 1 470 ? -0.948 6.031 -18.813 1.00 95.25 470 GLU A C 1
ATOM 3708 O O . GLU A 1 470 ? -0.380 6.519 -17.841 1.00 95.25 470 GLU A O 1
ATOM 3713 N N . PRO A 1 471 ? -0.958 6.687 -19.995 1.00 96.19 471 PRO A N 1
ATOM 3714 C CA . PRO A 1 471 ? -0.253 7.959 -20.152 1.00 96.19 471 PRO A CA 1
ATOM 3715 C C . PRO A 1 471 ? -0.726 9.034 -19.163 1.00 96.19 471 PRO A C 1
ATOM 3717 O O . PRO A 1 471 ? 0.085 9.792 -18.637 1.00 96.19 471 PRO A O 1
ATOM 3720 N N . LEU A 1 472 ? -2.036 9.093 -18.898 1.00 95.94 472 LEU A N 1
ATOM 3721 C CA . LEU A 1 472 ? -2.614 10.061 -17.968 1.00 95.94 472 LEU A CA 1
ATOM 3722 C C . LEU A 1 472 ? -2.369 9.648 -16.512 1.00 95.94 472 LEU A C 1
ATOM 3724 O O . LEU A 1 472 ? -2.055 10.501 -15.686 1.00 95.94 472 LEU A O 1
ATOM 3728 N N . LEU A 1 473 ? -2.481 8.354 -16.210 1.00 96.31 473 LEU A N 1
ATOM 3729 C CA . LEU A 1 473 ? -2.258 7.812 -14.869 1.00 96.31 473 LEU A CA 1
ATOM 3730 C C . LEU A 1 473 ? -0.795 7.971 -14.441 1.00 96.31 473 LEU A C 1
ATOM 3732 O O . LEU A 1 473 ? -0.533 8.448 -13.342 1.00 96.31 473 LEU A O 1
ATOM 3736 N N . CYS A 1 474 ? 0.164 7.680 -15.324 1.00 96.38 474 CYS A N 1
ATOM 3737 C CA . CYS A 1 474 ? 1.582 7.915 -15.059 1.00 96.38 474 CYS A CA 1
ATOM 3738 C C . CYS A 1 474 ? 1.874 9.403 -14.828 1.00 96.38 474 CYS A C 1
ATOM 3740 O O . CYS A 1 474 ? 2.607 9.731 -13.901 1.00 96.38 474 CYS A O 1
ATOM 3742 N N . ALA A 1 475 ? 1.272 10.310 -15.607 1.00 96.12 475 ALA A N 1
ATOM 3743 C CA . ALA A 1 475 ? 1.412 11.748 -15.371 1.00 96.12 475 ALA A CA 1
ATOM 3744 C C . ALA A 1 475 ? 0.817 12.172 -14.016 1.00 96.12 475 ALA A C 1
ATOM 3746 O O . ALA A 1 475 ? 1.419 12.966 -13.299 1.00 96.12 475 ALA A O 1
ATOM 3747 N N . TYR A 1 476 ? -0.339 11.624 -13.629 1.00 95.75 476 TYR A N 1
ATOM 3748 C CA . TYR A 1 476 ? -0.928 11.860 -12.309 1.00 95.75 476 TYR A CA 1
ATOM 3749 C C . TYR A 1 476 ? -0.006 11.386 -11.177 1.00 95.75 476 TYR A C 1
ATOM 3751 O O . TYR A 1 476 ? 0.230 12.139 -10.229 1.00 95.75 476 TYR A O 1
ATOM 3759 N N . LEU A 1 477 ? 0.565 10.182 -11.304 1.00 96.12 477 LEU A N 1
ATOM 3760 C CA . LEU A 1 477 ? 1.515 9.636 -10.334 1.00 96.12 477 LEU A CA 1
ATOM 3761 C C . LEU A 1 477 ? 2.727 10.553 -10.140 1.00 96.12 477 LEU A C 1
ATOM 3763 O O . LEU A 1 477 ? 3.092 10.797 -8.996 1.00 96.12 477 LEU A O 1
ATOM 3767 N N . GLN A 1 478 ? 3.294 11.120 -11.214 1.00 94.81 478 GLN A N 1
ATOM 3768 C CA . GLN A 1 478 ? 4.416 12.071 -11.114 1.00 94.81 478 GLN A CA 1
ATOM 3769 C C . GLN A 1 478 ? 4.088 13.254 -10.194 1.00 94.81 478 GLN A C 1
ATOM 3771 O O . GLN A 1 478 ? 4.896 13.639 -9.352 1.00 94.81 478 GLN A O 1
ATOM 3776 N N . PHE A 1 479 ? 2.894 13.839 -10.322 1.00 95.31 479 PHE A N 1
ATOM 3777 C CA . PHE A 1 479 ? 2.507 14.976 -9.484 1.00 95.31 479 PHE A CA 1
ATOM 3778 C C . PHE A 1 479 ? 2.249 14.576 -8.030 1.00 95.31 479 PHE A C 1
ATOM 3780 O O . PHE A 1 479 ? 2.633 15.311 -7.119 1.00 95.31 479 PHE A O 1
ATOM 3787 N N . ILE A 1 480 ? 1.616 13.425 -7.800 1.00 95.31 480 ILE A N 1
ATOM 3788 C CA . ILE A 1 480 ? 1.287 12.966 -6.445 1.00 95.31 480 ILE A CA 1
ATOM 3789 C C . ILE A 1 480 ? 2.549 12.579 -5.675 1.00 95.31 480 ILE A C 1
ATOM 3791 O O . ILE A 1 480 ? 2.677 12.930 -4.503 1.00 95.31 480 ILE A O 1
ATOM 3795 N N . THR A 1 481 ? 3.501 11.895 -6.310 1.00 95.50 481 THR A N 1
ATOM 3796 C CA . THR A 1 481 ? 4.750 11.506 -5.643 1.00 95.50 481 THR A CA 1
ATOM 3797 C C . THR A 1 481 ? 5.590 12.729 -5.272 1.00 95.50 481 THR A C 1
ATOM 3799 O O . THR A 1 481 ? 6.151 12.770 -4.175 1.00 95.50 481 THR A O 1
ATOM 3802 N N . ILE A 1 482 ? 5.606 13.769 -6.117 1.00 95.25 482 ILE A N 1
ATOM 3803 C CA . ILE A 1 482 ? 6.217 15.067 -5.790 1.00 95.25 482 ILE A CA 1
ATOM 3804 C C . ILE A 1 482 ? 5.531 15.708 -4.579 1.00 95.25 482 ILE A C 1
ATOM 3806 O O . ILE A 1 482 ? 6.222 16.169 -3.669 1.00 95.25 482 ILE A O 1
ATOM 3810 N N . ASP A 1 483 ? 4.195 15.746 -4.542 1.00 94.31 483 ASP A N 1
ATOM 3811 C CA . ASP A 1 483 ? 3.455 16.329 -3.415 1.00 94.31 483 ASP A CA 1
ATOM 3812 C C . ASP A 1 483 ? 3.787 15.614 -2.097 1.00 94.31 483 ASP A C 1
ATOM 3814 O O . ASP A 1 483 ? 4.168 16.253 -1.114 1.00 94.31 483 ASP A O 1
ATOM 3818 N N . ILE A 1 484 ? 3.759 14.280 -2.096 1.00 92.19 484 ILE A N 1
ATOM 3819 C CA . ILE A 1 484 ? 4.117 13.455 -0.934 1.00 92.19 484 ILE A CA 1
ATOM 3820 C C . ILE A 1 484 ? 5.555 13.729 -0.476 1.00 92.19 484 ILE A C 1
ATOM 3822 O O . ILE A 1 484 ? 5.818 13.891 0.722 1.00 92.19 484 ILE A O 1
ATOM 3826 N N . PHE A 1 485 ? 6.502 13.812 -1.411 1.00 93.81 485 PHE A N 1
ATOM 3827 C CA . PHE A 1 485 ? 7.887 14.135 -1.085 1.00 93.81 485 PHE A CA 1
ATOM 3828 C C . PHE A 1 485 ? 8.012 15.535 -0.469 1.00 93.81 485 PHE A C 1
ATOM 3830 O O . PHE A 1 485 ? 8.683 15.705 0.551 1.00 93.81 485 PHE A O 1
ATOM 3837 N N . LEU A 1 486 ? 7.332 16.538 -1.034 1.00 93.38 486 LEU A N 1
ATOM 3838 C CA . LEU A 1 486 ? 7.340 17.909 -0.519 1.00 93.38 486 LEU A CA 1
ATOM 3839 C C . LEU A 1 486 ? 6.748 17.999 0.890 1.00 93.38 486 LEU A C 1
ATOM 3841 O O . LEU A 1 486 ? 7.296 18.711 1.733 1.00 93.38 486 LEU A O 1
ATOM 3845 N N . GLN A 1 487 ? 5.679 17.257 1.183 1.00 89.69 487 GLN A N 1
ATOM 3846 C CA . GLN A 1 487 ? 5.108 17.194 2.530 1.00 89.69 487 GLN A CA 1
ATOM 3847 C C . GLN A 1 487 ? 6.130 16.683 3.560 1.00 89.69 487 GLN A C 1
ATOM 3849 O O . GLN A 1 487 ? 6.249 17.257 4.646 1.00 89.69 487 GLN A O 1
ATOM 3854 N N . ASN A 1 488 ? 6.898 15.641 3.221 1.00 89.50 488 ASN A N 1
ATOM 3855 C CA . ASN A 1 488 ? 7.966 15.120 4.081 1.00 89.50 488 ASN A CA 1
ATOM 3856 C C . ASN A 1 488 ? 9.141 16.100 4.197 1.00 89.50 488 ASN A C 1
ATOM 3858 O O . ASN A 1 488 ? 9.625 16.365 5.298 1.00 89.50 488 ASN A O 1
ATOM 3862 N N . TYR A 1 489 ? 9.540 16.716 3.085 1.00 91.75 489 TYR A N 1
ATOM 3863 C CA . TYR A 1 489 ? 10.580 17.740 3.054 1.00 91.75 489 TYR A CA 1
ATOM 3864 C C . TYR A 1 489 ? 10.254 18.929 3.972 1.00 91.75 489 TYR A C 1
ATOM 3866 O O . TYR A 1 489 ? 11.076 19.312 4.807 1.00 91.75 489 TYR A O 1
ATOM 3874 N N . PHE A 1 490 ? 9.045 19.495 3.884 1.00 89.38 490 PHE A N 1
ATOM 3875 C CA . PHE A 1 490 ? 8.643 20.615 4.740 1.00 89.38 490 PHE A CA 1
ATOM 3876 C C . PHE A 1 490 ? 8.497 20.214 6.208 1.00 89.38 490 PHE A C 1
ATOM 3878 O O . PHE A 1 490 ? 8.939 20.967 7.077 1.00 89.38 490 PHE A O 1
ATOM 3885 N N . ALA A 1 491 ? 7.951 19.026 6.493 1.00 85.56 491 ALA A N 1
ATOM 3886 C CA . ALA A 1 491 ? 7.898 18.505 7.858 1.00 85.56 491 ALA A CA 1
ATOM 3887 C C . ALA A 1 491 ? 9.308 18.406 8.465 1.00 85.56 491 ALA A C 1
ATOM 3889 O O . ALA A 1 491 ? 9.536 18.851 9.592 1.00 85.56 491 ALA A O 1
ATOM 3890 N N . ARG A 1 492 ? 10.284 17.916 7.688 1.00 87.62 492 ARG A N 1
ATOM 3891 C CA . ARG A 1 492 ? 11.680 17.838 8.122 1.00 87.62 492 ARG A CA 1
ATOM 3892 C C . ARG A 1 492 ? 12.301 19.212 8.351 1.00 87.62 492 ARG A C 1
ATOM 3894 O O . ARG A 1 492 ? 12.987 19.396 9.355 1.00 87.62 492 ARG A O 1
ATOM 3901 N N . LEU A 1 493 ? 12.067 20.173 7.457 1.00 88.75 493 LEU A N 1
ATOM 3902 C CA . LEU A 1 493 ? 12.578 21.537 7.618 1.00 88.75 493 LEU A CA 1
ATOM 3903 C C . LEU A 1 493 ? 12.073 22.201 8.901 1.00 88.75 493 LEU A C 1
ATOM 3905 O O . LEU A 1 493 ? 12.841 22.894 9.563 1.00 88.75 493 LEU A O 1
ATOM 3909 N N . TRP A 1 494 ? 10.808 21.990 9.263 1.00 85.62 494 TRP A N 1
ATOM 3910 C CA . TRP A 1 494 ? 10.252 22.536 10.503 1.00 85.62 494 TRP A CA 1
ATOM 3911 C C . TRP A 1 494 ? 10.910 21.921 11.732 1.00 85.62 494 TRP A C 1
ATOM 3913 O O . TRP A 1 494 ? 11.344 22.658 12.612 1.00 85.62 494 TRP A O 1
ATOM 3923 N N . MET A 1 495 ? 11.075 20.595 11.750 1.00 85.62 495 MET A N 1
ATOM 3924 C CA . MET A 1 495 ? 11.791 19.913 12.831 1.00 85.62 495 MET A CA 1
ATOM 3925 C C . MET A 1 495 ? 13.233 20.418 12.966 1.00 85.62 495 MET A C 1
ATOM 3927 O O . MET A 1 495 ? 13.670 20.733 14.064 1.00 85.62 495 MET A O 1
ATOM 3931 N N . LEU A 1 496 ? 13.954 20.566 11.849 1.00 88.38 496 LEU A N 1
ATOM 3932 C CA . LEU A 1 496 ? 15.315 21.112 11.856 1.00 88.38 496 LEU A CA 1
ATOM 3933 C C . LEU A 1 496 ? 15.362 22.556 12.367 1.00 88.38 496 LEU A C 1
ATOM 3935 O O . LEU A 1 496 ? 16.299 22.933 13.064 1.00 88.38 496 LEU A O 1
ATOM 3939 N N . ASN A 1 497 ? 14.371 23.378 12.024 1.00 88.75 497 ASN A N 1
ATOM 3940 C CA . ASN A 1 497 ? 14.300 24.756 12.498 1.00 88.75 497 ASN A CA 1
ATOM 3941 C C . ASN A 1 497 ? 14.037 24.836 14.012 1.00 88.75 497 ASN A C 1
ATOM 3943 O O . ASN A 1 497 ? 14.613 25.694 14.683 1.00 88.75 497 ASN A O 1
ATOM 3947 N N . ASP A 1 498 ? 13.214 23.937 14.551 1.00 86.62 498 ASP A N 1
ATOM 3948 C CA . ASP A 1 498 ? 12.991 23.817 15.994 1.00 86.62 498 ASP A CA 1
ATOM 3949 C C . ASP A 1 498 ? 14.249 23.317 16.715 1.00 86.62 498 ASP A C 1
ATOM 3951 O O . ASP A 1 498 ? 14.615 23.872 17.750 1.00 86.62 498 ASP A O 1
ATOM 3955 N N . ASP A 1 499 ? 14.949 22.332 16.146 1.00 87.50 499 ASP A N 1
ATOM 3956 C CA . ASP A 1 499 ? 16.212 21.811 16.684 1.00 87.50 499 ASP A CA 1
ATOM 3957 C C . ASP A 1 499 ? 17.323 22.875 16.697 1.00 87.50 499 ASP A C 1
ATOM 3959 O O . ASP A 1 499 ? 18.173 22.861 17.578 1.00 87.50 499 ASP A O 1
ATOM 3963 N N . LEU A 1 500 ? 17.326 23.806 15.734 1.00 89.94 500 LEU A N 1
ATOM 3964 C CA . LEU A 1 500 ? 18.269 24.933 15.685 1.00 89.94 500 LEU A CA 1
ATOM 3965 C C . LEU A 1 500 ? 17.897 26.085 16.629 1.00 89.94 500 LEU A C 1
ATOM 3967 O O . LEU A 1 500 ? 18.750 26.916 16.947 1.00 89.94 500 LEU A O 1
ATOM 3971 N N . SER A 1 501 ? 16.621 26.187 17.006 1.00 87.50 501 SER A N 1
ATOM 3972 C CA . SER A 1 501 ? 16.106 27.251 17.877 1.00 87.50 501 SER A CA 1
ATOM 3973 C C . SER A 1 501 ? 16.190 26.899 19.367 1.00 87.50 501 SER A C 1
ATOM 3975 O O . SER A 1 501 ? 16.092 27.803 20.202 1.00 87.50 501 SER A O 1
ATOM 3977 N N . ASN A 1 502 ? 16.357 25.613 19.686 1.00 65.19 502 ASN A N 1
ATOM 3978 C CA . ASN A 1 502 ? 16.596 25.074 21.028 1.00 65.19 502 ASN A CA 1
ATOM 3979 C C . ASN A 1 502 ? 18.089 24.822 21.264 1.00 65.19 502 ASN A C 1
ATOM 3981 O O . ASN A 1 502 ? 18.502 24.899 22.446 1.00 65.19 502 ASN A O 1
#